Protein AF-A0A832G3K3-F1 (afdb_monomer)

Nearest PDB structures (foldseek):
  5zqx-assembly2_C  TM=3.961E-01  e=2.530E-03  Bacillus pumilus
  5zqj-assembly1_B  TM=3.768E-01  e=2.530E-03  Bacillus pumilus
  5zqs-assembly1_A  TM=4.321E-01  e=9.508E-03  Bacillus pumilus
  5zqs-assembly1_B  TM=3.749E-01  e=8.058E-03  Bacillus pumilus
  6ife-assembly1_B  TM=3.676E-01  e=1.478E-02  Bacillus pumilus

Solvent-accessible surface area (backbone atoms only — not comparable to full-atom values): 21148 Å² total; per-residue (Å²): 95,52,103,80,71,45,84,68,49,71,48,42,34,28,39,33,78,50,79,86,83,86,78,85,76,79,88,84,93,77,91,90,76,86,80,84,70,74,63,39,42,45,39,60,58,45,78,69,88,75,82,86,74,88,79,76,54,85,51,93,73,69,71,84,47,85,23,26,66,53,38,50,57,73,70,59,42,63,38,29,32,51,37,48,53,60,65,64,23,67,73,59,70,35,62,34,55,29,74,64,69,77,72,59,45,21,36,33,18,43,66,27,42,25,29,58,76,68,32,57,35,68,43,55,86,70,16,51,13,35,56,84,85,37,9,7,36,32,24,42,57,58,42,70,43,14,25,32,40,44,59,69,71,58,53,61,64,82,50,40,28,26,22,42,38,29,35,38,25,31,70,46,68,46,44,58,53,12,10,47,35,20,36,45,15,39,79,90,26,30,38,34,40,30,28,32,53,56,47,98,84,64,78,37,30,16,43,28,39,34,51,66,67,35,60,80,36,59,68,44,84,51,81,44,60,74,59,65,77,37,70,29,41,39,34,41,29,32,36,52,56,31,35,38,41,38,47,33,36,59,48,100,85,67,46,82,43,74,44,73,33,73,51,71,85,42,77,52,69,44,55,53,39,64,40,88,46,57,30,26,43,28,21,25,84,90,47,57,62,15,21,28,27,23,35,43,25,50,39,34,35,27,86,36,59,67,50,71,65,55,56,50,48,46,51,22,24,32,43,53,47,84,58,46,74,77,42,75,61,48,73,45,78,70,50,74,44,55,78,55,40,74,48,78,46,54,49,47,72,44,52,48,52,73,79,39,39,38,39,20,51,73,83,39,55,38,87,78,41,97,65,34,85,37,51,45,42,57,64,43,60,43,36,36,37,45,51,39,65,76,78,79,85,133

Mean predicted aligned error: 11.13 Å

pLDDT: mean 81.2, std 21.95, range [26.77, 98.88]

Structure (mmCIF, N/CA/C/O backbone):
data_AF-A0A832G3K3-F1
#
_entry.id   AF-A0A832G3K3-F1
#
loop_
_atom_site.group_PDB
_atom_site.id
_atom_site.type_symbol
_atom_site.label_atom_id
_atom_site.label_alt_id
_atom_site.label_comp_id
_atom_site.label_asym_id
_atom_site.label_entity_id
_atom_site.label_seq_id
_atom_site.pdbx_PDB_ins_code
_atom_site.Cartn_x
_atom_site.Cartn_y
_atom_site.Cartn_z
_atom_site.occupancy
_atom_site.B_iso_or_equiv
_atom_site.auth_seq_id
_atom_site.auth_comp_id
_atom_site.auth_asym_id
_atom_site.auth_atom_id
_atom_site.pdbx_PDB_model_num
ATOM 1 N N . MET A 1 1 ? -21.505 -18.629 20.375 1.00 32.00 1 MET A N 1
ATOM 2 C CA . MET A 1 1 ? -22.021 -18.804 19.006 1.00 32.00 1 MET A CA 1
ATOM 3 C C . MET A 1 1 ? -23.285 -17.985 18.858 1.00 32.00 1 MET A C 1
ATOM 5 O O . MET A 1 1 ? -24.028 -17.905 19.832 1.00 32.00 1 MET A O 1
ATOM 9 N N . ASP A 1 2 ? -23.504 -17.359 17.704 1.00 32.81 2 ASP A N 1
ATOM 10 C CA . ASP A 1 2 ? -24.759 -16.651 17.430 1.00 32.81 2 ASP A CA 1
ATOM 11 C C . ASP A 1 2 ? -25.938 -17.641 17.313 1.00 32.81 2 ASP A C 1
ATOM 13 O O . ASP A 1 2 ? -25.763 -18.859 17.415 1.00 32.81 2 ASP A O 1
ATOM 17 N N . LYS A 1 3 ? -27.155 -17.129 17.081 1.00 31.28 3 LYS A N 1
ATOM 18 C CA . LYS A 1 3 ? -28.371 -17.954 16.925 1.00 31.28 3 LYS A CA 1
ATOM 19 C C . LYS A 1 3 ? -28.306 -18.959 15.757 1.00 31.28 3 LYS A C 1
ATOM 21 O O . LYS A 1 3 ? -29.242 -19.735 15.598 1.00 31.28 3 LYS A O 1
ATOM 26 N N . VAL A 1 4 ? -27.238 -18.952 14.954 1.00 33.44 4 VAL A N 1
ATOM 27 C CA . VAL A 1 4 ? -27.037 -19.807 13.776 1.00 33.44 4 VAL A CA 1
ATOM 28 C C . VAL A 1 4 ? -25.742 -20.637 13.892 1.00 33.44 4 VAL A C 1
ATOM 30 O O . VAL A 1 4 ? -25.297 -21.237 12.919 1.00 33.44 4 VAL A O 1
ATOM 33 N N . GLY A 1 5 ? -25.131 -20.720 15.081 1.00 26.77 5 GLY A N 1
ATOM 34 C CA . GLY A 1 5 ? -23.981 -21.598 15.327 1.00 26.77 5 GLY A CA 1
ATOM 35 C C . GLY A 1 5 ? -22.635 -21.054 14.839 1.00 26.77 5 GLY A C 1
ATOM 36 O O . GLY A 1 5 ? -21.656 -21.797 14.821 1.00 26.77 5 GLY A O 1
ATOM 37 N N . ARG A 1 6 ? -22.542 -19.770 14.469 1.00 37.94 6 ARG A N 1
ATOM 38 C CA . ARG A 1 6 ? -21.278 -19.166 14.021 1.00 37.94 6 ARG A CA 1
ATOM 39 C C . ARG A 1 6 ? -20.367 -18.884 15.218 1.00 37.94 6 ARG A C 1
ATOM 41 O O . ARG A 1 6 ? -20.863 -18.396 16.244 1.00 37.94 6 ARG A O 1
ATOM 48 N N . PRO A 1 7 ? -19.054 -19.174 15.142 1.00 36.59 7 PRO A N 1
ATOM 49 C CA . PRO A 1 7 ? -18.113 -18.741 16.170 1.00 36.59 7 PRO A CA 1
ATOM 50 C C . PRO A 1 7 ? -18.179 -17.211 16.292 1.00 36.59 7 PRO A C 1
ATOM 52 O O . PRO A 1 7 ? -18.110 -16.497 15.297 1.00 36.59 7 PRO A O 1
ATOM 55 N N . MET A 1 8 ? -18.403 -16.719 17.514 1.00 42.31 8 MET A N 1
ATOM 56 C CA . MET A 1 8 ? -18.448 -15.285 17.815 1.00 42.31 8 MET A CA 1
ATOM 57 C C . MET A 1 8 ? -17.088 -14.883 18.355 1.00 42.31 8 MET A C 1
ATOM 59 O O . MET A 1 8 ? -16.610 -15.518 19.298 1.00 42.31 8 MET A O 1
ATOM 63 N N . THR A 1 9 ? -16.487 -13.849 17.774 1.00 49.72 9 THR A N 1
ATOM 64 C CA . THR A 1 9 ? -15.174 -13.382 18.204 1.00 49.72 9 THR A CA 1
ATOM 65 C C . THR A 1 9 ? -15.292 -12.064 18.947 1.00 49.72 9 THR A C 1
ATOM 67 O O . THR A 1 9 ? -15.771 -11.070 18.402 1.00 49.72 9 THR A O 1
ATOM 70 N N . PHE A 1 10 ? -14.871 -12.075 20.210 1.00 48.94 10 PHE A N 1
ATOM 71 C CA . PHE A 1 10 ? -15.036 -10.955 21.127 1.00 48.94 10 PHE A CA 1
ATOM 72 C C . PHE A 1 10 ? -13.731 -10.183 21.303 1.00 48.94 10 PHE A C 1
ATOM 74 O O . PHE A 1 10 ? -12.689 -10.752 21.622 1.00 48.94 10 PHE A O 1
ATOM 81 N N . VAL A 1 11 ? -13.820 -8.866 21.180 1.00 53.41 11 VAL A N 1
ATOM 82 C CA . VAL A 1 11 ? -12.848 -7.906 21.690 1.00 53.41 11 VAL A CA 1
ATOM 83 C C . VAL A 1 11 ? -13.293 -7.544 23.105 1.00 53.41 11 VAL A C 1
ATOM 85 O O . VAL A 1 11 ? -14.242 -6.781 23.292 1.00 53.41 11 VAL A O 1
ATOM 88 N N . ILE A 1 12 ? -12.635 -8.130 24.106 1.00 55.72 12 ILE A N 1
ATOM 89 C CA . ILE A 1 12 ? -12.895 -7.824 25.518 1.00 55.72 12 ILE A CA 1
ATOM 90 C C . ILE A 1 12 ? -12.044 -6.620 25.922 1.00 55.72 12 ILE A C 1
ATOM 92 O O . ILE A 1 12 ? -10.832 -6.603 25.708 1.00 55.72 12 ILE A O 1
ATOM 96 N N . LEU A 1 13 ? -12.689 -5.609 26.500 1.00 59.19 13 LEU A N 1
ATOM 97 C CA . LEU A 1 13 ? -12.069 -4.345 26.877 1.00 59.19 13 LEU A CA 1
ATOM 98 C C . LEU A 1 13 ? -12.282 -4.104 28.365 1.00 59.19 13 LEU A C 1
ATOM 100 O O . LEU A 1 13 ? -13.392 -3.821 28.805 1.00 59.19 13 LEU A O 1
ATOM 104 N N . THR A 1 14 ? -11.217 -4.226 29.150 1.00 52.25 14 THR A N 1
ATOM 105 C CA . THR A 1 14 ? -11.274 -4.021 30.600 1.00 52.25 14 THR A CA 1
ATOM 106 C C . THR A 1 14 ? -10.966 -2.572 30.967 1.00 52.25 14 THR A C 1
ATOM 108 O O . THR A 1 14 ? -9.967 -2.004 30.539 1.00 52.25 14 THR A O 1
ATOM 111 N N . VAL A 1 15 ? -11.813 -1.988 31.805 1.00 55.97 15 VAL A N 1
ATOM 112 C CA . VAL A 1 15 ? -11.581 -0.743 32.534 1.00 55.97 15 VAL A CA 1
ATOM 113 C C . VAL A 1 15 ? -11.176 -1.145 33.951 1.00 55.97 15 VAL A C 1
ATOM 115 O O . VAL A 1 15 ? -11.996 -1.687 34.687 1.00 55.97 15 VAL A O 1
ATOM 118 N N . ILE A 1 16 ? -9.914 -0.937 34.327 1.00 49.72 16 ILE A N 1
ATOM 119 C CA . ILE A 1 16 ? -9.428 -1.171 35.697 1.00 49.72 16 ILE A CA 1
ATOM 120 C C . ILE A 1 16 ? -9.414 0.155 36.453 1.00 49.72 16 ILE A C 1
ATOM 122 O O . ILE A 1 16 ? -8.811 1.124 35.991 1.00 49.72 16 ILE A O 1
ATOM 126 N N . GLU A 1 17 ? -10.029 0.172 37.628 1.00 56.38 17 GLU A N 1
ATOM 127 C CA . GLU A 1 17 ? -9.988 1.278 38.579 1.00 56.38 17 GLU A CA 1
ATOM 128 C C . GLU A 1 17 ? -8.813 1.097 39.551 1.00 56.38 17 GLU A C 1
ATOM 130 O O . GLU A 1 17 ? -8.565 0.002 40.059 1.00 56.38 17 GLU A O 1
ATOM 135 N N . LEU A 1 18 ? -8.071 2.169 39.833 1.00 40.66 18 LEU A N 1
ATOM 136 C CA . LEU A 1 18 ? -7.105 2.188 40.932 1.00 40.66 18 LEU A CA 1
ATOM 137 C C . LEU A 1 18 ? -7.483 3.263 41.943 1.00 40.66 18 LEU A C 1
ATOM 139 O O . LEU A 1 18 ? -7.544 4.442 41.595 1.00 40.66 18 LEU A O 1
ATOM 143 N N . GLY A 1 19 ? -7.695 2.832 43.188 1.00 40.50 19 GLY A N 1
ATOM 144 C CA . GLY A 1 19 ? -7.895 3.700 44.348 1.00 40.50 19 GLY A CA 1
ATOM 145 C C . GLY A 1 19 ? -6.616 4.415 44.810 1.00 40.50 19 GLY A C 1
ATOM 146 O O . GLY A 1 19 ? -5.513 4.135 44.337 1.00 40.50 19 GLY A O 1
ATOM 147 N N . GLU A 1 20 ? -6.787 5.367 45.731 1.00 42.16 20 GLU A N 1
ATOM 148 C CA . GLU A 1 20 ? -5.808 6.389 46.132 1.00 42.16 20 GLU A CA 1
ATOM 149 C C . GLU A 1 20 ? -4.415 5.879 46.571 1.00 42.16 20 GLU A C 1
ATOM 151 O O . GLU A 1 20 ? -4.273 4.889 47.290 1.00 42.16 20 GLU A O 1
ATOM 156 N N . ARG A 1 21 ? -3.373 6.667 46.249 1.00 34.88 21 ARG A N 1
ATOM 157 C CA . ARG A 1 21 ? -2.106 6.713 47.002 1.00 34.88 21 ARG A CA 1
ATOM 158 C C . ARG A 1 21 ? -2.240 7.802 48.076 1.00 34.88 21 ARG A C 1
ATOM 160 O O . ARG A 1 21 ? -2.242 8.986 47.748 1.00 34.88 21 ARG A O 1
ATOM 167 N N . MET A 1 22 ? -2.340 7.419 49.348 1.00 32.88 22 MET A N 1
ATOM 168 C CA . MET A 1 22 ? -2.212 8.354 50.472 1.00 32.88 22 MET A CA 1
ATOM 169 C C . MET A 1 22 ? -0.736 8.738 50.663 1.00 32.88 22 MET A C 1
ATOM 171 O O . MET A 1 22 ? 0.020 7.972 51.259 1.00 32.88 22 MET A O 1
ATOM 175 N N . ASP A 1 23 ? -0.326 9.929 50.223 1.00 34.28 23 ASP A N 1
ATOM 176 C CA . ASP A 1 23 ? 0.904 10.553 50.729 1.00 34.28 23 ASP A CA 1
ATOM 177 C C . ASP A 1 23 ? 0.574 11.350 52.000 1.00 34.28 23 ASP A C 1
ATOM 179 O O . ASP A 1 23 ? -0.085 12.392 51.974 1.00 34.28 23 ASP A O 1
ATOM 183 N N . LEU A 1 24 ? 1.023 10.829 53.144 1.00 30.70 24 LEU A N 1
ATOM 184 C CA . LEU A 1 24 ? 0.929 11.471 54.456 1.00 30.70 24 LEU A CA 1
ATOM 185 C C . LEU A 1 24 ? 1.825 12.721 54.504 1.00 30.70 24 LEU A C 1
ATOM 187 O O . LEU A 1 24 ? 2.987 12.660 54.910 1.00 30.70 24 LEU A O 1
ATOM 191 N N . ALA A 1 25 ? 1.277 13.881 54.145 1.00 33.09 25 ALA A N 1
ATOM 192 C CA . ALA A 1 25 ? 1.893 15.160 54.480 1.00 33.09 25 ALA A CA 1
ATOM 193 C C . ALA A 1 25 ? 1.740 15.420 55.990 1.00 33.09 25 ALA A C 1
ATOM 195 O O . ALA A 1 25 ? 0.635 15.543 56.524 1.00 33.09 25 ALA A O 1
ATOM 196 N N . LYS A 1 26 ? 2.875 15.459 56.695 1.00 34.56 26 LYS A N 1
ATOM 197 C CA . LYS A 1 26 ? 2.972 15.742 58.131 1.00 34.56 26 LYS A CA 1
ATOM 198 C C . LYS A 1 26 ? 2.317 17.090 58.481 1.00 34.56 26 LYS A C 1
ATOM 200 O O . LYS A 1 26 ? 2.669 18.113 57.911 1.00 34.56 26 LYS A O 1
ATOM 205 N N . LYS A 1 27 ? 1.396 17.030 59.453 1.00 40.09 27 LYS A N 1
ATOM 206 C CA . LYS A 1 27 ? 1.051 18.020 60.498 1.00 40.09 27 LYS A CA 1
ATOM 207 C C . LYS A 1 27 ? 1.564 19.456 60.260 1.00 40.09 27 LYS A C 1
ATOM 209 O O . LYS A 1 27 ? 2.735 19.707 60.496 1.00 40.09 27 LYS A O 1
ATOM 214 N N . GLU A 1 28 ? 0.667 20.394 59.938 1.00 32.25 28 GLU A N 1
ATOM 215 C CA . GLU A 1 28 ? 0.469 21.631 60.718 1.00 32.25 28 GLU A CA 1
ATOM 216 C C . GLU A 1 28 ? -0.719 22.492 60.231 1.00 32.25 28 GLU A C 1
ATOM 218 O O . GLU A 1 28 ? -1.195 22.428 59.103 1.00 32.25 28 GLU A O 1
ATOM 223 N N . THR A 1 29 ? -1.254 23.233 61.191 1.00 40.12 29 THR A N 1
ATOM 224 C CA . THR A 1 29 ? -2.522 23.966 61.307 1.00 40.12 29 THR A CA 1
ATOM 225 C C . THR A 1 29 ? -2.699 25.188 60.385 1.00 40.12 29 THR A C 1
ATOM 227 O O . THR A 1 29 ? -1.967 26.156 60.539 1.00 40.12 29 THR A O 1
ATOM 230 N N . ARG A 1 30 ? -3.770 25.235 59.568 1.00 32.47 30 ARG A N 1
ATOM 231 C CA . ARG A 1 30 ? -4.782 26.329 59.432 1.00 32.47 30 ARG A CA 1
ATOM 232 C C . ARG A 1 30 ? -5.563 26.227 58.109 1.00 32.47 30 ARG A C 1
ATOM 234 O O . ARG A 1 30 ? -5.088 25.713 57.110 1.00 32.47 30 ARG A O 1
ATOM 241 N N . LYS A 1 31 ? -6.810 26.702 58.169 1.00 41.66 31 LYS A N 1
ATOM 242 C CA . LYS A 1 31 ? -7.865 26.697 57.141 1.00 41.66 31 LYS A CA 1
ATOM 243 C C . LYS A 1 31 ? -7.404 27.183 55.749 1.00 41.66 31 LYS A C 1
ATOM 245 O O . LYS A 1 31 ? -6.619 28.119 55.652 1.00 41.66 31 LYS A O 1
ATOM 250 N N . THR A 1 32 ? -8.086 26.651 54.722 1.00 33.56 32 THR A N 1
ATOM 251 C CA . THR A 1 32 ? -8.198 27.099 53.306 1.00 33.56 32 THR A CA 1
ATOM 252 C C . THR A 1 32 ? -7.167 26.585 52.285 1.00 33.56 32 THR A C 1
ATOM 254 O O . THR A 1 32 ? -6.247 27.287 51.901 1.00 33.56 32 THR A O 1
ATOM 257 N N . MET A 1 33 ? -7.382 25.357 51.802 1.00 27.41 33 MET A N 1
ATOM 258 C CA . MET A 1 33 ? -7.577 24.962 50.389 1.00 27.41 33 MET A CA 1
ATOM 259 C C . MET A 1 33 ? -7.485 23.433 50.336 1.00 27.41 33 MET A C 1
ATOM 261 O O . MET A 1 33 ? -6.403 22.861 50.424 1.00 27.41 33 MET A O 1
ATOM 265 N N . LYS A 1 34 ? -8.629 22.749 50.206 1.00 32.19 34 LYS A N 1
ATOM 266 C CA . LYS A 1 34 ? -8.622 21.364 49.727 1.00 32.19 34 LYS A CA 1
ATOM 267 C C . LYS A 1 34 ? -8.277 21.430 48.244 1.00 32.19 34 LYS A C 1
ATOM 269 O O . LYS A 1 34 ? -9.160 21.655 47.422 1.00 32.19 34 LYS A O 1
ATOM 274 N N . THR A 1 35 ? -7.006 21.282 47.900 1.00 32.34 35 THR A N 1
ATOM 275 C CA . THR A 1 35 ? -6.598 21.004 46.524 1.00 32.34 35 THR A CA 1
ATOM 276 C C . THR A 1 35 ? -7.116 19.607 46.188 1.00 32.34 35 THR A C 1
ATOM 278 O O . THR A 1 35 ? -6.488 18.605 46.520 1.00 32.34 35 THR A O 1
ATOM 281 N N . PHE A 1 36 ? -8.314 19.533 45.608 1.00 36.69 36 PHE A N 1
ATOM 282 C CA . PHE A 1 36 ? -8.880 18.295 45.079 1.00 36.69 36 PHE A CA 1
ATOM 283 C C . PHE A 1 36 ? -8.014 17.879 43.882 1.00 36.69 36 PHE A C 1
ATOM 285 O O . PHE A 1 36 ? -8.012 18.546 42.847 1.00 36.69 36 PHE A O 1
ATOM 292 N N . ARG A 1 37 ? -7.211 16.827 44.049 1.00 38.56 37 ARG A N 1
ATOM 293 C CA . ARG A 1 37 ? -6.443 16.199 42.966 1.00 38.56 37 ARG A CA 1
ATOM 294 C C . ARG A 1 37 ? -7.204 14.948 42.477 1.00 38.56 37 ARG A C 1
ATOM 296 O O . ARG A 1 37 ? -7.951 14.373 43.264 1.00 38.56 37 ARG A O 1
ATOM 303 N N . PRO A 1 38 ? -7.106 14.604 41.179 1.00 36.97 38 PRO A N 1
ATOM 304 C CA . PRO A 1 38 ? -8.079 13.765 40.465 1.00 36.97 38 PRO A CA 1
ATOM 305 C C . PRO A 1 38 ? -8.163 12.318 40.980 1.00 36.97 38 PRO A C 1
ATOM 307 O O . PRO A 1 38 ? -7.175 11.784 41.477 1.00 36.97 38 PRO A O 1
ATOM 310 N N . THR A 1 39 ? -9.343 11.695 40.846 1.00 47.25 39 THR A N 1
ATOM 311 C CA . THR A 1 39 ? -9.777 10.557 41.692 1.00 47.25 39 THR A CA 1
ATOM 312 C C . THR A 1 39 ? -10.044 9.243 40.938 1.00 47.25 39 THR A C 1
ATOM 314 O O . THR A 1 39 ? -10.513 8.292 41.540 1.00 47.25 39 THR A O 1
ATOM 317 N N . ALA A 1 40 ? -9.728 9.120 39.649 1.00 38.25 40 ALA A N 1
ATOM 318 C CA . ALA A 1 40 ? -9.824 7.826 38.966 1.00 38.25 40 ALA A CA 1
ATOM 319 C C . ALA A 1 40 ? -8.702 7.669 37.943 1.00 38.25 40 ALA A C 1
ATOM 321 O O . ALA A 1 40 ? -8.478 8.570 37.138 1.00 38.25 40 ALA A O 1
ATOM 322 N N . VAL A 1 41 ? -8.011 6.526 37.978 1.00 39.16 41 VAL A N 1
ATOM 323 C CA . VAL A 1 41 ? -7.147 6.070 36.884 1.00 39.16 41 VAL A CA 1
ATOM 324 C C . VAL A 1 41 ? -7.902 4.969 36.160 1.00 39.16 41 VAL A C 1
ATOM 326 O O . VAL A 1 41 ? -8.082 3.893 36.720 1.00 39.16 41 VAL A O 1
ATOM 329 N N . ILE A 1 42 ? -8.317 5.227 34.922 1.00 44.44 42 ILE A N 1
ATOM 330 C CA . ILE A 1 42 ? -8.855 4.187 34.041 1.00 44.44 42 ILE A CA 1
ATOM 331 C C . ILE A 1 42 ? -7.671 3.466 33.388 1.00 44.44 42 ILE A C 1
ATOM 333 O O . ILE A 1 42 ? -6.945 4.056 32.584 1.00 44.44 42 ILE A O 1
ATOM 337 N N . LYS A 1 43 ? -7.423 2.208 33.764 1.00 42.31 43 LYS A N 1
ATOM 338 C CA . LYS A 1 43 ? -6.332 1.390 33.217 1.00 42.31 43 LYS A CA 1
ATOM 339 C C . LYS A 1 43 ? -6.823 0.337 32.221 1.00 42.31 43 LYS A C 1
ATOM 341 O O . LYS A 1 43 ? -7.689 -0.464 32.546 1.00 42.31 43 LYS A O 1
ATOM 346 N N . ARG A 1 44 ? -6.136 0.339 31.071 1.00 45.31 44 ARG A N 1
ATOM 347 C CA . ARG A 1 44 ? -5.745 -0.773 30.184 1.00 45.31 44 ARG A CA 1
ATOM 348 C C . ARG A 1 44 ? -6.827 -1.800 29.818 1.00 45.31 44 ARG A C 1
ATOM 350 O O . ARG A 1 44 ? -7.151 -2.671 30.621 1.00 45.31 44 ARG A O 1
ATOM 357 N N . ALA A 1 45 ? -7.221 -1.813 28.543 1.00 40.19 45 ALA A N 1
ATOM 358 C CA . ALA A 1 45 ? -7.959 -2.935 27.984 1.00 40.19 45 ALA A CA 1
ATOM 359 C C . ALA A 1 45 ? -7.051 -4.174 27.884 1.00 40.19 45 ALA A C 1
ATOM 361 O O . ALA A 1 45 ? -5.900 -4.107 27.450 1.00 40.19 45 ALA A O 1
ATOM 362 N N . THR A 1 46 ? -7.560 -5.328 28.304 1.00 39.22 46 THR A N 1
ATOM 363 C CA . THR A 1 46 ? -6.834 -6.599 28.242 1.00 39.22 46 THR A CA 1
ATOM 364 C C . THR A 1 46 ? -7.644 -7.548 27.375 1.00 39.22 46 THR A C 1
ATOM 366 O O . THR A 1 46 ? -8.837 -7.705 27.613 1.00 39.22 46 THR A O 1
ATOM 369 N N . ILE A 1 47 ? -7.015 -8.187 26.385 1.00 39.97 47 ILE A N 1
ATOM 370 C CA . ILE A 1 47 ? -7.664 -9.268 25.638 1.00 39.97 47 ILE A CA 1
ATOM 371 C C . ILE A 1 47 ? -7.849 -10.430 26.622 1.00 39.97 47 ILE A C 1
ATOM 373 O O . ILE A 1 47 ? -6.875 -11.049 27.050 1.00 39.97 47 ILE A O 1
ATOM 377 N N . GLY A 1 48 ? -9.090 -10.694 27.029 1.00 36.91 48 GLY A N 1
ATOM 378 C CA . GLY A 1 48 ? -9.429 -11.872 27.822 1.00 36.91 48 GLY A CA 1
ATOM 379 C C . GLY A 1 48 ? -9.236 -13.122 26.969 1.00 36.91 48 GLY A C 1
ATOM 380 O O . GLY A 1 48 ? -9.957 -13.323 25.994 1.00 36.91 48 GLY A O 1
ATOM 381 N N . ALA A 1 49 ? -8.238 -13.938 27.307 1.00 29.78 49 ALA A N 1
ATOM 382 C CA . ALA A 1 49 ? -7.916 -15.156 26.580 1.00 29.78 49 ALA A CA 1
ATOM 383 C C . ALA A 1 49 ? -9.124 -16.105 26.528 1.00 29.78 49 ALA A C 1
ATOM 385 O O . ALA A 1 49 ? -9.544 -16.651 27.545 1.00 29.78 49 ALA A O 1
ATOM 386 N N . SER A 1 50 ? -9.639 -16.342 25.323 1.00 31.77 50 SER A N 1
ATOM 387 C CA . SER A 1 50 ? -10.353 -17.574 24.996 1.00 31.77 50 SER A CA 1
ATOM 388 C C . SER A 1 50 ? -9.470 -18.353 24.032 1.00 31.77 50 SER A C 1
ATOM 390 O O . SER A 1 50 ? -9.228 -17.938 22.900 1.00 31.77 50 SER A O 1
ATOM 392 N N . ILE A 1 51 ? -8.910 -19.438 24.554 1.00 29.66 51 ILE A N 1
ATOM 393 C CA . ILE A 1 51 ? -8.035 -20.379 23.864 1.00 29.66 51 ILE A CA 1
ATOM 394 C C . ILE A 1 51 ? -8.763 -20.962 22.645 1.00 29.66 51 ILE A C 1
ATOM 396 O O . ILE A 1 51 ? -9.888 -21.435 22.766 1.00 29.66 51 ILE A O 1
ATOM 400 N N . LEU A 1 52 ? -8.065 -20.924 21.506 1.00 32.72 52 LEU A N 1
ATOM 401 C CA . LEU A 1 52 ? -8.202 -21.759 20.309 1.00 32.72 52 LEU A CA 1
ATOM 402 C C . LEU A 1 52 ? -9.640 -22.111 19.871 1.00 32.72 52 LEU A C 1
ATOM 404 O O . LEU A 1 52 ? -10.223 -23.100 20.308 1.00 32.72 52 LEU A O 1
ATOM 408 N N . ALA A 1 53 ? -10.159 -21.384 18.883 1.00 29.73 53 ALA A N 1
ATOM 409 C CA . ALA A 1 53 ? -11.212 -21.903 18.018 1.00 29.73 53 ALA A CA 1
ATOM 410 C C . ALA A 1 53 ? -10.802 -21.692 16.561 1.00 29.73 53 ALA A C 1
ATOM 412 O O . ALA A 1 53 ? -10.412 -20.596 16.165 1.00 29.73 53 ALA A O 1
ATOM 413 N N . LEU A 1 54 ? -10.855 -22.780 15.794 1.00 31.89 54 LEU A N 1
ATOM 414 C CA . LEU A 1 54 ? -10.696 -22.821 14.345 1.00 31.89 54 LEU A CA 1
ATOM 415 C C . LEU A 1 54 ? -11.527 -21.683 13.719 1.00 31.89 54 LEU A C 1
ATOM 417 O O . LEU A 1 54 ? -12.757 -21.698 13.798 1.00 31.89 54 LEU A O 1
ATOM 421 N N . TYR A 1 55 ? -10.869 -20.679 13.140 1.00 36.66 55 TYR A N 1
ATOM 422 C CA . TYR A 1 55 ? -11.561 -19.582 12.471 1.00 36.66 55 TYR A CA 1
ATOM 423 C C . TYR A 1 55 ? -12.123 -20.086 11.142 1.00 36.66 55 TYR A C 1
ATOM 425 O O . TYR A 1 55 ? -11.405 -20.217 10.157 1.00 36.66 55 TYR A O 1
ATOM 433 N N . ALA A 1 56 ? -13.426 -20.349 11.121 1.00 34.94 56 ALA A N 1
ATOM 434 C CA . ALA A 1 56 ? -14.233 -20.292 9.913 1.00 34.94 56 ALA A CA 1
ATOM 435 C C . ALA A 1 56 ? -15.116 -19.044 10.022 1.00 34.94 56 ALA A C 1
ATOM 437 O O . ALA A 1 56 ? -16.299 -19.122 10.352 1.00 34.94 56 ALA A O 1
ATOM 438 N N . ALA A 1 57 ? -14.514 -17.870 9.824 1.00 35.75 57 ALA A N 1
ATOM 439 C CA . ALA A 1 57 ? -15.281 -16.666 9.557 1.00 35.75 57 ALA A CA 1
ATOM 440 C C . ALA A 1 57 ? -15.585 -16.668 8.059 1.00 35.75 57 ALA A C 1
ATOM 442 O O . ALA A 1 57 ? -14.690 -16.488 7.239 1.00 35.75 57 ALA A O 1
ATOM 443 N N . THR A 1 58 ? -16.844 -16.890 7.681 1.00 35.66 58 THR A N 1
ATOM 444 C CA . THR A 1 58 ? -17.299 -16.506 6.343 1.00 35.66 58 THR A CA 1
ATOM 445 C C . THR A 1 58 ? -17.341 -14.982 6.312 1.00 35.66 58 THR A C 1
ATOM 447 O O . THR A 1 58 ? -18.375 -14.379 6.603 1.00 35.66 58 THR A O 1
ATOM 450 N N . CYS A 1 59 ? -16.184 -14.371 6.051 1.00 38.16 59 CYS A N 1
ATOM 451 C CA . CYS A 1 59 ? -16.074 -12.955 5.743 1.00 38.16 59 CYS A CA 1
ATOM 452 C C . CYS A 1 59 ? -16.854 -12.670 4.449 1.00 38.16 59 CYS A C 1
ATOM 454 O O . CYS A 1 59 ? -17.032 -13.561 3.610 1.00 38.16 59 CYS A O 1
ATOM 456 N N . GLY A 1 60 ? -17.352 -11.443 4.300 1.00 41.34 60 GLY A N 1
ATOM 457 C CA . GLY A 1 60 ? -18.046 -10.974 3.106 1.00 41.34 60 GLY A CA 1
ATOM 458 C C . GLY A 1 60 ? -17.175 -11.109 1.856 1.00 41.34 60 GLY A C 1
ATOM 459 O O . GLY A 1 60 ? -16.408 -10.221 1.530 1.00 41.34 60 GLY A O 1
ATOM 460 N N . GLN A 1 61 ? -17.314 -12.257 1.195 1.00 40.56 61 GLN A N 1
ATOM 461 C CA . GLN A 1 61 ? -17.084 -12.546 -0.221 1.00 40.56 61 GLN A CA 1
ATOM 462 C C . GLN A 1 61 ? -15.803 -11.964 -0.859 1.00 40.56 61 GLN A C 1
ATOM 464 O O . GLN A 1 61 ? -15.865 -11.332 -1.905 1.00 40.56 61 GLN A O 1
ATOM 469 N N . ILE A 1 62 ? -14.631 -12.340 -0.343 1.00 43.84 62 ILE A N 1
ATOM 470 C CA . ILE A 1 62 ? -13.585 -12.868 -1.235 1.00 43.84 62 ILE A CA 1
ATOM 471 C C . ILE A 1 62 ? -13.719 -14.388 -1.126 1.00 43.84 62 ILE A C 1
ATOM 473 O O . ILE A 1 62 ? -13.130 -15.022 -0.254 1.00 43.84 62 ILE A O 1
ATOM 477 N N . GLY A 1 63 ? -14.654 -14.964 -1.884 1.00 38.56 63 GLY A N 1
ATOM 478 C CA . GLY A 1 63 ? -15.012 -16.374 -1.754 1.00 38.56 63 GLY A CA 1
ATOM 479 C C . GLY A 1 63 ? -13.802 -17.266 -2.001 1.00 38.56 63 GLY A C 1
ATOM 480 O O . GLY A 1 63 ? -13.383 -17.377 -3.140 1.00 38.56 63 GLY A O 1
ATOM 481 N N . ASN A 1 64 ? -13.257 -17.890 -0.951 1.00 45.91 64 ASN A N 1
ATOM 482 C CA . ASN A 1 64 ? -12.274 -18.977 -1.025 1.00 45.91 64 ASN A CA 1
ATOM 483 C C . ASN A 1 64 ? -11.202 -18.785 -2.123 1.00 45.91 64 ASN A C 1
ATOM 485 O O . ASN A 1 64 ? -10.924 -19.722 -2.874 1.00 45.91 64 ASN A O 1
ATOM 489 N N . ALA A 1 65 ? -10.671 -17.564 -2.276 1.00 52.06 65 ALA A N 1
ATOM 490 C CA . ALA A 1 65 ? -9.698 -17.274 -3.323 1.00 52.06 65 ALA A CA 1
ATOM 491 C C . ALA A 1 65 ? -8.462 -18.148 -3.093 1.00 52.06 65 ALA A C 1
ATOM 493 O O . ALA A 1 65 ? -7.884 -18.149 -2.006 1.00 52.06 65 ALA A O 1
ATOM 494 N N . ALA A 1 66 ? -8.099 -18.934 -4.107 1.00 66.62 66 ALA A N 1
ATOM 495 C CA . ALA A 1 66 ? -7.005 -19.894 -4.019 1.00 66.62 66 ALA A CA 1
ATOM 496 C C . ALA A 1 66 ? -5.626 -19.209 -3.977 1.00 66.62 66 ALA A C 1
ATOM 498 O O . ALA A 1 66 ? -4.654 -19.836 -3.560 1.00 66.62 66 ALA A O 1
ATOM 499 N N . SER A 1 67 ? -5.550 -17.937 -4.388 1.00 90.75 67 SER A N 1
ATOM 500 C CA . SER A 1 67 ? -4.334 -17.125 -4.447 1.00 90.75 67 SER A CA 1
ATOM 501 C C . SER A 1 67 ? -4.607 -15.648 -4.123 1.00 90.75 67 SER A C 1
ATOM 503 O O . SER A 1 67 ? -5.747 -15.178 -4.197 1.00 90.75 67 SER A O 1
ATOM 505 N N . TYR A 1 68 ? -3.550 -14.892 -3.803 1.00 96.12 68 TYR A N 1
ATOM 506 C CA . TYR A 1 68 ? -3.606 -13.430 -3.671 1.00 96.12 68 TYR A CA 1
ATOM 507 C C . TYR A 1 68 ? -4.086 -12.765 -4.965 1.00 96.12 68 TYR A C 1
ATOM 509 O O . TYR A 1 68 ? -4.951 -11.893 -4.932 1.00 96.12 68 TYR A O 1
ATOM 517 N N . ARG A 1 69 ? -3.579 -13.236 -6.110 1.00 95.56 69 ARG A N 1
ATOM 518 C CA . ARG A 1 69 ? -3.967 -12.774 -7.446 1.00 95.56 69 ARG A CA 1
ATOM 519 C C . ARG A 1 69 ? -5.480 -12.841 -7.657 1.00 95.56 69 ARG A C 1
ATOM 521 O O . ARG A 1 69 ? -6.097 -11.852 -8.051 1.00 95.56 69 ARG A O 1
ATOM 528 N N . ASP A 1 70 ? -6.085 -13.992 -7.370 1.00 94.94 70 ASP A N 1
ATOM 529 C CA . ASP A 1 70 ? -7.526 -14.187 -7.554 1.00 94.94 70 ASP A CA 1
ATOM 530 C C . ASP A 1 70 ? -8.338 -13.311 -6.594 1.00 94.94 70 ASP A C 1
ATOM 532 O O . ASP A 1 70 ? -9.383 -12.784 -6.975 1.00 94.94 70 ASP A O 1
ATOM 536 N N . ALA A 1 71 ? -7.845 -13.112 -5.366 1.00 95.62 71 ALA A N 1
ATOM 537 C CA . ALA A 1 71 ? -8.467 -12.222 -4.391 1.00 95.62 71 ALA A CA 1
ATOM 538 C C . ALA A 1 71 ? -8.486 -10.764 -4.872 1.00 95.62 71 ALA A C 1
ATOM 540 O O . ALA A 1 71 ? -9.514 -10.098 -4.756 1.00 95.62 71 ALA A O 1
ATOM 541 N N . VAL A 1 72 ? -7.378 -10.283 -5.448 1.00 97.88 72 VAL A N 1
ATOM 542 C CA . VAL A 1 72 ? -7.291 -8.936 -6.027 1.00 97.88 72 VAL A CA 1
ATOM 543 C C . VAL A 1 72 ? -8.263 -8.798 -7.197 1.00 97.88 72 VAL A C 1
ATOM 545 O O . VAL A 1 72 ? -9.096 -7.895 -7.185 1.00 97.88 72 VAL A O 1
ATOM 548 N N . LEU A 1 73 ? -8.228 -9.715 -8.171 1.00 96.88 73 LEU A N 1
ATOM 549 C CA . LEU A 1 73 ? -9.096 -9.655 -9.354 1.00 96.88 73 LEU A CA 1
ATOM 550 C C . LEU A 1 73 ? -10.589 -9.778 -9.020 1.00 96.88 73 LEU A C 1
ATOM 552 O O . LEU A 1 73 ? -11.414 -9.139 -9.675 1.00 96.88 73 LEU A O 1
ATOM 556 N N . ALA A 1 74 ? -10.949 -10.538 -7.982 1.00 95.94 74 ALA A N 1
ATOM 557 C CA . ALA A 1 74 ? -12.329 -10.647 -7.512 1.00 95.94 74 ALA A CA 1
ATOM 558 C C . ALA A 1 74 ? -12.909 -9.300 -7.043 1.00 95.94 74 ALA A C 1
ATOM 560 O O . ALA A 1 74 ? -14.116 -9.087 -7.145 1.00 95.94 74 ALA A O 1
ATOM 561 N N . LEU A 1 75 ? -12.060 -8.377 -6.576 1.00 96.12 75 LEU A N 1
ATOM 562 C CA . LEU A 1 75 ? -12.463 -7.027 -6.174 1.00 96.12 75 LEU A CA 1
ATOM 563 C C . LEU A 1 75 ? -12.536 -6.028 -7.341 1.00 96.12 75 LEU A C 1
ATOM 565 O O . LEU A 1 75 ? -12.855 -4.861 -7.096 1.00 96.12 75 LEU A O 1
ATOM 569 N N . GLN A 1 76 ? -12.291 -6.492 -8.575 1.00 95.62 76 GLN A N 1
ATOM 570 C CA . GLN A 1 76 ? -12.402 -5.737 -9.828 1.00 95.62 76 GLN A CA 1
ATOM 571 C C . GLN A 1 76 ? -11.572 -4.442 -9.829 1.00 95.62 76 GLN A C 1
ATOM 573 O O . GLN A 1 76 ? -12.129 -3.342 -9.899 1.00 95.62 76 GLN A O 1
ATOM 578 N N . PRO A 1 77 ? -10.235 -4.540 -9.717 1.00 97.50 77 PRO A N 1
ATOM 579 C CA . PRO A 1 77 ? -9.368 -3.381 -9.845 1.00 97.50 77 PRO A CA 1
ATOM 580 C C . PRO A 1 77 ? -9.477 -2.786 -11.249 1.00 97.50 77 PRO A C 1
ATOM 582 O O . PRO A 1 77 ? -9.759 -3.471 -12.231 1.00 97.50 77 PRO A O 1
ATOM 585 N N . HIS A 1 78 ? -9.207 -1.490 -11.328 1.00 96.19 78 HIS A N 1
ATOM 586 C CA . HIS A 1 78 ? -9.048 -0.765 -12.581 1.00 96.19 78 HIS A CA 1
ATOM 587 C C . HIS A 1 78 ? -7.792 -1.221 -13.334 1.00 96.19 78 HIS A C 1
ATOM 589 O O . HIS A 1 78 ? -7.840 -1.406 -14.546 1.00 96.19 78 HIS A O 1
ATOM 595 N N . ALA A 1 79 ? -6.692 -1.440 -12.608 1.00 97.69 79 ALA A N 1
ATOM 596 C CA . ALA A 1 79 ? -5.438 -1.987 -13.125 1.00 97.69 79 ALA A CA 1
ATOM 597 C C . ALA A 1 79 ? -4.729 -2.808 -12.037 1.00 97.69 79 ALA A C 1
ATOM 599 O O . ALA A 1 79 ? -4.855 -2.493 -10.848 1.00 97.69 79 ALA A O 1
ATOM 600 N N . PHE A 1 80 ? -3.996 -3.850 -12.431 1.00 98.69 80 PHE A N 1
ATOM 601 C CA . PHE A 1 80 ? -3.282 -4.731 -11.505 1.00 98.69 80 PHE A CA 1
ATOM 602 C C . PHE A 1 80 ? -2.016 -5.297 -12.147 1.00 98.69 80 PHE A C 1
ATOM 604 O O . PHE A 1 80 ? -2.101 -6.041 -13.116 1.00 98.69 80 PHE A O 1
ATOM 611 N N . TRP A 1 81 ? -0.853 -4.998 -11.576 1.00 98.75 81 TRP A N 1
ATOM 612 C CA . TRP A 1 81 ? 0.441 -5.509 -12.016 1.00 98.75 81 TRP A CA 1
ATOM 613 C C . TRP A 1 81 ? 0.993 -6.482 -10.978 1.00 98.75 81 TRP A C 1
ATOM 615 O O . TRP A 1 81 ? 1.327 -6.092 -9.857 1.00 98.75 81 TRP A O 1
ATOM 625 N N . GLU A 1 82 ? 1.099 -7.752 -11.367 1.00 97.75 82 GLU A N 1
ATOM 626 C CA . GLU A 1 82 ? 1.750 -8.796 -10.567 1.00 97.75 82 GLU A CA 1
ATOM 627 C C . GLU A 1 82 ? 3.275 -8.693 -10.604 1.00 97.75 82 GLU A C 1
ATOM 629 O O . GLU A 1 82 ? 3.928 -9.286 -9.763 1.00 97.75 82 GLU A O 1
ATOM 634 N N . LEU A 1 83 ? 3.852 -7.972 -11.572 1.00 98.38 83 LEU A N 1
ATOM 635 C CA . LEU A 1 83 ? 5.297 -7.726 -11.665 1.00 98.38 83 LEU A CA 1
ATOM 636 C C . LEU A 1 83 ? 6.140 -9.018 -11.670 1.00 98.38 83 LEU A C 1
ATOM 638 O O . LEU A 1 83 ? 7.269 -9.048 -11.168 1.00 98.38 83 LEU A O 1
ATOM 642 N N . ASN A 1 84 ? 5.577 -10.095 -12.220 1.00 96.81 84 ASN A N 1
ATOM 643 C CA . ASN A 1 84 ? 6.121 -11.448 -12.174 1.00 96.81 84 ASN A CA 1
ATOM 644 C C . ASN A 1 84 ? 6.794 -11.877 -13.489 1.00 96.81 84 ASN A C 1
ATOM 646 O O . ASN A 1 84 ? 7.110 -13.056 -13.668 1.00 96.81 84 ASN A O 1
ATOM 650 N N . GLU A 1 85 ? 7.027 -10.937 -14.403 1.00 97.56 85 GLU A N 1
ATOM 651 C CA . GLU A 1 85 ? 7.633 -11.202 -15.699 1.00 97.56 85 GLU A CA 1
ATOM 652 C C . GLU A 1 85 ? 9.086 -11.677 -15.566 1.00 97.56 85 GLU A C 1
ATOM 654 O O . GLU A 1 85 ? 9.883 -11.145 -14.792 1.00 97.56 85 GLU A O 1
ATOM 659 N N . THR A 1 86 ? 9.453 -12.678 -16.371 1.00 97.12 86 THR A N 1
ATOM 660 C CA . THR A 1 86 ? 10.770 -13.343 -16.333 1.00 97.12 86 THR A CA 1
ATOM 661 C C . THR A 1 86 ? 11.695 -12.943 -17.483 1.00 97.12 86 THR A C 1
ATOM 663 O O . THR A 1 86 ? 12.757 -13.542 -17.650 1.00 97.12 86 THR A O 1
ATOM 666 N N . GLY A 1 87 ? 11.276 -12.002 -18.332 1.00 97.56 87 GLY A N 1
ATOM 667 C CA . GLY A 1 87 ? 12.119 -11.464 -19.402 1.00 97.56 87 GLY A CA 1
ATOM 668 C C . GLY A 1 87 ? 13.184 -10.512 -18.858 1.00 97.56 87 GLY A C 1
ATOM 669 O O . GLY A 1 87 ? 13.054 -10.031 -17.737 1.00 97.56 87 GLY A O 1
ATOM 670 N N . ASP A 1 88 ? 14.221 -10.234 -19.651 1.00 97.56 88 ASP A N 1
ATOM 671 C CA . ASP A 1 88 ? 15.311 -9.317 -19.290 1.00 97.56 88 ASP A CA 1
ATOM 672 C C . ASP A 1 88 ? 14.885 -7.836 -19.482 1.00 97.56 88 ASP A C 1
ATOM 674 O O . ASP A 1 88 ? 14.660 -7.402 -20.626 1.00 97.56 88 ASP A O 1
ATOM 678 N N . PRO A 1 89 ? 14.784 -7.038 -18.397 1.00 97.81 89 PRO A N 1
ATOM 679 C CA . PRO A 1 89 ? 14.451 -5.615 -18.454 1.00 97.81 89 PRO A CA 1
ATOM 680 C C . PRO A 1 89 ? 15.434 -4.773 -19.267 1.00 97.81 89 PRO A C 1
ATOM 682 O O . PRO A 1 89 ? 15.020 -3.777 -19.856 1.00 97.81 89 PRO A O 1
ATOM 685 N N . SER A 1 90 ? 16.710 -5.170 -19.366 1.00 96.75 90 SER A N 1
ATOM 686 C CA . SER A 1 90 ? 17.762 -4.385 -20.036 1.00 96.75 90 SER A CA 1
ATOM 687 C C . SER A 1 90 ? 17.522 -4.166 -21.532 1.00 96.75 90 SER A C 1
ATOM 689 O O . SER A 1 90 ? 18.115 -3.274 -22.140 1.00 96.75 90 SER A O 1
ATOM 691 N N . SER A 1 91 ? 16.581 -4.914 -22.115 1.00 90.81 91 SER A N 1
ATOM 692 C CA . SER A 1 91 ? 16.042 -4.671 -23.454 1.00 90.81 91 SER A CA 1
ATOM 693 C C . SER A 1 91 ? 15.318 -3.324 -23.600 1.00 90.81 91 SER A C 1
ATOM 695 O O . SER A 1 91 ? 15.121 -2.867 -24.725 1.00 90.81 91 SER A O 1
ATOM 697 N N . GLY A 1 92 ? 14.872 -2.710 -22.496 1.00 91.56 92 GLY A N 1
ATOM 698 C CA . GLY A 1 92 ? 14.077 -1.477 -22.482 1.00 91.56 92 GLY A CA 1
ATOM 699 C C . GLY A 1 92 ? 12.677 -1.621 -23.090 1.00 91.56 92 GLY A C 1
ATOM 700 O O . GLY A 1 92 ? 12.020 -0.618 -23.355 1.00 91.56 92 GLY A O 1
ATOM 701 N N . THR A 1 93 ? 12.236 -2.854 -23.355 1.00 95.62 93 THR A N 1
ATOM 702 C CA . THR A 1 93 ? 10.953 -3.160 -24.015 1.00 95.62 93 THR A CA 1
ATOM 703 C C . THR A 1 93 ? 10.121 -4.189 -23.258 1.00 95.62 93 THR A C 1
ATOM 705 O O . THR A 1 93 ? 9.023 -4.522 -23.695 1.00 95.62 93 THR A O 1
ATOM 708 N N . LEU A 1 94 ? 10.625 -4.698 -22.128 1.00 98.38 94 LEU A N 1
ATOM 709 C CA . LEU A 1 94 ? 9.889 -5.648 -21.309 1.00 98.38 94 LEU A CA 1
ATOM 710 C C . LEU A 1 94 ? 8.665 -4.968 -20.693 1.00 98.38 94 LEU A C 1
ATOM 712 O O . LEU A 1 94 ? 8.791 -4.017 -19.918 1.00 98.38 94 LEU A O 1
ATOM 716 N N . GLU A 1 95 ? 7.488 -5.482 -21.020 1.00 98.25 95 GLU A N 1
ATOM 717 C CA . GLU A 1 95 ? 6.241 -5.005 -20.440 1.00 98.25 95 GLU A CA 1
ATOM 718 C C . GLU A 1 95 ? 6.056 -5.531 -19.012 1.00 98.25 95 GLU A C 1
ATOM 720 O O . GLU A 1 95 ? 6.375 -6.680 -18.721 1.00 98.25 95 GLU A O 1
ATOM 725 N N . ALA A 1 96 ? 5.512 -4.686 -18.139 1.00 98.38 96 ALA A N 1
ATOM 726 C CA . ALA A 1 96 ? 4.870 -5.100 -16.897 1.00 98.38 96 ALA A CA 1
ATOM 727 C C . ALA A 1 96 ? 3.379 -5.276 -17.190 1.00 98.38 96 ALA A C 1
ATOM 729 O O . ALA A 1 96 ? 2.677 -4.295 -17.447 1.00 98.38 96 ALA A O 1
ATOM 730 N N . VAL A 1 97 ? 2.893 -6.511 -17.208 1.00 98.25 97 VAL A N 1
ATOM 731 C CA . VAL A 1 97 ? 1.570 -6.846 -17.731 1.00 98.25 97 VAL A CA 1
ATOM 732 C C . VAL A 1 97 ? 0.476 -6.448 -16.742 1.00 98.25 97 VAL A C 1
ATOM 734 O O . VAL A 1 97 ? 0.523 -6.764 -15.552 1.00 98.25 97 VAL A O 1
ATOM 737 N N . ASP A 1 98 ? -0.552 -5.774 -17.257 1.00 98.38 98 ASP A N 1
ATOM 738 C CA . ASP A 1 98 ? -1.785 -5.517 -16.523 1.00 98.38 98 ASP A CA 1
ATOM 739 C C . ASP A 1 98 ? -2.673 -6.769 -16.533 1.00 98.38 98 ASP A C 1
ATOM 741 O O . ASP A 1 98 ? -3.321 -7.129 -17.519 1.00 98.38 98 ASP A O 1
ATOM 745 N N . SER A 1 99 ? -2.722 -7.427 -15.384 1.00 98.06 99 SER A N 1
ATOM 746 C CA . SER A 1 99 ? -3.424 -8.685 -15.143 1.00 98.06 99 SER A CA 1
ATOM 747 C C . SER A 1 99 ? -4.946 -8.556 -15.143 1.00 98.06 99 SER A C 1
ATOM 749 O O . SER A 1 99 ? -5.636 -9.578 -15.143 1.00 98.06 99 SER A O 1
ATOM 751 N N . THR A 1 100 ? -5.487 -7.332 -15.162 1.00 97.56 100 THR A N 1
ATOM 752 C CA . THR A 1 100 ? -6.926 -7.110 -15.379 1.00 97.56 100 THR A CA 1
ATOM 753 C C . THR A 1 100 ? -7.338 -7.342 -16.830 1.00 97.56 100 THR A C 1
ATOM 755 O O . THR A 1 100 ? -8.503 -7.635 -17.094 1.00 97.56 100 THR A O 1
ATOM 758 N N . GLY A 1 101 ? -6.392 -7.228 -17.769 1.00 95.44 101 GLY A N 1
ATOM 759 C CA . GLY A 1 101 ? -6.667 -7.242 -19.202 1.00 95.44 101 GLY A CA 1
ATOM 760 C C . GLY A 1 101 ? -7.226 -5.922 -19.747 1.00 95.44 101 GLY A C 1
ATOM 761 O O . GLY A 1 101 ? -7.613 -5.882 -20.914 1.00 95.44 101 GLY A O 1
ATOM 762 N N . ASN A 1 102 ? -7.254 -4.845 -18.952 1.00 95.00 102 ASN A N 1
ATOM 763 C CA . ASN A 1 102 ? -7.753 -3.534 -19.382 1.00 95.00 102 ASN A CA 1
ATOM 764 C C . ASN A 1 102 ? -6.745 -2.748 -20.243 1.00 95.00 102 ASN A C 1
ATOM 766 O O . ASN A 1 102 ? -7.087 -1.702 -20.794 1.00 95.00 102 ASN A O 1
ATOM 770 N N . GLY A 1 103 ? -5.527 -3.271 -20.414 1.00 95.19 103 GLY A N 1
ATOM 771 C CA . GLY A 1 103 ? -4.533 -2.743 -21.348 1.00 95.19 103 GLY A CA 1
ATOM 772 C C . GLY A 1 103 ? -3.614 -1.682 -20.749 1.00 95.19 103 GLY A C 1
ATOM 773 O O . GLY A 1 103 ? -3.007 -0.916 -21.495 1.00 95.19 103 GLY A O 1
ATOM 774 N N . TYR A 1 104 ? -3.475 -1.638 -19.422 1.00 96.50 104 TYR A N 1
ATOM 775 C CA . TYR A 1 104 ? -2.576 -0.706 -18.740 1.00 96.50 104 TYR A CA 1
ATOM 776 C C . TYR A 1 104 ? -1.152 -1.259 -18.576 1.00 96.50 104 TYR A C 1
ATOM 778 O O . TYR A 1 104 ? -0.518 -1.033 -17.547 1.00 96.50 104 TYR A O 1
ATOM 786 N N . ASN A 1 105 ? -0.633 -1.990 -19.568 1.00 98.06 105 ASN A N 1
ATOM 787 C CA . ASN A 1 105 ? 0.717 -2.556 -19.499 1.00 98.06 105 ASN A CA 1
ATOM 788 C C . ASN A 1 105 ? 1.749 -1.445 -19.270 1.00 98.06 105 ASN A C 1
ATOM 790 O O . ASN A 1 105 ? 1.791 -0.456 -20.004 1.00 98.06 105 ASN A O 1
ATOM 794 N N . GLY A 1 106 ? 2.566 -1.612 -18.234 1.00 97.94 106 GLY A N 1
ATOM 795 C CA . GLY A 1 106 ? 3.726 -0.774 -17.981 1.00 97.94 106 GLY A CA 1
ATOM 796 C C . GLY A 1 106 ? 4.938 -1.230 -18.783 1.00 97.94 106 GLY A C 1
ATOM 797 O O . GLY A 1 106 ? 4.900 -2.245 -19.473 1.00 97.94 106 GLY A O 1
ATOM 798 N N . ILE A 1 107 ? 6.042 -0.504 -18.650 1.00 98.31 107 ILE A N 1
ATOM 799 C CA . ILE A 1 107 ? 7.342 -0.885 -19.210 1.00 98.31 107 ILE A CA 1
ATOM 800 C C . ILE A 1 107 ? 8.366 -0.855 -18.083 1.00 98.31 107 ILE A C 1
ATOM 802 O O . ILE A 1 107 ? 8.529 0.181 -17.425 1.00 98.31 107 ILE A O 1
ATOM 806 N N . TYR A 1 108 ? 9.048 -1.980 -17.870 1.00 98.69 108 TYR A N 1
ATOM 807 C CA . TYR A 1 108 ? 10.188 -2.057 -16.965 1.00 98.69 108 TYR A CA 1
ATOM 808 C C . TYR A 1 108 ? 11.307 -1.148 -17.463 1.00 98.69 108 TYR A C 1
ATOM 810 O O . TYR A 1 108 ? 11.689 -1.178 -18.634 1.00 98.69 108 TYR A O 1
ATOM 818 N N . GLY A 1 109 ? 11.865 -0.354 -16.559 1.00 98.31 109 GLY A N 1
ATOM 819 C CA . GLY A 1 109 ? 13.063 0.402 -16.853 1.00 98.31 109 GLY A CA 1
ATOM 820 C C . GLY A 1 109 ? 14.274 -0.525 -17.068 1.00 98.31 109 GLY A C 1
ATOM 821 O O . GLY A 1 109 ? 14.346 -1.611 -16.484 1.00 98.31 109 GLY A O 1
ATOM 822 N N . PRO A 1 110 ? 15.243 -0.119 -17.906 1.00 98.12 110 PRO A N 1
ATOM 823 C CA . PRO A 1 110 ? 16.326 -0.990 -18.364 1.00 98.12 110 PRO A CA 1
ATOM 824 C C . PRO A 1 110 ? 17.339 -1.393 -17.285 1.00 98.12 110 PRO A C 1
ATOM 826 O O . PRO A 1 110 ? 18.161 -2.273 -17.525 1.00 98.12 110 PRO A O 1
ATOM 829 N N . THR A 1 111 ? 17.314 -0.761 -16.112 1.00 98.12 111 THR A N 1
ATOM 830 C CA . THR A 1 111 ? 18.171 -1.127 -14.973 1.00 98.12 111 THR A CA 1
ATOM 831 C C . THR A 1 111 ? 17.372 -1.725 -13.815 1.00 98.12 111 THR A C 1
ATOM 833 O O . THR A 1 111 ? 17.921 -1.964 -12.739 1.00 98.12 111 THR A O 1
ATOM 836 N N . ALA A 1 112 ? 16.074 -1.980 -14.016 1.00 97.94 112 ALA A N 1
ATOM 837 C CA . ALA A 1 112 ? 15.246 -2.656 -13.031 1.00 97.94 112 ALA A CA 1
ATOM 838 C C . ALA A 1 112 ? 15.689 -4.114 -12.899 1.00 97.94 112 ALA A C 1
ATOM 840 O O . ALA A 1 112 ? 15.978 -4.781 -13.895 1.00 97.94 112 ALA A O 1
ATOM 841 N N . TYR A 1 113 ? 15.691 -4.628 -11.672 1.00 98.25 113 TYR A N 1
ATOM 842 C CA . TYR A 1 113 ? 15.844 -6.061 -11.449 1.00 98.25 113 TYR A CA 1
ATOM 843 C C . TYR A 1 113 ? 14.460 -6.698 -11.285 1.00 98.25 113 TYR A C 1
ATOM 845 O O . TYR A 1 113 ? 13.588 -6.141 -10.622 1.00 98.25 113 TYR A O 1
ATOM 853 N N . ASN A 1 114 ? 14.253 -7.868 -11.883 1.00 98.38 114 ASN A N 1
ATOM 854 C CA . ASN A 1 114 ? 13.012 -8.642 -11.802 1.00 98.38 114 ASN A CA 1
ATOM 855 C C . ASN A 1 114 ? 13.317 -10.148 -11.663 1.00 98.38 114 ASN A C 1
ATOM 857 O O . ASN A 1 114 ? 14.448 -10.534 -11.345 1.00 98.38 114 ASN A O 1
ATOM 861 N N . ALA A 1 115 ? 12.334 -11.013 -11.931 1.00 97.69 115 ALA A N 1
ATOM 862 C CA . ALA A 1 115 ? 12.492 -12.464 -11.830 1.00 97.69 115 ALA A CA 1
ATOM 863 C C . ALA A 1 115 ? 13.609 -13.041 -12.713 1.00 97.69 115 ALA A C 1
ATOM 865 O O . ALA A 1 115 ? 14.207 -14.049 -12.336 1.00 97.69 115 ALA A O 1
ATOM 866 N N . TYR A 1 116 ? 13.949 -12.399 -13.840 1.00 97.69 116 TYR A N 1
ATOM 867 C CA . TYR A 1 116 ? 15.099 -12.800 -14.661 1.00 97.69 116 TYR A CA 1
ATOM 868 C C . TYR A 1 116 ? 16.411 -12.781 -13.861 1.00 97.69 116 TYR A C 1
ATOM 870 O O . TYR A 1 116 ? 17.253 -13.666 -14.005 1.00 97.69 116 TYR A O 1
ATOM 878 N N . TYR A 1 117 ? 16.549 -11.811 -12.956 1.00 97.81 117 TYR A N 1
ATOM 879 C CA . TYR A 1 117 ? 17.693 -11.667 -12.056 1.00 97.81 117 TYR A CA 1
ATOM 880 C C . TYR A 1 117 ? 17.476 -12.331 -10.688 1.00 97.81 117 TYR A C 1
ATOM 882 O O . TYR A 1 117 ? 18.243 -12.098 -9.755 1.00 97.81 117 TYR A O 1
ATOM 890 N N . GLY A 1 118 ? 16.441 -13.164 -10.551 1.00 97.75 118 GLY A N 1
ATOM 891 C CA . GLY A 1 118 ? 16.123 -13.861 -9.306 1.00 97.75 118 GLY A CA 1
ATOM 892 C C . GLY A 1 118 ? 15.449 -12.990 -8.244 1.00 97.75 118 GLY A C 1
ATOM 893 O O . GLY A 1 118 ? 15.417 -13.390 -7.081 1.00 97.75 118 GLY A O 1
ATOM 894 N N . ILE A 1 119 ? 14.907 -11.823 -8.612 1.00 98.44 119 ILE A N 1
ATOM 895 C CA . ILE A 1 119 ? 14.073 -11.030 -7.704 1.00 98.44 119 ILE A CA 1
ATOM 896 C C . ILE A 1 119 ? 12.695 -11.672 -7.614 1.00 98.44 119 ILE A C 1
ATOM 898 O O . ILE A 1 119 ? 11.988 -11.809 -8.613 1.00 98.44 119 ILE A O 1
ATOM 902 N N . LEU A 1 120 ? 12.325 -12.067 -6.402 1.00 98.25 120 LEU A N 1
ATOM 903 C CA . LEU A 1 120 ? 11.079 -12.760 -6.113 1.00 98.25 120 LEU A CA 1
ATOM 904 C C . LEU A 1 120 ? 10.173 -11.893 -5.241 1.00 98.25 120 LEU A C 1
ATOM 906 O O . LEU A 1 120 ? 10.661 -11.160 -4.378 1.00 98.25 120 LEU A O 1
ATOM 910 N N . GLY A 1 121 ? 8.864 -12.029 -5.442 1.00 97.88 121 GLY A N 1
ATOM 911 C CA . GLY A 1 121 ? 7.833 -11.496 -4.552 1.00 97.88 121 GLY A CA 1
ATOM 912 C C . GLY A 1 121 ? 7.759 -12.263 -3.226 1.00 97.88 121 GLY A C 1
ATOM 913 O O . GLY A 1 121 ? 8.628 -13.097 -2.938 1.00 97.88 121 GLY A O 1
ATOM 914 N N . PRO A 1 122 ? 6.723 -12.044 -2.399 1.00 98.19 122 PRO A N 1
ATOM 915 C CA . PRO A 1 122 ? 6.449 -12.875 -1.232 1.00 98.19 122 PRO A CA 1
ATOM 916 C C . PRO A 1 122 ? 6.392 -14.366 -1.609 1.00 98.19 122 PRO A C 1
ATOM 918 O O . PRO A 1 122 ? 5.826 -14.735 -2.631 1.00 98.19 122 PRO A O 1
ATOM 921 N N . GLN A 1 123 ? 6.998 -15.235 -0.791 1.00 97.25 123 GLN A N 1
ATOM 922 C CA . GLN A 1 123 ? 7.131 -16.667 -1.097 1.00 97.25 123 GLN A CA 1
ATOM 923 C C . GLN A 1 123 ? 6.513 -17.576 -0.019 1.00 97.25 123 GLN A C 1
ATOM 925 O O . GLN A 1 123 ? 6.540 -17.244 1.178 1.00 97.25 123 GLN A O 1
ATOM 930 N N . PRO A 1 124 ? 6.028 -18.777 -0.393 1.00 94.56 124 PRO A N 1
ATOM 931 C CA . PRO A 1 124 ? 5.738 -19.841 0.563 1.00 94.56 124 PRO A CA 1
ATOM 932 C C . PRO A 1 124 ? 7.026 -20.326 1.270 1.00 94.56 124 PRO A C 1
ATOM 934 O O . PRO A 1 124 ? 8.116 -20.233 0.706 1.00 94.56 124 PRO A O 1
ATOM 937 N N . PRO A 1 125 ? 6.933 -20.874 2.501 1.00 94.06 125 PRO A N 1
ATOM 938 C CA . PRO A 1 125 ? 5.708 -21.219 3.229 1.00 94.06 125 PRO A CA 1
ATOM 939 C C . PRO A 1 125 ? 5.063 -20.053 3.993 1.00 94.06 125 PRO A C 1
ATOM 941 O O . PRO A 1 125 ? 3.972 -20.239 4.531 1.00 94.06 125 PRO A O 1
ATOM 944 N N . THR A 1 126 ? 5.719 -18.892 4.062 1.00 93.81 126 THR A N 1
ATOM 945 C CA . THR A 1 126 ? 5.248 -17.728 4.830 1.00 93.81 126 THR A CA 1
ATOM 946 C C . THR A 1 126 ? 4.060 -17.043 4.159 1.00 93.81 126 THR A C 1
ATOM 948 O O . THR A 1 126 ? 3.082 -16.724 4.828 1.00 93.81 126 THR A O 1
ATOM 951 N N . PHE A 1 127 ? 4.122 -16.869 2.838 1.00 96.00 127 PHE A N 1
ATOM 952 C CA . PHE A 1 127 ? 3.085 -16.221 2.038 1.00 96.00 127 PHE A CA 1
ATOM 953 C C . PHE A 1 127 ? 2.494 -17.222 1.046 1.00 96.00 127 PHE A C 1
ATOM 955 O O . PHE A 1 127 ? 2.877 -17.277 -0.118 1.00 96.00 127 PHE A O 1
ATOM 962 N N . LYS A 1 128 ? 1.587 -18.083 1.525 1.00 94.94 128 LYS A N 1
ATOM 963 C CA . LYS A 1 128 ? 1.035 -19.192 0.719 1.00 94.94 128 LYS A CA 1
ATOM 964 C C . LYS A 1 128 ? 0.054 -18.734 -0.360 1.00 94.94 128 LYS A C 1
ATOM 966 O O . LYS A 1 128 ? -0.326 -19.546 -1.195 1.00 94.94 128 LYS A O 1
ATOM 971 N N . GLY A 1 129 ? -0.365 -17.469 -0.329 1.00 94.25 129 GLY A N 1
ATOM 972 C CA . GLY A 1 129 ? -1.168 -16.859 -1.386 1.00 94.25 129 GLY A CA 1
ATOM 973 C C . GLY A 1 129 ? -0.408 -16.608 -2.683 1.00 94.25 129 GLY A C 1
ATOM 974 O O . GLY A 1 129 ? -1.045 -16.328 -3.697 1.00 94.25 129 GLY A O 1
ATOM 975 N N . PHE A 1 130 ? 0.923 -16.697 -2.644 1.00 96.12 130 PHE A N 1
ATOM 976 C CA . PHE A 1 130 ? 1.819 -16.472 -3.771 1.00 96.12 130 PHE A CA 1
ATOM 977 C C . PHE A 1 130 ? 2.405 -17.796 -4.259 1.00 96.12 130 PHE A C 1
ATOM 979 O O . PHE A 1 130 ? 2.686 -18.705 -3.469 1.00 96.12 130 PHE A O 1
ATOM 986 N N . ALA A 1 131 ? 2.590 -17.913 -5.573 1.00 93.31 131 ALA A N 1
ATOM 987 C CA . ALA A 1 131 ? 3.189 -19.101 -6.164 1.00 93.31 131 ALA A CA 1
ATOM 988 C C . ALA A 1 131 ? 4.709 -19.124 -5.934 1.00 93.31 131 ALA A C 1
ATOM 990 O O . ALA A 1 131 ? 5.375 -18.089 -5.949 1.00 93.31 131 ALA A O 1
ATOM 991 N N . THR A 1 132 ? 5.283 -20.320 -5.772 1.00 95.06 132 THR A N 1
ATOM 992 C CA . THR A 1 132 ? 6.743 -20.481 -5.713 1.00 95.06 132 THR A CA 1
ATOM 993 C C . THR A 1 132 ? 7.390 -19.928 -6.980 1.00 95.06 132 THR A C 1
ATOM 995 O O . THR A 1 132 ? 7.028 -20.329 -8.085 1.00 95.06 132 THR A O 1
ATOM 998 N N . GLY A 1 133 ? 8.384 -19.058 -6.814 1.00 94.31 133 GLY A N 1
ATOM 999 C CA . GLY A 1 133 ? 9.109 -18.445 -7.925 1.00 94.31 133 GLY A CA 1
ATOM 1000 C C . GLY A 1 133 ? 8.375 -17.277 -8.583 1.00 94.31 133 GLY A C 1
ATOM 1001 O O . GLY A 1 133 ? 8.852 -16.782 -9.600 1.00 94.31 133 GLY A O 1
ATOM 1002 N N . GLN A 1 134 ? 7.246 -16.823 -8.024 1.00 95.19 134 GLN A N 1
ATOM 1003 C CA . GLN A 1 134 ? 6.605 -15.589 -8.469 1.00 95.19 134 GLN A CA 1
ATOM 1004 C C . GLN A 1 134 ? 7.573 -14.408 -8.318 1.00 95.19 134 GLN A C 1
ATOM 1006 O O . GLN A 1 134 ? 8.184 -14.223 -7.261 1.00 95.19 134 GLN A O 1
ATOM 1011 N N . GLY A 1 135 ? 7.732 -13.653 -9.404 1.00 97.50 135 GLY A N 1
ATOM 1012 C CA . GLY A 1 135 ? 8.614 -12.496 -9.478 1.00 97.50 135 GLY A CA 1
ATOM 1013 C C . GLY A 1 135 ? 8.112 -11.280 -8.714 1.00 97.50 135 GLY A C 1
ATOM 1014 O O . GLY A 1 135 ? 7.023 -11.288 -8.153 1.00 97.50 135 GLY A O 1
ATOM 1015 N N . ALA A 1 136 ? 8.944 -10.248 -8.713 1.00 98.56 136 ALA A N 1
ATOM 1016 C CA . ALA A 1 136 ? 8.611 -8.890 -8.304 1.00 98.56 136 ALA A CA 1
ATOM 1017 C C . ALA A 1 136 ? 9.548 -7.917 -9.035 1.00 98.56 136 ALA A C 1
ATOM 1019 O O . ALA A 1 136 ? 10.494 -8.350 -9.699 1.00 98.56 136 ALA A O 1
ATOM 1020 N N . VAL A 1 137 ? 9.344 -6.606 -8.877 1.00 98.69 137 VAL A N 1
ATOM 1021 C CA . VAL A 1 137 ? 10.318 -5.600 -9.332 1.00 98.69 137 VAL A CA 1
ATOM 1022 C C . VAL A 1 137 ? 11.141 -5.085 -8.162 1.00 98.69 137 VAL A C 1
ATOM 1024 O O . VAL A 1 137 ? 10.592 -4.704 -7.133 1.00 98.69 137 VAL A O 1
ATOM 1027 N N . GLN A 1 138 ? 12.459 -5.021 -8.318 1.00 98.69 138 GLN A N 1
ATOM 1028 C CA . GLN A 1 138 ? 13.343 -4.302 -7.410 1.00 98.69 138 GLN A CA 1
ATOM 1029 C C . GLN A 1 138 ? 13.799 -2.994 -8.052 1.00 98.69 138 GLN A C 1
ATOM 1031 O O . GLN A 1 138 ? 14.447 -2.980 -9.101 1.00 98.69 138 GLN A O 1
ATOM 1036 N N . CYS A 1 139 ? 13.496 -1.910 -7.349 1.00 98.19 139 CYS A N 1
ATOM 1037 C CA . CYS A 1 139 ? 13.965 -0.565 -7.625 1.00 98.19 139 CYS A CA 1
ATOM 1038 C C . CYS A 1 139 ? 15.266 -0.297 -6.845 1.00 98.19 139 CYS A C 1
ATOM 1040 O O . CYS A 1 139 ? 15.492 -0.832 -5.754 1.00 98.19 139 CYS A O 1
ATOM 1042 N N . SER A 1 140 ? 16.134 0.534 -7.414 1.00 96.56 140 SER A N 1
ATOM 1043 C CA . SER A 1 140 ? 17.423 0.928 -6.844 1.00 96.56 140 SER A CA 1
ATOM 1044 C C . SER A 1 140 ? 17.403 2.422 -6.532 1.00 96.56 140 SER A C 1
ATOM 1046 O O . SER A 1 140 ? 17.191 3.249 -7.419 1.00 96.56 140 SER A O 1
ATOM 1048 N N . GLY A 1 141 ? 17.624 2.782 -5.265 1.00 94.31 141 GLY A N 1
ATOM 1049 C CA . GLY A 1 141 ? 17.632 4.180 -4.831 1.00 94.31 141 GLY A CA 1
ATOM 1050 C C . GLY A 1 141 ? 18.615 5.023 -5.649 1.00 94.31 141 GLY A C 1
ATOM 1051 O O . GLY A 1 141 ? 19.764 4.631 -5.844 1.00 94.31 141 GLY A O 1
ATOM 1052 N N . GLY A 1 142 ? 18.156 6.176 -6.140 1.00 93.94 142 GLY A N 1
ATOM 1053 C CA . GLY A 1 142 ? 18.949 7.061 -6.999 1.00 93.94 142 GLY A CA 1
ATOM 1054 C C . GLY A 1 142 ? 19.028 6.652 -8.477 1.00 93.94 142 GLY A C 1
ATOM 1055 O O . GLY A 1 142 ? 19.638 7.383 -9.254 1.00 93.94 142 GLY A O 1
ATOM 1056 N N . ASP A 1 143 ? 18.424 5.528 -8.884 1.00 96.44 143 ASP A N 1
ATOM 1057 C CA . ASP A 1 143 ? 18.399 5.083 -10.280 1.00 96.44 143 ASP A CA 1
ATOM 1058 C C . ASP A 1 143 ? 16.984 5.148 -10.891 1.00 96.44 143 ASP A C 1
ATOM 1060 O O . ASP A 1 143 ? 16.177 4.230 -10.702 1.00 96.44 143 ASP A O 1
ATOM 1064 N N . PRO A 1 144 ? 16.644 6.205 -11.654 1.00 95.75 144 PRO A N 1
ATOM 1065 C CA . PRO A 1 144 ? 15.313 6.374 -12.247 1.00 95.75 144 PRO A CA 1
ATOM 1066 C C . PRO A 1 144 ? 14.938 5.274 -13.239 1.00 95.75 144 PRO A C 1
ATOM 1068 O O . PRO A 1 144 ? 13.750 4.994 -13.420 1.00 95.75 144 PRO A O 1
ATOM 1071 N N . ASN A 1 145 ? 15.931 4.629 -13.849 1.00 96.69 145 ASN A N 1
ATOM 1072 C CA . ASN A 1 145 ? 15.723 3.571 -14.829 1.00 96.69 145 ASN A CA 1
ATOM 1073 C C . ASN A 1 145 ? 15.472 2.204 -14.179 1.00 96.69 145 ASN A C 1
ATOM 1075 O O . ASN A 1 145 ? 15.252 1.231 -14.895 1.00 96.69 145 ASN A O 1
ATOM 1079 N N . SER A 1 146 ? 15.462 2.125 -12.845 1.00 97.62 146 SER A N 1
ATOM 1080 C CA . SER A 1 146 ? 15.173 0.895 -12.098 1.00 97.62 146 SER A CA 1
ATOM 1081 C C . SER A 1 146 ? 13.683 0.698 -11.782 1.00 97.62 146 SER A C 1
ATOM 1083 O O . SER A 1 146 ? 13.313 -0.187 -11.015 1.00 97.62 146 SER A O 1
ATOM 1085 N N . THR A 1 147 ? 12.823 1.538 -12.361 1.00 98.06 147 THR A N 1
ATOM 1086 C CA . THR A 1 147 ? 11.390 1.655 -12.041 1.00 98.06 147 THR A CA 1
ATOM 1087 C C . THR A 1 147 ? 10.506 1.225 -13.205 1.00 98.06 147 THR A C 1
ATOM 1089 O O . THR A 1 147 ? 10.986 1.080 -14.327 1.00 98.06 147 THR A O 1
ATOM 1092 N N . VAL A 1 148 ? 9.207 1.029 -12.965 1.00 98.62 148 VAL A N 1
ATOM 1093 C CA . VAL A 1 148 ? 8.247 0.693 -14.031 1.00 98.62 148 VAL A CA 1
ATOM 1094 C C . VAL A 1 148 ? 7.480 1.944 -14.429 1.00 98.62 148 VAL A C 1
ATOM 1096 O O . VAL A 1 148 ? 6.854 2.582 -13.585 1.00 98.62 148 VAL A O 1
ATOM 1099 N N . SER A 1 149 ? 7.512 2.294 -15.711 1.00 97.56 149 SER A N 1
ATOM 1100 C CA . SER A 1 149 ? 6.706 3.385 -16.270 1.00 97.56 149 SER A CA 1
ATOM 1101 C C . SER A 1 149 ? 5.318 2.894 -16.669 1.00 97.56 149 SER A C 1
ATOM 1103 O O . SER A 1 149 ? 5.177 1.758 -17.115 1.00 97.56 149 SER A O 1
ATOM 1105 N N . LEU A 1 150 ? 4.297 3.739 -16.517 1.00 97.06 150 LEU A N 1
ATOM 1106 C CA . LEU A 1 150 ? 2.904 3.377 -16.777 1.00 97.06 150 LEU A CA 1
ATOM 1107 C C . LEU A 1 150 ? 2.235 4.291 -17.819 1.00 97.06 150 LEU A C 1
ATOM 1109 O O . LEU A 1 150 ? 2.497 5.504 -17.842 1.00 97.06 150 LEU A O 1
ATOM 1113 N N . PRO A 1 151 ? 1.319 3.748 -18.643 1.00 94.88 151 PRO A N 1
ATOM 1114 C CA . PRO A 1 151 ? 0.503 4.538 -19.558 1.00 94.88 151 PRO A CA 1
ATOM 1115 C C . PRO A 1 151 ? -0.517 5.406 -18.792 1.00 94.88 151 PRO A C 1
ATOM 1117 O O . PRO A 1 151 ? -0.682 5.248 -17.579 1.00 94.88 151 PRO A O 1
ATOM 1120 N N . PRO A 1 152 ? -1.217 6.340 -19.466 1.00 92.56 152 PRO A N 1
ATOM 1121 C CA . PRO A 1 152 ? -2.349 7.046 -18.870 1.00 92.56 152 PRO A CA 1
ATOM 1122 C C . PRO A 1 152 ? -3.400 6.061 -18.357 1.00 92.56 152 PRO A C 1
ATOM 1124 O O . PRO A 1 152 ? -3.873 5.202 -19.103 1.00 92.56 152 PRO A O 1
ATOM 1127 N N . LEU A 1 153 ? -3.773 6.193 -17.084 1.00 91.19 153 LEU A N 1
ATOM 1128 C CA . LEU A 1 153 ? -4.701 5.260 -16.448 1.00 91.19 153 LEU A CA 1
ATOM 1129 C C . LEU A 1 153 ? -6.157 5.587 -16.763 1.00 91.19 153 LEU A C 1
ATOM 1131 O O . LEU A 1 153 ? -6.994 4.691 -16.737 1.00 91.19 153 LEU A O 1
ATOM 1135 N N . ASN A 1 154 ? -6.469 6.840 -17.106 1.00 88.75 154 ASN A N 1
ATOM 1136 C CA . ASN A 1 154 ? -7.810 7.257 -17.530 1.00 88.75 154 ASN A CA 1
ATOM 1137 C C . ASN A 1 154 ? -8.926 6.830 -16.550 1.00 88.75 154 ASN A C 1
ATOM 1139 O O . ASN A 1 154 ? -10.045 6.531 -16.965 1.00 88.75 154 ASN A O 1
ATOM 1143 N N . LEU A 1 155 ? -8.622 6.780 -15.248 1.00 85.31 155 LEU A N 1
ATOM 1144 C CA . LEU A 1 155 ? -9.630 6.664 -14.192 1.00 85.31 155 LEU A CA 1
ATOM 1145 C C . LEU A 1 155 ? -10.599 7.853 -14.287 1.00 85.31 155 LEU A C 1
ATOM 1147 O O . LEU A 1 155 ? -10.212 8.950 -14.699 1.00 85.31 155 LEU A O 1
ATOM 1151 N N . SER A 1 156 ? -11.861 7.633 -13.915 1.00 73.00 156 SER A N 1
ATOM 1152 C CA . SER A 1 156 ? -12.911 8.649 -14.046 1.00 73.00 156 SER A CA 1
ATOM 1153 C C . SER A 1 156 ? -12.547 9.936 -13.301 1.00 73.00 156 SER A C 1
ATOM 1155 O O . SER A 1 156 ? -12.333 9.919 -12.091 1.00 73.00 156 SER A O 1
ATOM 1157 N N . SER A 1 157 ? -12.573 11.072 -14.003 1.00 69.31 157 SER A N 1
ATOM 1158 C CA . SER A 1 157 ? -12.346 12.401 -13.418 1.00 69.31 157 SER A CA 1
ATOM 1159 C C . SER A 1 157 ? -13.472 12.869 -12.487 1.00 69.31 157 SER A C 1
ATOM 1161 O O . SER A 1 157 ? -13.415 13.985 -11.978 1.00 69.31 157 SER A O 1
ATOM 1163 N N . GLU A 1 158 ? -14.519 12.063 -12.291 1.00 74.31 158 GLU A N 1
ATOM 1164 C CA . GLU A 1 158 ? -15.666 12.385 -11.432 1.00 74.31 158 GLU A CA 1
ATOM 1165 C C 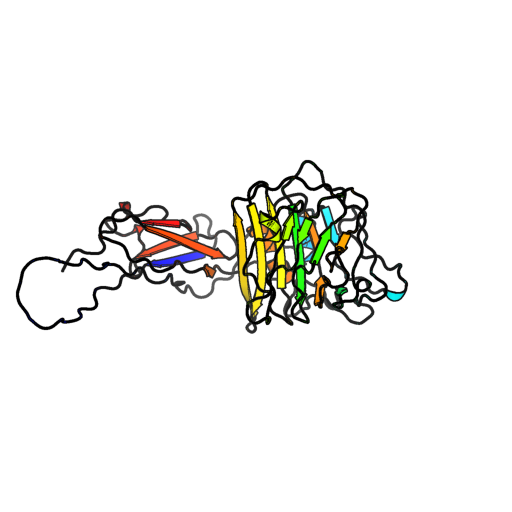. GLU A 1 158 ? -15.639 11.645 -10.088 1.00 74.31 158 GLU A C 1
ATOM 1167 O O . GLU A 1 158 ? -16.361 12.023 -9.166 1.00 74.31 158 GLU A O 1
ATOM 1172 N N . VAL A 1 159 ? -14.810 10.604 -9.951 1.00 78.19 159 VAL A N 1
ATOM 1173 C CA . VAL A 1 159 ? -14.779 9.751 -8.757 1.00 78.19 159 VAL A CA 1
ATOM 1174 C C . VAL A 1 159 ? -13.559 10.102 -7.910 1.00 78.19 159 VAL A C 1
ATOM 1176 O O . VAL A 1 159 ? -12.428 10.109 -8.388 1.00 78.19 159 VAL A O 1
ATOM 1179 N N . VAL A 1 160 ? -13.792 10.425 -6.636 1.00 88.00 160 VAL A N 1
ATOM 1180 C CA . VAL A 1 160 ? -12.711 10.638 -5.659 1.00 88.00 160 VAL A CA 1
ATOM 1181 C C . VAL A 1 160 ? -12.258 9.314 -5.059 1.00 88.00 160 VAL A C 1
ATOM 1183 O O . VAL A 1 160 ? -11.063 9.099 -4.863 1.00 88.00 160 VAL A O 1
ATOM 1186 N N . ASP A 1 161 ? -13.222 8.440 -4.778 1.00 92.81 161 ASP A N 1
ATOM 1187 C CA . ASP A 1 161 ? -13.012 7.199 -4.053 1.00 92.81 161 ASP A CA 1
ATOM 1188 C C . ASP A 1 161 ? -12.042 6.294 -4.820 1.00 92.81 161 ASP A C 1
ATOM 1190 O O . ASP A 1 161 ? -12.384 5.731 -5.857 1.00 92.81 161 ASP A O 1
ATOM 1194 N N . THR A 1 162 ? -10.815 6.177 -4.319 1.00 95.56 162 THR A N 1
ATOM 1195 C CA . THR A 1 162 ? -9.715 5.479 -4.992 1.00 95.56 162 THR A CA 1
ATOM 1196 C C . THR A 1 162 ? -8.944 4.656 -3.980 1.00 95.56 162 THR A C 1
ATOM 1198 O O . THR A 1 162 ? -8.642 5.138 -2.889 1.00 95.56 162 THR A O 1
ATOM 1201 N N . THR A 1 163 ? -8.570 3.434 -4.347 1.00 98.38 163 THR A N 1
ATOM 1202 C CA . THR A 1 163 ? -7.681 2.612 -3.520 1.00 98.38 163 THR A CA 1
ATOM 1203 C C . THR A 1 163 ? -6.443 2.215 -4.300 1.00 98.38 163 THR A C 1
ATOM 1205 O O . THR A 1 163 ? -6.559 1.779 -5.439 1.00 98.38 163 THR A O 1
ATOM 1208 N N . ILE A 1 164 ? -5.272 2.328 -3.680 1.00 98.69 164 ILE A N 1
ATOM 1209 C CA . ILE A 1 164 ? -3.996 1.837 -4.206 1.00 98.69 164 ILE A CA 1
ATOM 1210 C C . ILE A 1 164 ? -3.458 0.812 -3.209 1.00 98.69 164 ILE A C 1
ATOM 1212 O O . ILE A 1 164 ? -3.355 1.119 -2.023 1.00 98.69 164 ILE A O 1
ATOM 1216 N N . ILE A 1 165 ? -3.118 -0.389 -3.672 1.00 98.88 165 ILE A N 1
ATOM 1217 C CA . ILE A 1 165 ? -2.534 -1.461 -2.852 1.00 98.88 165 ILE A CA 1
ATOM 1218 C C . ILE A 1 165 ? -1.224 -1.949 -3.457 1.00 98.88 165 ILE A C 1
ATOM 1220 O O . ILE A 1 165 ? -1.035 -1.845 -4.668 1.00 98.88 165 ILE A O 1
ATOM 1224 N N . MET A 1 166 ? -0.353 -2.512 -2.624 1.00 98.88 166 MET A N 1
ATOM 1225 C CA . MET A 1 166 ? 0.877 -3.185 -3.046 1.00 98.88 166 MET A CA 1
ATOM 1226 C C . MET A 1 166 ? 1.522 -3.950 -1.890 1.00 98.88 166 MET A C 1
ATOM 1228 O O . MET A 1 166 ? 1.291 -3.651 -0.716 1.00 98.88 166 MET A O 1
ATOM 1232 N N . TRP A 1 167 ? 2.397 -4.891 -2.225 1.00 98.88 167 TRP A N 1
ATOM 1233 C CA . TRP A 1 167 ? 3.387 -5.445 -1.310 1.00 98.88 167 TRP A CA 1
ATOM 1234 C C . TRP A 1 167 ? 4.719 -4.727 -1.505 1.00 98.88 167 TRP A C 1
ATOM 1236 O O . TRP A 1 167 ? 5.139 -4.487 -2.634 1.00 98.88 167 TRP A O 1
ATOM 1246 N N . ILE A 1 168 ? 5.390 -4.390 -0.406 1.00 98.88 168 ILE A N 1
ATOM 1247 C CA . ILE A 1 168 ? 6.690 -3.715 -0.405 1.00 98.88 168 ILE A CA 1
ATOM 1248 C C . ILE A 1 168 ? 7.688 -4.438 0.492 1.00 98.88 168 ILE A C 1
ATOM 1250 O O . ILE A 1 168 ? 7.329 -4.978 1.539 1.00 98.88 168 ILE A O 1
ATOM 1254 N N . TYR A 1 169 ? 8.954 -4.386 0.102 1.00 98.81 169 TYR A N 1
ATOM 1255 C CA . TYR A 1 169 ? 10.095 -4.867 0.867 1.00 98.81 169 TYR A CA 1
ATOM 1256 C C . TYR A 1 169 ? 11.199 -3.800 0.794 1.00 98.81 169 TYR A C 1
ATOM 1258 O O . TYR A 1 169 ? 11.954 -3.757 -0.180 1.00 98.81 169 TYR A O 1
ATOM 1266 N N . PRO A 1 170 ? 11.270 -2.870 1.762 1.00 98.56 170 PRO A N 1
ATOM 1267 C CA . PRO A 1 170 ? 12.330 -1.865 1.792 1.00 98.56 170 PRO A CA 1
ATOM 1268 C C . PRO A 1 170 ? 13.685 -2.525 2.087 1.00 98.56 170 PRO A C 1
ATOM 1270 O O . PRO A 1 170 ? 13.839 -3.165 3.127 1.00 98.56 170 PRO A O 1
ATOM 1273 N N . ASN A 1 171 ? 14.664 -2.372 1.193 1.00 97.62 171 ASN A N 1
ATOM 1274 C CA . ASN A 1 171 ? 16.040 -2.842 1.412 1.00 97.62 171 ASN A CA 1
ATOM 1275 C C . ASN A 1 171 ? 16.873 -1.801 2.172 1.00 97.62 171 ASN A C 1
ATOM 1277 O O . ASN A 1 171 ? 17.845 -2.128 2.834 1.00 97.62 171 ASN A O 1
ATOM 1281 N N . ASP A 1 172 ? 16.499 -0.532 2.095 1.00 96.88 172 ASP A N 1
ATOM 1282 C CA . ASP A 1 172 ? 17.135 0.541 2.851 1.00 96.88 172 ASP A CA 1
ATOM 1283 C C . ASP A 1 172 ? 16.066 1.517 3.338 1.00 96.88 172 ASP A C 1
ATOM 1285 O O . ASP A 1 172 ? 14.908 1.431 2.918 1.00 96.88 172 ASP A O 1
ATOM 1289 N N . VAL A 1 173 ? 16.444 2.438 4.221 1.00 96.88 173 VAL A N 1
ATOM 1290 C CA . VAL A 1 173 ? 15.587 3.545 4.646 1.00 96.88 173 VAL A CA 1
ATOM 1291 C C . VAL A 1 173 ? 15.270 4.396 3.416 1.00 96.88 173 VAL A C 1
ATOM 1293 O O . VAL A 1 173 ? 16.175 5.034 2.869 1.00 96.88 173 VAL A O 1
ATOM 1296 N N . PRO A 1 174 ? 14.008 4.436 2.950 1.00 96.44 174 PRO A N 1
ATOM 1297 C CA . PRO A 1 174 ? 13.673 5.229 1.780 1.00 96.44 174 PRO A CA 1
ATOM 1298 C C . PRO A 1 174 ? 13.965 6.716 2.031 1.00 96.44 174 PRO A C 1
ATOM 1300 O O . PRO A 1 174 ? 13.751 7.226 3.133 1.00 96.44 174 PRO A O 1
ATOM 1303 N N . PRO A 1 175 ? 14.442 7.467 1.032 1.00 94.06 175 PRO A N 1
ATOM 1304 C CA . PRO A 1 175 ? 14.481 8.917 1.144 1.00 94.06 175 PRO A CA 1
ATOM 1305 C C . PRO A 1 175 ? 13.084 9.485 1.429 1.00 94.06 175 PRO A C 1
ATOM 1307 O O . PRO A 1 175 ? 12.065 8.903 1.039 1.00 94.06 175 PRO A O 1
ATOM 1310 N N . ALA A 1 176 ? 13.030 10.649 2.074 1.00 92.75 176 ALA A N 1
ATOM 1311 C CA . ALA A 1 176 ? 11.783 11.393 2.204 1.00 92.75 176 ALA A CA 1
ATOM 1312 C C . ALA A 1 176 ? 11.146 11.649 0.825 1.00 92.75 176 ALA A C 1
ATOM 1314 O O . ALA A 1 176 ? 11.847 11.801 -0.178 1.00 92.75 176 ALA A O 1
ATOM 1315 N N . ASP A 1 177 ? 9.815 11.698 0.786 1.00 94.00 177 ASP A N 1
ATOM 1316 C CA . ASP A 1 177 ? 9.013 11.911 -0.431 1.00 94.00 177 ASP A CA 1
ATOM 1317 C C . ASP A 1 177 ? 9.190 10.851 -1.538 1.00 94.00 177 ASP A C 1
ATOM 1319 O O . ASP A 1 177 ? 8.867 11.093 -2.703 1.00 94.00 177 ASP A O 1
ATOM 1323 N N . THR A 1 178 ? 9.722 9.675 -1.207 1.00 96.25 178 THR A N 1
ATOM 1324 C CA . THR A 1 178 ? 9.903 8.587 -2.173 1.00 96.25 178 THR A CA 1
ATOM 1325 C C . THR A 1 178 ? 8.565 8.017 -2.629 1.00 96.25 178 THR A C 1
ATOM 1327 O O . THR A 1 178 ? 7.769 7.568 -1.809 1.00 96.25 178 THR A O 1
ATOM 1330 N N . GLY A 1 179 ? 8.319 7.965 -3.938 1.00 97.12 179 GLY A N 1
ATOM 1331 C CA . GLY A 1 179 ? 7.099 7.360 -4.473 1.00 97.12 179 GLY A CA 1
ATOM 1332 C C . GLY A 1 179 ? 7.175 5.833 -4.530 1.00 97.12 179 GLY A C 1
ATOM 1333 O O . GLY A 1 179 ? 8.179 5.271 -4.955 1.00 97.12 179 GLY A O 1
ATOM 1334 N N . LEU A 1 180 ? 6.089 5.165 -4.141 1.00 98.50 180 LEU A N 1
ATOM 1335 C CA . LEU A 1 180 ? 5.868 3.742 -4.411 1.00 98.50 180 LEU A CA 1
ATOM 1336 C C . LEU A 1 180 ? 4.984 3.555 -5.648 1.00 98.50 180 LEU A C 1
ATOM 1338 O O . LEU A 1 180 ? 5.283 2.749 -6.520 1.00 98.50 180 LEU A O 1
ATOM 1342 N N . PHE A 1 181 ? 3.929 4.356 -5.745 1.00 98.12 181 PHE A N 1
ATOM 1343 C CA . PHE A 1 181 ? 3.147 4.567 -6.952 1.00 98.12 181 PHE A CA 1
ATOM 1344 C C . PHE A 1 181 ? 2.863 6.064 -7.047 1.00 98.12 181 PHE A C 1
ATOM 1346 O O . PHE A 1 181 ? 2.294 6.631 -6.114 1.00 98.12 181 PHE A O 1
ATOM 1353 N N . PHE A 1 182 ? 3.250 6.718 -8.137 1.00 96.00 182 PHE A N 1
ATOM 1354 C CA . PHE A 1 182 ? 3.074 8.164 -8.270 1.00 96.00 182 PHE A CA 1
ATOM 1355 C C . PHE A 1 182 ? 2.678 8.567 -9.683 1.00 96.00 182 PHE A C 1
ATOM 1357 O O . PHE A 1 182 ? 3.224 8.067 -10.668 1.00 96.00 182 PHE A O 1
ATOM 1364 N N . ASP A 1 183 ? 1.755 9.520 -9.753 1.00 93.81 183 ASP A N 1
ATOM 1365 C CA . ASP A 1 183 ? 1.245 10.135 -10.966 1.00 93.81 183 ASP A CA 1
ATOM 1366 C C . ASP A 1 183 ? 1.460 11.658 -10.887 1.00 93.81 183 ASP A C 1
ATOM 1368 O O . ASP A 1 183 ? 0.974 12.352 -9.987 1.00 93.81 183 ASP A O 1
ATOM 1372 N N . ARG A 1 184 ? 2.244 12.187 -11.829 1.00 91.25 184 ARG A N 1
ATOM 1373 C CA . ARG A 1 184 ? 2.446 13.628 -12.060 1.00 91.25 184 ARG A CA 1
ATOM 1374 C C . ARG A 1 184 ? 1.918 14.051 -13.426 1.00 91.25 184 ARG A C 1
ATOM 1376 O O . ARG A 1 184 ? 2.503 14.905 -14.087 1.00 91.25 184 ARG A O 1
ATOM 1383 N N . SER A 1 185 ? 0.859 13.403 -13.893 1.00 82.50 185 SER A N 1
ATOM 1384 C CA . SER A 1 185 ? 0.324 13.596 -15.233 1.00 82.50 185 SER A CA 1
ATOM 1385 C C . SER A 1 185 ? -0.739 14.674 -15.345 1.00 82.50 185 SER A C 1
ATOM 1387 O O . SER A 1 185 ? -0.874 15.231 -16.428 1.00 82.50 185 SER A O 1
ATOM 1389 N N . GLY A 1 186 ? -1.406 15.043 -14.251 1.00 67.06 186 GLY A N 1
ATOM 1390 C CA . GLY A 1 186 ? -2.434 16.087 -14.174 1.00 67.06 186 GLY A CA 1
ATOM 1391 C C . GLY A 1 186 ? -1.927 17.535 -14.279 1.00 67.06 186 GLY A C 1
ATOM 1392 O O . GLY A 1 186 ? -2.433 18.396 -13.557 1.00 67.06 186 GLY A O 1
ATOM 1393 N N . ASP A 1 187 ? -0.933 17.794 -15.135 1.00 67.50 187 ASP A N 1
ATOM 1394 C CA . ASP A 1 187 ? -0.268 19.077 -15.422 1.00 67.50 187 ASP A CA 1
ATOM 1395 C C . ASP A 1 187 ? 0.338 19.791 -14.198 1.00 67.50 187 ASP A C 1
ATOM 1397 O O . ASP A 1 187 ? 1.549 19.755 -13.986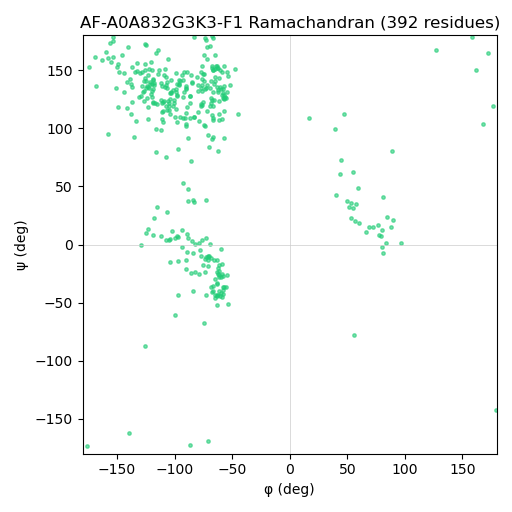 1.00 67.50 187 ASP A O 1
ATOM 1401 N N . THR A 1 188 ? -0.498 20.450 -13.389 1.00 69.50 188 THR A N 1
ATOM 1402 C CA . THR A 1 188 ? -0.109 21.181 -12.167 1.00 69.50 188 THR A CA 1
ATOM 1403 C C . THR A 1 188 ? -0.461 20.432 -10.884 1.00 69.50 188 THR A C 1
ATOM 1405 O O . THR A 1 188 ? -0.360 21.011 -9.805 1.00 69.50 188 THR A O 1
ATOM 1408 N N . SER A 1 189 ? -0.962 19.201 -11.005 1.00 81.62 189 SER A N 1
ATOM 1409 C CA . SER A 1 189 ? -1.406 18.376 -9.885 1.00 81.62 189 SER A CA 1
ATOM 1410 C C . SER A 1 189 ? -0.737 17.001 -9.898 1.00 81.62 189 SER A C 1
ATOM 1412 O O . SER A 1 189 ? -0.600 16.358 -10.943 1.00 81.62 189 SER A O 1
ATOM 1414 N N . THR A 1 190 ? -0.376 16.506 -8.719 1.00 89.94 190 THR A N 1
ATOM 1415 C CA . THR A 1 190 ? 0.113 15.140 -8.502 1.00 89.94 190 THR A CA 1
ATOM 1416 C C . THR A 1 190 ? -0.776 14.371 -7.539 1.00 89.94 190 THR A C 1
ATOM 1418 O O . THR A 1 190 ? -1.375 14.938 -6.619 1.00 89.94 190 THR A O 1
ATOM 1421 N N . CYS A 1 191 ? -0.830 13.062 -7.725 1.00 92.75 191 CYS A N 1
ATOM 1422 C CA . CYS A 1 191 ? -1.293 12.142 -6.710 1.00 92.75 191 CYS A CA 1
ATOM 1423 C C . CYS A 1 191 ? -0.317 10.971 -6.595 1.00 92.75 191 CYS A C 1
ATOM 1425 O O . CYS A 1 191 ? 0.431 10.655 -7.520 1.00 92.75 191 CYS A O 1
ATOM 1427 N N . GLY A 1 192 ? -0.299 10.325 -5.442 1.00 94.44 192 GLY A N 1
ATOM 1428 C CA . GLY A 1 192 ? 0.554 9.169 -5.264 1.00 94.44 192 GLY A CA 1
ATOM 1429 C C . GLY A 1 192 ? 0.593 8.670 -3.840 1.00 94.44 192 GLY A C 1
ATOM 1430 O O . GLY A 1 192 ? 0.190 9.351 -2.897 1.00 94.44 192 GLY A O 1
ATOM 1431 N N . PHE A 1 193 ? 1.104 7.459 -3.715 1.00 98.31 193 PHE A N 1
ATOM 1432 C CA . PHE A 1 193 ? 1.322 6.746 -2.477 1.00 98.31 193 PHE A CA 1
ATOM 1433 C C . PHE A 1 193 ? 2.807 6.410 -2.367 1.00 98.31 193 PHE A C 1
ATOM 1435 O O . PHE A 1 193 ? 3.449 6.034 -3.351 1.00 98.31 193 PHE A O 1
ATOM 1442 N N . GLY A 1 194 ? 3.381 6.575 -1.183 1.00 98.06 194 GLY A N 1
ATOM 1443 C CA . GLY A 1 194 ? 4.806 6.376 -0.993 1.00 98.06 194 GLY A CA 1
ATOM 1444 C C . GLY A 1 194 ? 5.236 6.648 0.433 1.00 98.06 194 GLY A C 1
ATOM 1445 O O . GLY A 1 194 ? 4.518 6.351 1.383 1.00 98.06 194 GLY A O 1
ATOM 1446 N N . PHE A 1 195 ? 6.411 7.237 0.559 1.00 97.56 195 PHE A N 1
ATOM 1447 C CA . PHE A 1 195 ? 7.026 7.665 1.799 1.00 97.56 195 PHE A CA 1
ATOM 1448 C C . PHE A 1 195 ? 7.009 9.182 1.893 1.00 97.56 195 PHE A C 1
ATOM 1450 O O . PHE A 1 195 ? 7.042 9.873 0.877 1.00 97.56 195 PHE A O 1
ATOM 1457 N N . HIS A 1 196 ? 6.967 9.698 3.118 1.00 92.19 196 HIS A N 1
ATOM 1458 C CA . HIS A 1 196 ? 6.961 11.135 3.360 1.00 92.19 196 HIS A CA 1
ATOM 1459 C C . HIS A 1 196 ? 8.078 11.555 4.318 1.00 92.19 196 HIS A C 1
ATOM 1461 O O . HIS A 1 196 ? 9.162 11.869 3.838 1.00 92.19 196 HIS A O 1
ATOM 1467 N N . ASN A 1 197 ? 7.880 11.528 5.641 1.00 91.94 197 ASN A N 1
ATOM 1468 C CA . ASN A 1 197 ? 8.912 11.974 6.582 1.00 91.94 197 ASN A CA 1
ATOM 1469 C C . ASN A 1 197 ? 9.757 10.831 7.137 1.00 91.94 197 ASN A C 1
ATOM 1471 O O . ASN A 1 197 ? 9.256 9.771 7.519 1.00 91.94 197 ASN A O 1
ATOM 1475 N N . GLN A 1 198 ? 11.049 11.102 7.294 1.00 92.94 198 GLN A N 1
ATOM 1476 C CA . GLN A 1 198 ? 11.906 10.278 8.135 1.00 92.94 198 GLN A CA 1
ATOM 1477 C C . GLN A 1 198 ? 11.621 10.549 9.615 1.00 92.94 198 GLN A C 1
ATOM 1479 O O . GLN A 1 198 ? 11.267 11.665 10.012 1.00 92.94 198 GLN A O 1
ATOM 1484 N N . ASN A 1 199 ? 11.756 9.516 10.444 1.00 90.06 199 ASN A N 1
ATOM 1485 C CA . ASN A 1 199 ? 11.757 9.694 11.890 1.00 90.06 199 ASN A CA 1
ATOM 1486 C C . ASN A 1 199 ? 12.978 10.525 12.333 1.00 90.06 199 ASN A C 1
ATOM 1488 O O . ASN A 1 199 ? 13.934 10.726 11.588 1.00 90.06 199 ASN A O 1
ATOM 1492 N N . ALA A 1 200 ? 12.929 11.053 13.558 1.00 90.00 200 ALA A N 1
ATOM 1493 C CA . ALA A 1 200 ? 13.912 12.027 14.040 1.00 90.00 200 ALA A CA 1
ATOM 1494 C C . ALA A 1 200 ? 15.360 11.497 14.077 1.00 90.00 200 ALA A C 1
ATOM 1496 O O . ALA A 1 200 ? 16.301 12.281 14.013 1.00 90.00 200 ALA A O 1
ATOM 1497 N N . ASP A 1 201 ? 15.531 10.184 14.202 1.00 91.25 201 ASP A N 1
ATOM 1498 C CA . ASP A 1 201 ? 16.808 9.472 14.210 1.00 91.25 201 ASP A CA 1
ATOM 1499 C C . ASP A 1 201 ? 17.234 8.955 12.823 1.00 91.25 201 ASP A C 1
ATOM 1501 O O . ASP A 1 201 ? 18.323 8.400 12.701 1.00 91.25 201 ASP A O 1
ATOM 1505 N N . GLY A 1 202 ? 16.421 9.156 11.777 1.00 91.00 202 GLY A N 1
ATOM 1506 C CA . GLY A 1 202 ? 16.741 8.790 10.392 1.00 91.00 202 GLY A CA 1
ATOM 1507 C C . GLY A 1 202 ? 16.789 7.282 10.125 1.00 91.00 202 GLY A C 1
ATOM 1508 O O . GLY A 1 202 ? 17.335 6.854 9.113 1.00 91.00 202 GLY A O 1
ATOM 1509 N N . THR A 1 203 ? 16.248 6.467 11.030 1.00 93.88 203 THR A N 1
ATOM 1510 C CA . THR A 1 203 ? 16.285 4.997 10.963 1.00 93.88 203 THR A CA 1
ATOM 1511 C C . THR A 1 203 ? 15.093 4.393 10.227 1.00 93.88 203 THR A C 1
ATOM 1513 O O . THR A 1 203 ? 15.110 3.209 9.896 1.00 93.88 203 THR A O 1
ATOM 1516 N N . ALA A 1 204 ? 14.047 5.180 9.979 1.00 95.19 204 ALA A N 1
ATOM 1517 C CA . ALA A 1 204 ? 12.855 4.746 9.273 1.00 95.19 204 ALA A CA 1
ATOM 1518 C C . ALA A 1 204 ? 12.161 5.919 8.577 1.00 95.19 204 ALA A C 1
ATOM 1520 O O . ALA A 1 204 ? 12.339 7.088 8.921 1.00 95.19 204 ALA A O 1
ATOM 1521 N N . THR A 1 205 ? 11.315 5.599 7.605 1.00 97.38 205 THR A N 1
ATOM 1522 C CA . THR A 1 205 ? 10.522 6.586 6.866 1.00 97.38 205 THR A CA 1
ATOM 1523 C C . THR A 1 205 ? 9.072 6.177 6.898 1.00 97.38 205 THR A C 1
ATOM 1525 O O . THR A 1 205 ? 8.745 5.011 6.680 1.00 97.38 205 THR A O 1
ATOM 1528 N N . GLU A 1 206 ? 8.205 7.123 7.236 1.00 97.62 206 GLU A N 1
ATOM 1529 C CA . GLU A 1 206 ? 6.783 6.845 7.320 1.00 97.62 206 GLU A CA 1
ATOM 1530 C C . GLU A 1 206 ? 6.155 6.782 5.929 1.00 97.62 206 GLU A C 1
ATOM 1532 O O . GLU A 1 206 ? 6.561 7.510 5.018 1.00 97.62 206 GLU A O 1
ATOM 1537 N N . LEU A 1 207 ? 5.121 5.956 5.787 1.00 98.56 207 LEU A N 1
ATOM 1538 C CA . LEU A 1 207 ? 4.242 6.002 4.629 1.00 98.56 207 LEU A CA 1
ATOM 1539 C C . LEU A 1 207 ? 3.485 7.331 4.598 1.00 98.56 207 LEU A C 1
ATOM 1541 O O . LEU A 1 207 ? 3.062 7.859 5.626 1.00 98.56 207 LEU A O 1
ATOM 1545 N N . GLY A 1 208 ? 3.260 7.851 3.407 1.00 97.94 208 GLY A N 1
ATOM 1546 C CA . GLY A 1 208 ? 2.517 9.077 3.174 1.00 97.94 208 GLY A CA 1
ATOM 1547 C C . GLY A 1 208 ? 1.892 9.067 1.792 1.00 97.94 208 GLY A C 1
ATOM 1548 O O . GLY A 1 208 ? 2.037 8.117 1.022 1.00 97.94 208 GLY A O 1
ATOM 1549 N N . TYR A 1 209 ? 1.160 10.126 1.481 1.00 97.94 209 TYR A N 1
ATOM 1550 C CA . TYR A 1 209 ? 0.501 10.252 0.193 1.00 97.94 209 TYR A CA 1
ATOM 1551 C C . TYR A 1 209 ? 0.396 11.718 -0.214 1.00 97.94 209 TYR A C 1
ATOM 1553 O O . TYR A 1 209 ? 0.387 12.611 0.631 1.00 97.94 209 TYR A O 1
ATOM 1561 N N . ASN A 1 210 ? 0.292 11.956 -1.514 1.00 95.69 210 ASN A N 1
ATOM 1562 C CA . ASN A 1 210 ? -0.070 13.253 -2.069 1.00 95.69 210 ASN A CA 1
ATOM 1563 C C . ASN A 1 210 ? -1.368 13.084 -2.860 1.00 95.69 210 ASN A C 1
ATOM 1565 O O . ASN A 1 210 ? -1.575 12.062 -3.517 1.00 95.69 210 ASN A O 1
ATOM 1569 N N . TRP A 1 211 ? -2.255 14.070 -2.791 1.00 94.88 211 TRP A N 1
ATOM 1570 C CA . TRP A 1 211 ? -3.460 14.110 -3.600 1.00 94.88 211 TRP A CA 1
ATOM 1571 C C . TRP A 1 211 ? -3.769 15.534 -4.061 1.00 94.88 211 TRP A C 1
ATOM 1573 O O . TRP A 1 211 ? -4.061 16.414 -3.248 1.00 94.88 211 TRP A O 1
ATOM 1583 N N . ASN A 1 212 ? -3.751 15.748 -5.377 1.00 92.31 212 ASN A N 1
ATOM 1584 C CA . ASN A 1 212 ? -3.938 17.046 -6.031 1.00 92.31 212 ASN A CA 1
ATOM 1585 C C . ASN A 1 212 ? -2.996 18.156 -5.517 1.00 92.31 212 ASN A C 1
ATOM 1587 O O . ASN A 1 212 ? -3.424 19.3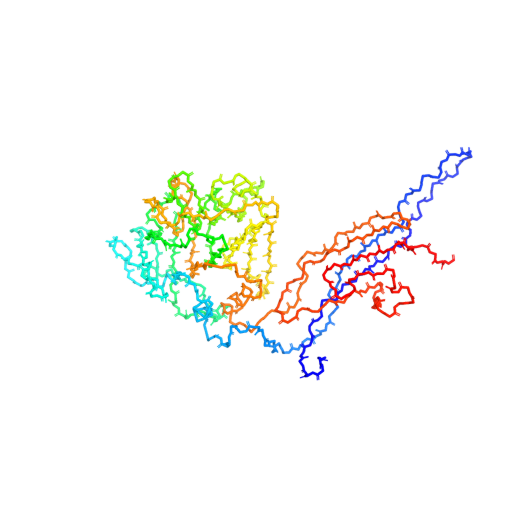02 -5.390 1.00 92.31 212 ASN A O 1
ATOM 1591 N N . ASP A 1 213 ? -1.747 17.826 -5.166 1.00 91.06 213 ASP A N 1
ATOM 1592 C CA . ASP A 1 213 ? -0.775 18.768 -4.573 1.00 91.06 213 ASP A CA 1
ATOM 1593 C C . ASP A 1 213 ? -1.285 19.517 -3.322 1.00 91.06 213 ASP A C 1
ATOM 1595 O O . ASP A 1 213 ? -0.774 20.572 -2.933 1.00 91.06 213 ASP A O 1
ATOM 1599 N N . ASN A 1 214 ? -2.278 18.955 -2.629 1.00 93.31 214 ASN A N 1
ATOM 1600 C CA . ASN A 1 214 ? -2.841 19.548 -1.425 1.00 93.31 214 ASN A CA 1
ATOM 1601 C C . ASN A 1 214 ? -1.893 19.351 -0.231 1.00 93.31 214 ASN A C 1
ATOM 1603 O O . ASN A 1 214 ? -1.620 18.216 0.161 1.00 93.31 214 ASN A O 1
ATOM 1607 N N . SER A 1 215 ? -1.463 20.438 0.414 1.00 93.75 215 SER A N 1
ATOM 1608 C CA . SER A 1 215 ? -0.536 20.394 1.556 1.00 93.75 215 SER A CA 1
ATOM 1609 C C . SER A 1 215 ? -1.062 19.677 2.790 1.00 93.75 215 SER A C 1
ATOM 1611 O O . SER A 1 215 ? -0.276 19.140 3.564 1.00 93.75 215 SER A O 1
ATOM 1613 N N . SER A 1 216 ? -2.382 19.576 2.953 1.00 95.25 216 SER A N 1
ATOM 1614 C CA . SER A 1 216 ? -2.989 18.741 3.994 1.00 95.25 216 SER A CA 1
ATOM 1615 C C . SER A 1 216 ? -2.846 17.239 3.723 1.00 95.25 216 SER A C 1
ATOM 1617 O O . SER A 1 216 ? -3.136 16.435 4.605 1.00 95.25 216 SER A O 1
ATOM 1619 N N . THR A 1 217 ? -2.416 16.849 2.519 1.00 95.75 217 THR A N 1
ATOM 1620 C CA . THR A 1 217 ? -2.132 15.456 2.147 1.00 95.75 217 THR A CA 1
ATOM 1621 C C . THR A 1 217 ? -0.639 15.183 2.219 1.00 95.75 217 THR A C 1
ATOM 1623 O O . THR A 1 217 ? -0.213 14.425 3.086 1.00 95.75 217 THR A O 1
ATOM 1626 N N . TRP A 1 218 ? 0.163 15.898 1.424 1.00 93.94 218 TRP A N 1
ATOM 1627 C CA . TRP A 1 218 ? 1.605 15.675 1.375 1.00 93.94 218 TRP A CA 1
ATOM 1628 C C . TRP A 1 218 ? 2.351 16.187 2.597 1.00 93.94 218 TRP A C 1
ATOM 1630 O O . TRP A 1 218 ? 3.506 15.845 2.728 1.00 93.94 218 TRP A O 1
ATOM 1640 N N . GLY A 1 219 ? 1.745 16.996 3.471 1.00 92.56 219 GLY A N 1
ATOM 1641 C CA . GLY A 1 219 ? 2.337 17.421 4.746 1.00 92.56 219 GLY A CA 1
ATOM 1642 C C . GLY A 1 219 ? 1.827 16.638 5.960 1.00 92.56 219 GLY A C 1
ATOM 1643 O O . GLY A 1 219 ? 2.117 17.012 7.097 1.00 92.56 219 GLY A O 1
ATOM 1644 N N . TRP A 1 220 ? 1.006 15.602 5.754 1.00 95.31 220 TRP A N 1
ATOM 1645 C CA . TRP A 1 220 ? 0.425 14.815 6.840 1.00 95.31 220 TRP A CA 1
ATOM 1646 C C . TRP A 1 220 ? 1.316 13.628 7.220 1.00 95.31 220 TRP A C 1
ATOM 1648 O O . TRP A 1 220 ? 1.790 12.883 6.366 1.00 95.31 220 TRP A O 1
ATOM 1658 N N . SER A 1 221 ? 1.498 13.431 8.527 1.00 94.75 221 SER A N 1
ATOM 1659 C CA . SER A 1 221 ? 2.313 12.355 9.094 1.00 94.75 221 SER A CA 1
ATOM 1660 C C . SER A 1 221 ? 1.432 11.188 9.533 1.00 94.75 221 SER A C 1
ATOM 1662 O O . SER A 1 221 ? 0.606 11.330 10.438 1.00 94.75 221 SER A O 1
ATOM 1664 N N . SER A 1 222 ? 1.620 10.028 8.901 1.00 96.12 222 SER A N 1
ATOM 1665 C CA . SER A 1 222 ? 0.883 8.802 9.230 1.00 96.12 222 SER A CA 1
ATOM 1666 C C . SER A 1 222 ? 1.429 8.092 10.471 1.00 96.12 222 SER A C 1
ATOM 1668 O O . SER A 1 222 ? 0.699 7.354 11.129 1.00 96.12 222 SER A O 1
ATOM 1670 N N . ARG A 1 223 ? 2.717 8.291 10.784 1.00 95.06 223 ARG A N 1
ATOM 1671 C CA . ARG A 1 223 ? 3.499 7.534 11.773 1.00 95.06 223 ARG A CA 1
ATOM 1672 C C . ARG A 1 223 ? 3.540 6.022 11.518 1.00 95.06 223 ARG A C 1
ATOM 1674 O O . ARG A 1 223 ? 3.848 5.260 12.434 1.00 95.06 223 ARG A O 1
ATOM 1681 N N . LEU A 1 224 ? 3.255 5.582 10.293 1.00 96.88 224 LEU A N 1
ATOM 1682 C CA . LEU A 1 224 ? 3.349 4.183 9.881 1.00 96.88 224 LEU A CA 1
ATOM 1683 C C . LEU A 1 224 ? 4.705 3.931 9.231 1.00 96.88 224 LEU A C 1
ATOM 1685 O O . LEU A 1 224 ? 4.936 4.399 8.124 1.00 96.88 224 LEU A O 1
ATOM 1689 N N . TYR A 1 225 ? 5.579 3.181 9.897 1.00 97.62 225 TYR A N 1
ATOM 1690 C CA . TYR A 1 225 ? 6.943 2.909 9.437 1.00 97.62 225 TYR A CA 1
ATOM 1691 C C . TYR A 1 225 ? 7.070 1.440 9.017 1.00 97.62 225 TYR A C 1
ATOM 1693 O O . TYR A 1 225 ? 7.092 0.569 9.893 1.00 97.62 225 TYR A O 1
ATOM 1701 N N . PRO A 1 226 ? 7.128 1.132 7.709 1.00 98.00 226 PRO A N 1
ATOM 1702 C CA . PRO A 1 226 ? 7.380 -0.223 7.244 1.00 98.00 226 PRO A CA 1
ATOM 1703 C C . PRO A 1 226 ? 8.734 -0.731 7.761 1.00 98.00 226 PRO A C 1
ATOM 1705 O O . PRO A 1 226 ? 9.724 0.002 7.687 1.00 98.00 226 PRO A O 1
ATOM 1708 N N . PRO A 1 227 ? 8.805 -1.964 8.287 1.00 97.62 227 PRO A N 1
ATOM 1709 C CA . PRO A 1 227 ? 10.074 -2.561 8.680 1.00 97.62 227 PRO A CA 1
ATOM 1710 C C . PRO A 1 227 ? 10.976 -2.775 7.459 1.00 97.62 227 PRO A C 1
ATOM 1712 O O . PRO A 1 227 ? 10.514 -3.203 6.401 1.00 97.62 227 PRO A O 1
ATOM 1715 N N . LEU A 1 228 ? 12.275 -2.521 7.626 1.00 97.62 228 LEU A N 1
ATOM 1716 C CA . LEU A 1 228 ? 13.275 -2.887 6.624 1.00 97.62 228 LEU A CA 1
ATOM 1717 C C . LEU A 1 228 ? 13.394 -4.411 6.521 1.00 97.62 228 LEU A C 1
ATOM 1719 O O . LEU A 1 228 ? 13.185 -5.129 7.502 1.00 97.62 228 LEU A O 1
ATOM 1723 N N . TRP A 1 229 ? 13.784 -4.885 5.340 1.00 97.38 229 TRP A N 1
ATOM 1724 C CA . TRP A 1 229 ? 14.072 -6.290 5.053 1.00 97.38 229 TRP A CA 1
ATOM 1725 C C . TRP A 1 229 ? 12.900 -7.233 5.342 1.00 97.38 229 TRP A C 1
ATOM 1727 O O . TRP A 1 229 ? 13.078 -8.366 5.797 1.00 97.38 229 TRP A O 1
ATOM 1737 N N . LYS A 1 230 ? 11.676 -6.753 5.110 1.00 97.38 230 LYS A N 1
ATOM 1738 C CA . LYS A 1 230 ? 10.463 -7.504 5.406 1.00 97.38 230 LYS A CA 1
ATOM 1739 C C . LYS A 1 230 ? 9.321 -7.124 4.477 1.00 97.38 230 LYS A C 1
ATOM 1741 O O . LYS A 1 230 ? 9.030 -5.948 4.274 1.00 97.38 230 LYS A O 1
ATOM 1746 N N . TRP A 1 231 ? 8.627 -8.146 3.979 1.00 98.69 231 TRP A N 1
ATOM 1747 C CA . TRP A 1 231 ? 7.417 -7.965 3.190 1.00 98.69 231 TRP A CA 1
ATOM 1748 C C . TRP A 1 231 ? 6.306 -7.356 4.040 1.00 98.69 231 TRP A C 1
ATOM 1750 O O . TRP A 1 231 ? 5.922 -7.904 5.077 1.00 98.69 231 TRP A O 1
ATOM 1760 N N . SER A 1 232 ? 5.784 -6.236 3.559 1.00 98.75 232 SER A N 1
ATOM 1761 C CA . SER A 1 232 ? 4.661 -5.517 4.140 1.00 98.75 232 SER A CA 1
ATOM 1762 C C . SER A 1 232 ? 3.615 -5.256 3.065 1.00 98.75 232 SER A C 1
ATOM 1764 O O . SER A 1 232 ? 3.948 -4.845 1.960 1.00 98.75 232 SER A O 1
ATOM 1766 N N . PHE A 1 233 ? 2.348 -5.468 3.390 1.00 98.88 233 PHE A N 1
ATOM 1767 C CA . PHE A 1 233 ? 1.222 -5.046 2.575 1.00 98.88 233 PHE A CA 1
ATOM 1768 C C . PHE A 1 233 ? 0.851 -3.609 2.937 1.00 98.88 233 PHE A C 1
ATOM 1770 O O . PHE A 1 233 ? 0.557 -3.302 4.096 1.00 98.88 233 PHE A O 1
ATOM 1777 N N . ALA A 1 234 ? 0.886 -2.729 1.945 1.00 98.88 234 ALA A N 1
ATOM 1778 C CA . ALA A 1 234 ? 0.613 -1.312 2.084 1.00 98.88 234 ALA A CA 1
ATOM 1779 C C . ALA A 1 234 ? -0.599 -0.943 1.226 1.00 98.88 234 ALA A C 1
ATOM 1781 O O . ALA A 1 234 ? -0.683 -1.319 0.055 1.00 98.88 234 ALA A O 1
ATOM 1782 N N . ALA A 1 235 ? -1.531 -0.187 1.800 1.00 98.88 235 ALA A N 1
ATOM 1783 C CA . ALA A 1 235 ? -2.697 0.295 1.074 1.00 98.88 235 ALA A CA 1
ATOM 1784 C C . ALA A 1 235 ? -3.015 1.746 1.426 1.00 98.88 235 ALA A C 1
ATOM 1786 O O . ALA A 1 235 ? -2.928 2.138 2.587 1.00 98.88 235 ALA A O 1
ATOM 1787 N N . LEU A 1 236 ? -3.440 2.515 0.431 1.00 98.81 236 LEU A N 1
ATOM 1788 C CA . LEU A 1 236 ? -4.002 3.851 0.568 1.00 98.81 236 LEU A CA 1
ATOM 1789 C C . LEU A 1 236 ? -5.444 3.817 0.064 1.00 98.81 236 LEU A C 1
ATOM 1791 O O . LEU A 1 236 ? -5.673 3.508 -1.100 1.00 98.81 236 LEU A O 1
ATOM 1795 N N . VAL A 1 237 ? -6.396 4.178 0.921 1.00 98.62 237 VAL A N 1
ATOM 1796 C CA . VAL A 1 237 ? -7.806 4.384 0.571 1.00 98.62 237 VAL A CA 1
ATOM 1797 C C . VAL A 1 237 ? -8.097 5.877 0.660 1.00 98.62 237 VAL A C 1
ATOM 1799 O O . VAL A 1 237 ? -8.019 6.450 1.745 1.00 98.62 237 VAL A O 1
ATOM 1802 N N . VAL A 1 238 ? -8.411 6.515 -0.462 1.00 97.56 238 VAL A N 1
ATOM 1803 C CA . VAL A 1 238 ? -8.817 7.922 -0.540 1.00 97.56 238 VAL A CA 1
ATOM 1804 C C . VAL A 1 238 ? -10.322 7.980 -0.730 1.00 97.56 238 VAL A C 1
ATOM 1806 O O . VAL A 1 238 ? -10.864 7.314 -1.603 1.00 97.56 238 VAL A O 1
ATOM 1809 N N . GLU A 1 239 ? -10.985 8.787 0.086 1.00 95.19 239 GLU A N 1
ATOM 1810 C CA . GLU A 1 239 ? -12.407 9.109 0.011 1.00 95.19 239 GLU A CA 1
ATOM 1811 C C . GLU A 1 239 ? -12.560 10.633 -0.044 1.00 95.19 239 GLU A C 1
ATOM 1813 O O . GLU A 1 239 ? -11.610 11.379 0.176 1.00 95.19 239 GLU A O 1
ATOM 1818 N N . THR A 1 240 ? -13.773 11.134 -0.269 1.00 93.19 240 THR A N 1
ATOM 1819 C CA . THR A 1 240 ? -14.007 12.588 -0.392 1.00 93.19 240 THR A CA 1
ATOM 1820 C C . THR A 1 240 ? -13.524 13.420 0.809 1.00 93.19 240 THR A C 1
ATOM 1822 O O . THR A 1 240 ? -13.056 14.537 0.614 1.00 93.19 240 THR A O 1
ATOM 1825 N N . ASN A 1 241 ? -13.643 12.923 2.047 1.00 93.31 241 ASN A N 1
ATOM 1826 C CA . ASN A 1 241 ? -13.365 13.710 3.266 1.00 93.31 241 ASN A CA 1
ATOM 1827 C C . ASN A 1 241 ? -12.326 13.082 4.209 1.00 93.31 241 ASN A C 1
ATOM 1829 O O . ASN A 1 241 ? -12.193 13.494 5.370 1.00 93.31 241 ASN A O 1
ATOM 1833 N N . ARG A 1 242 ? -11.646 12.033 3.746 1.00 95.38 242 ARG A N 1
ATOM 1834 C CA . ARG A 1 242 ? -10.609 11.345 4.510 1.00 95.38 242 ARG A CA 1
ATOM 1835 C C . ARG A 1 242 ? -9.751 10.484 3.599 1.00 95.38 242 ARG A C 1
ATOM 1837 O O . ARG A 1 242 ? -10.200 10.044 2.548 1.00 95.38 242 ARG A O 1
ATOM 1844 N N . ALA A 1 243 ? -8.552 10.171 4.063 1.00 97.94 243 ALA A N 1
ATOM 1845 C CA . ALA A 1 243 ? -7.778 9.061 3.531 1.00 97.94 243 ALA A CA 1
ATOM 1846 C C . ALA A 1 243 ? -7.318 8.154 4.670 1.00 97.94 243 ALA A C 1
ATOM 1848 O O . ALA A 1 243 ? -7.062 8.632 5.776 1.00 97.94 243 ALA A O 1
ATOM 1849 N N . THR A 1 244 ? -7.192 6.860 4.399 1.00 98.25 244 THR A N 1
ATOM 1850 C CA . THR A 1 244 ? -6.658 5.879 5.344 1.00 98.25 244 THR A CA 1
ATOM 1851 C C . THR A 1 244 ? -5.486 5.152 4.708 1.00 98.25 244 THR A C 1
ATOM 1853 O O . THR A 1 244 ? -5.625 4.594 3.623 1.00 98.25 244 THR A O 1
ATOM 1856 N N . ILE A 1 245 ? -4.340 5.142 5.389 1.00 98.75 245 ILE A N 1
ATOM 1857 C CA . ILE A 1 245 ? -3.214 4.270 5.042 1.00 98.75 245 ILE A CA 1
ATOM 1858 C C . ILE A 1 245 ? -3.259 3.050 5.956 1.00 98.75 245 ILE A C 1
ATOM 1860 O O . ILE A 1 245 ? -3.413 3.196 7.169 1.00 98.75 245 ILE A O 1
ATOM 1864 N N . TYR A 1 246 ? -3.089 1.865 5.379 1.00 98.56 246 TYR A N 1
ATOM 1865 C CA . TYR A 1 246 ? -2.911 0.600 6.082 1.00 98.56 246 TYR A CA 1
ATOM 1866 C C . TYR A 1 246 ? -1.491 0.078 5.858 1.00 98.56 246 TYR A C 1
ATOM 1868 O O . TYR A 1 246 ? -0.966 0.151 4.746 1.00 98.56 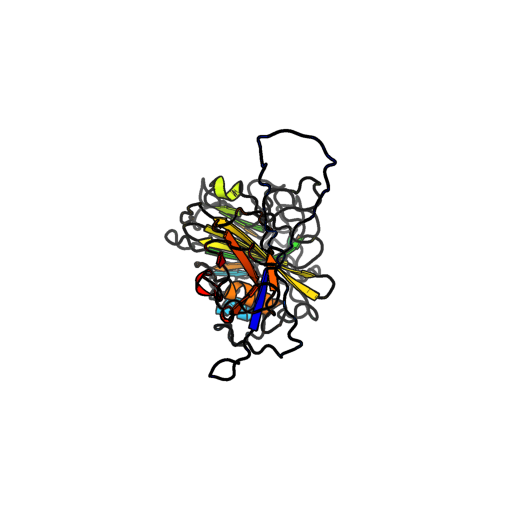246 TYR A O 1
ATOM 1876 N N . LEU A 1 247 ? -0.888 -0.460 6.917 1.00 98.50 247 LEU A N 1
ATOM 1877 C CA . LEU A 1 247 ? 0.418 -1.112 6.896 1.00 98.50 247 LEU A CA 1
ATOM 1878 C C . LEU A 1 247 ? 0.321 -2.424 7.665 1.00 98.50 247 LEU A C 1
ATOM 1880 O O . LEU A 1 247 ? 0.250 -2.420 8.898 1.00 98.50 247 LEU A O 1
ATOM 1884 N N . PHE A 1 248 ? 0.313 -3.537 6.937 1.00 98.00 248 PHE A N 1
ATOM 1885 C CA . PHE A 1 248 ? 0.187 -4.878 7.496 1.00 98.00 248 PHE A CA 1
ATOM 1886 C C . PHE A 1 248 ? 1.430 -5.712 7.197 1.00 98.00 248 PHE A C 1
ATOM 1888 O O . PHE A 1 248 ? 1.941 -5.694 6.084 1.00 98.00 248 PHE A O 1
ATOM 1895 N N . TYR A 1 249 ? 1.926 -6.464 8.172 1.00 98.06 249 TYR A N 1
ATOM 1896 C CA . TYR A 1 249 ? 3.067 -7.367 7.985 1.00 98.06 249 TYR A CA 1
ATOM 1897 C C . TYR A 1 249 ? 3.049 -8.482 9.030 1.00 98.06 249 TYR A C 1
ATOM 1899 O O . TYR A 1 249 ? 2.226 -8.473 9.944 1.00 98.06 249 TYR A O 1
ATOM 1907 N N . LEU A 1 250 ? 3.945 -9.460 8.897 1.00 96.06 250 LEU A N 1
ATOM 1908 C CA . LEU A 1 250 ? 4.161 -10.488 9.916 1.00 96.06 250 LEU A CA 1
ATOM 1909 C C . LEU A 1 250 ? 5.386 -10.131 10.768 1.00 96.06 250 LEU A C 1
ATOM 1911 O O . LEU A 1 250 ? 6.449 -9.801 10.240 1.00 96.06 250 LEU A O 1
ATOM 1915 N N . ASP A 1 251 ? 5.267 -10.179 12.091 1.00 93.81 251 ASP A N 1
ATOM 1916 C CA . ASP A 1 251 ? 6.419 -10.046 12.983 1.00 93.81 251 ASP A CA 1
ATOM 1917 C C . ASP A 1 251 ? 7.383 -11.244 12.845 1.00 93.81 251 ASP A C 1
ATOM 1919 O O . ASP A 1 251 ? 7.145 -12.181 12.080 1.00 93.81 251 ASP A O 1
ATOM 1923 N N . ASP A 1 252 ? 8.505 -11.219 13.566 1.00 91.88 252 ASP A N 1
ATOM 1924 C CA . ASP A 1 252 ? 9.520 -12.283 13.474 1.00 91.88 252 ASP A CA 1
ATOM 1925 C C . ASP A 1 252 ? 9.018 -13.647 13.988 1.00 91.88 252 ASP A C 1
ATOM 1927 O O . ASP A 1 252 ? 9.628 -14.678 13.713 1.00 91.88 252 ASP A O 1
ATOM 1931 N N . ASN A 1 253 ? 7.878 -13.671 14.688 1.00 90.88 253 ASN A N 1
ATOM 1932 C CA . ASN A 1 253 ? 7.197 -14.878 15.154 1.00 90.88 253 ASN A CA 1
ATOM 1933 C C . ASN A 1 253 ? 6.052 -15.306 14.215 1.00 90.88 253 ASN A C 1
ATOM 1935 O O . ASN A 1 253 ? 5.268 -16.197 14.559 1.00 90.88 253 ASN A O 1
ATOM 1939 N N . GLY A 1 254 ? 5.911 -14.659 13.054 1.00 87.75 254 GLY A N 1
ATOM 1940 C CA . GLY A 1 254 ? 4.834 -14.915 12.101 1.00 87.75 254 GLY A CA 1
ATOM 1941 C C . GLY A 1 254 ? 3.462 -14.410 12.555 1.00 87.75 254 GLY A C 1
ATOM 1942 O O . GLY A 1 254 ? 2.452 -14.833 11.992 1.00 87.75 254 GLY A O 1
ATOM 1943 N N . GLN A 1 255 ? 3.389 -13.547 13.574 1.00 89.38 255 GLN A N 1
ATOM 1944 C CA . GLN A 1 255 ? 2.134 -12.948 14.023 1.00 89.38 255 GLN A CA 1
ATOM 1945 C C . GLN A 1 255 ? 1.794 -11.705 13.195 1.00 89.38 255 GLN A C 1
ATOM 1947 O O . GLN A 1 255 ? 2.678 -10.901 12.900 1.00 89.38 255 GLN A O 1
ATOM 1952 N N . PRO A 1 256 ? 0.518 -11.503 12.832 1.00 90.31 256 PRO A N 1
ATOM 1953 C CA . PRO A 1 256 ? 0.095 -10.321 12.093 1.00 90.31 256 PRO A CA 1
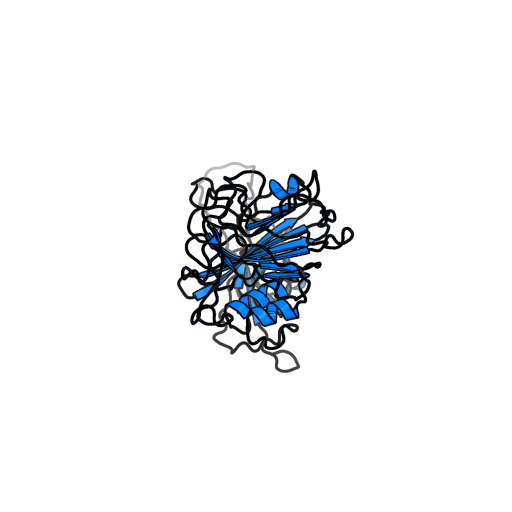ATOM 1954 C C . PRO A 1 256 ? 0.237 -9.046 12.929 1.00 90.31 256 PRO A C 1
ATOM 1956 O O . PRO A 1 256 ? -0.275 -8.949 14.044 1.00 90.31 256 PRO A O 1
ATOM 1959 N N . VAL A 1 257 ? 0.859 -8.034 12.337 1.00 92.25 257 VAL A N 1
ATOM 1960 C CA . VAL A 1 257 ? 0.845 -6.650 12.799 1.00 92.25 257 VAL A CA 1
ATOM 1961 C C . VAL A 1 257 ? -0.049 -5.864 11.851 1.00 92.25 257 VAL A C 1
ATOM 1963 O O . VAL A 1 257 ? 0.239 -5.775 10.661 1.00 92.25 257 VAL A O 1
ATOM 1966 N N . LEU A 1 258 ? -1.158 -5.336 12.375 1.00 91.19 258 LEU A N 1
ATOM 1967 C CA . LEU A 1 258 ? -2.193 -4.656 11.596 1.00 91.19 258 LEU A CA 1
ATOM 1968 C C . LEU A 1 258 ? -2.282 -3.186 12.020 1.00 91.19 258 LEU A C 1
ATOM 1970 O O . LEU A 1 258 ? -2.878 -2.878 13.054 1.00 91.19 258 LEU A O 1
ATOM 1974 N N . LEU A 1 259 ? -1.669 -2.280 11.257 1.00 92.75 259 LEU A N 1
ATOM 1975 C CA . LEU A 1 259 ? -1.628 -0.850 11.567 1.00 92.75 259 LEU A CA 1
ATOM 1976 C C . LEU A 1 259 ? -2.411 -0.034 10.538 1.00 92.75 259 LEU A C 1
ATOM 1978 O O . LEU A 1 259 ? -2.477 -0.388 9.360 1.00 92.75 259 LEU A O 1
ATOM 1982 N N . SER A 1 260 ? -2.970 1.091 10.980 1.00 94.50 260 SER A N 1
ATOM 1983 C CA . SER A 1 260 ? -3.627 2.058 10.103 1.00 94.50 260 SER A CA 1
ATOM 1984 C C . SER A 1 260 ? -3.511 3.477 10.644 1.00 94.50 260 SER A C 1
ATOM 1986 O O . SER A 1 260 ? -3.470 3.671 11.860 1.00 94.50 260 SER A O 1
ATOM 1988 N N . ALA A 1 261 ? -3.550 4.464 9.756 1.00 95.00 261 ALA A N 1
ATOM 1989 C CA . ALA A 1 261 ? -3.582 5.878 10.097 1.00 95.00 261 ALA A CA 1
ATOM 1990 C C . ALA A 1 261 ? -4.594 6.607 9.209 1.00 95.00 261 ALA A C 1
ATOM 1992 O O . ALA A 1 261 ? -4.628 6.389 7.998 1.00 95.00 261 ALA A O 1
ATOM 1993 N N . VAL A 1 262 ? -5.408 7.476 9.814 1.00 96.00 262 VAL A N 1
ATOM 1994 C CA . VAL A 1 262 ? -6.481 8.207 9.129 1.00 96.00 262 VAL A CA 1
ATOM 1995 C C . VAL A 1 262 ? -6.130 9.688 9.063 1.00 96.00 262 VAL A C 1
ATOM 1997 O O . VAL A 1 262 ? -5.961 10.343 10.092 1.00 96.00 262 VAL A O 1
ATOM 2000 N N . ASN A 1 263 ? -6.065 10.230 7.852 1.00 96.69 263 ASN A N 1
ATOM 2001 C CA . ASN A 1 263 ? -6.037 11.664 7.614 1.00 96.69 263 ASN A CA 1
ATOM 2002 C C . ASN A 1 263 ? -7.483 12.163 7.509 1.00 96.69 263 ASN A C 1
ATOM 2004 O O . ASN A 1 263 ? -8.100 12.100 6.444 1.00 96.69 263 ASN A O 1
ATOM 2008 N N . SER A 1 264 ? -8.049 12.579 8.640 1.00 93.06 264 SER A N 1
ATOM 2009 C CA . SER A 1 264 ? -9.413 13.106 8.734 1.00 93.06 264 SER A CA 1
ATOM 2010 C C . SER A 1 264 ? -9.437 14.630 8.618 1.00 93.06 264 SER A C 1
ATOM 2012 O O . SER A 1 264 ? -8.569 15.296 9.177 1.00 93.06 264 SER A O 1
ATOM 2014 N N . GLY A 1 265 ? -10.481 15.192 8.003 1.00 86.81 265 GLY A N 1
ATOM 2015 C CA . GLY A 1 265 ? -10.671 16.650 7.946 1.00 86.81 265 GLY A CA 1
ATOM 2016 C C . GLY A 1 265 ? -9.979 17.328 6.763 1.00 86.81 265 GLY A C 1
ATOM 2017 O O . GLY A 1 265 ? -9.858 18.550 6.736 1.00 86.81 265 GLY A O 1
ATOM 2018 N N . VAL A 1 266 ? -9.558 16.539 5.778 1.00 93.75 266 VAL A N 1
ATOM 2019 C CA . VAL A 1 266 ? -9.113 16.995 4.462 1.00 93.75 266 VAL A CA 1
ATOM 2020 C C . VAL A 1 266 ? -10.188 16.644 3.436 1.00 93.75 266 VAL A C 1
ATOM 2022 O O . VAL A 1 266 ? -10.778 15.571 3.506 1.00 93.75 266 VAL A O 1
ATOM 2025 N N . THR A 1 267 ? -10.454 17.546 2.493 1.00 94.88 267 THR A N 1
ATOM 2026 C CA . THR A 1 267 ? -11.336 17.259 1.357 1.00 94.88 267 THR A CA 1
ATOM 2027 C C . THR A 1 267 ? -10.504 16.944 0.124 1.00 94.88 267 THR A C 1
ATOM 2029 O O . THR A 1 267 ? -9.712 17.773 -0.338 1.00 94.88 267 THR A O 1
ATOM 2032 N N . HIS A 1 268 ? -10.712 15.756 -0.427 1.00 94.44 268 HIS A N 1
ATOM 2033 C CA . HIS A 1 268 ? -10.100 15.293 -1.661 1.00 94.44 268 HIS A CA 1
ATOM 2034 C C . HIS A 1 268 ? -11.014 15.613 -2.844 1.00 94.44 268 HIS A C 1
ATOM 2036 O O . HIS A 1 268 ? -12.238 15.526 -2.765 1.00 94.44 268 HIS A O 1
ATOM 2042 N N . ARG A 1 269 ? -10.404 16.011 -3.958 1.00 91.75 269 ARG A N 1
ATOM 2043 C CA . ARG A 1 269 ? -11.081 16.182 -5.249 1.00 91.75 269 ARG A CA 1
ATOM 2044 C C . ARG A 1 269 ? -10.692 15.038 -6.171 1.00 91.75 269 ARG A C 1
ATOM 2046 O O . ARG A 1 269 ? -9.664 14.399 -5.949 1.00 91.75 269 ARG A O 1
ATOM 2053 N N . ALA A 1 270 ? -11.491 14.795 -7.201 1.00 90.69 270 ALA A N 1
ATOM 2054 C CA . ALA A 1 270 ? -11.135 13.811 -8.209 1.00 90.69 270 ALA A CA 1
ATOM 2055 C C . ALA A 1 270 ? -9.848 14.266 -8.914 1.00 90.69 270 ALA A C 1
ATOM 2057 O O . ALA A 1 270 ? -9.682 15.455 -9.199 1.00 90.69 270 ALA A O 1
ATOM 2058 N N . TYR A 1 271 ? -8.921 13.332 -9.111 1.00 90.31 271 TYR A N 1
ATOM 2059 C CA . TYR A 1 271 ? -7.665 13.577 -9.816 1.00 90.31 271 TYR A CA 1
ATOM 2060 C C . TYR A 1 271 ? -7.850 13.311 -11.314 1.00 90.31 271 TYR A C 1
ATOM 2062 O O . TYR A 1 271 ? -8.647 12.455 -11.701 1.00 90.31 271 TYR A O 1
ATOM 2070 N N . ASN A 1 272 ? -7.118 14.031 -12.167 1.00 88.50 272 ASN A N 1
ATOM 2071 C CA . ASN A 1 272 ? -7.126 13.775 -13.603 1.00 88.50 272 ASN A CA 1
ATOM 2072 C C . ASN A 1 272 ? -6.038 12.762 -13.991 1.00 88.50 272 ASN A C 1
ATOM 2074 O O . ASN A 1 272 ? -4.869 13.116 -14.125 1.00 88.50 272 ASN A O 1
ATOM 2078 N N . TRP A 1 273 ? -6.450 11.524 -14.246 1.00 88.81 273 TRP A N 1
ATOM 2079 C CA . TRP A 1 273 ? -5.569 10.395 -14.563 1.00 88.81 273 TRP A CA 1
ATOM 2080 C C . TRP A 1 273 ? -5.250 10.227 -16.059 1.00 88.81 273 TRP A C 1
ATOM 2082 O O . TRP A 1 273 ? -4.653 9.221 -16.456 1.00 88.81 273 TRP A O 1
ATOM 2092 N N . SER A 1 274 ? -5.686 11.164 -16.909 1.00 86.31 274 SER A N 1
ATOM 2093 C CA . SER A 1 274 ? -5.510 11.100 -18.368 1.00 86.31 274 SER A CA 1
ATOM 2094 C C . SER A 1 274 ? -4.475 12.086 -18.920 1.00 86.31 274 SER A C 1
ATOM 2096 O O . SER A 1 274 ? -4.352 12.220 -20.137 1.00 86.31 274 SER A O 1
ATOM 2098 N N . GLY A 1 275 ? -3.781 12.842 -18.064 1.00 82.50 275 GLY A N 1
ATOM 2099 C CA . GLY A 1 275 ? -2.839 13.870 -18.512 1.00 82.50 275 GLY A CA 1
ATOM 2100 C C . GLY A 1 275 ? -1.534 13.289 -19.075 1.00 82.50 275 GLY A C 1
ATOM 2101 O O . GLY A 1 275 ? -1.348 12.075 -19.089 1.00 82.50 275 GLY A O 1
ATOM 2102 N N . SER A 1 276 ? -0.610 14.126 -19.560 1.00 80.12 276 SER A N 1
ATOM 2103 C CA . SER A 1 276 ? 0.567 13.687 -20.344 1.00 80.12 276 SER A CA 1
ATOM 2104 C C . SER A 1 276 ? 1.885 13.522 -19.565 1.00 80.12 276 SER A C 1
ATOM 2106 O O . SER A 1 276 ? 2.923 13.284 -20.176 1.00 80.12 276 SER A O 1
ATOM 2108 N N . GLY A 1 277 ? 1.885 13.639 -18.237 1.00 84.00 277 GLY A N 1
ATOM 2109 C CA . GLY A 1 277 ? 3.101 13.511 -17.413 1.00 84.00 277 GLY A CA 1
ATOM 2110 C C . GLY A 1 277 ? 3.479 12.084 -16.992 1.00 84.00 277 GLY A C 1
ATOM 2111 O O . GLY A 1 277 ? 2.916 11.090 -17.454 1.00 84.00 277 GLY A O 1
ATOM 2112 N N . GLY A 1 278 ? 4.485 11.997 -16.121 1.00 90.56 278 GLY A N 1
ATOM 2113 C CA . GLY A 1 278 ? 5.089 10.740 -15.685 1.00 90.56 278 GLY A CA 1
ATOM 2114 C C . GLY A 1 278 ? 4.244 9.981 -14.663 1.00 90.56 278 GLY A C 1
ATOM 2115 O O . GLY A 1 278 ? 3.778 10.567 -13.687 1.00 90.56 278 GLY A O 1
ATOM 2116 N N . ARG A 1 279 ? 4.109 8.669 -14.871 1.00 94.06 279 ARG A N 1
ATOM 2117 C CA . ARG A 1 279 ? 3.449 7.719 -13.968 1.00 94.06 279 ARG A CA 1
ATOM 2118 C C . ARG A 1 279 ? 4.361 6.529 -13.757 1.00 94.06 279 ARG A C 1
ATOM 2120 O O . ARG A 1 279 ? 4.827 5.956 -14.744 1.00 94.06 279 ARG A O 1
ATOM 2127 N N . TYR A 1 280 ? 4.629 6.186 -12.504 1.00 97.56 280 TYR A N 1
ATOM 2128 C CA . TYR A 1 280 ? 5.601 5.147 -12.188 1.00 97.56 280 TYR A CA 1
ATOM 2129 C C . TYR A 1 280 ? 5.199 4.307 -10.983 1.00 97.56 280 TYR A C 1
ATOM 2131 O O . TYR A 1 280 ? 4.631 4.814 -10.016 1.00 97.56 280 TYR A O 1
ATOM 2139 N N . ILE A 1 281 ? 5.597 3.038 -11.028 1.00 98.69 281 ILE A N 1
ATOM 2140 C CA . ILE A 1 281 ? 5.782 2.196 -9.847 1.00 98.69 281 ILE A CA 1
ATOM 2141 C C . ILE A 1 281 ? 7.254 2.313 -9.442 1.00 98.69 281 ILE A C 1
ATOM 2143 O O . ILE A 1 281 ? 8.143 2.105 -10.267 1.00 98.69 281 ILE A O 1
ATOM 2147 N N . GLY A 1 282 ? 7.508 2.646 -8.177 1.00 98.25 282 GLY A N 1
ATOM 2148 C CA . GLY A 1 282 ? 8.838 2.699 -7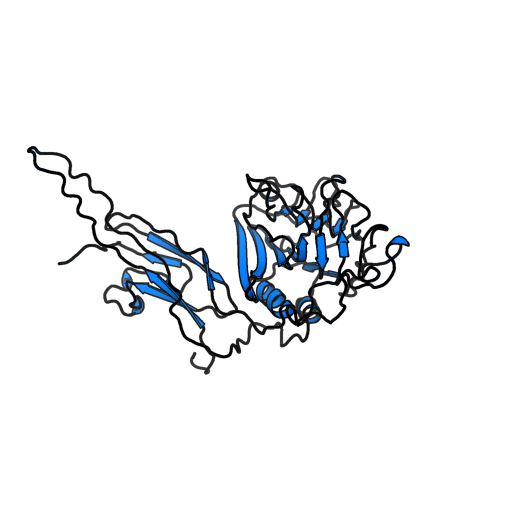.567 1.00 98.25 282 GLY A CA 1
ATOM 2149 C C . GLY A 1 282 ? 9.511 4.072 -7.511 1.00 98.25 282 GLY A C 1
ATOM 2150 O O . GLY A 1 282 ? 10.639 4.158 -7.024 1.00 98.25 282 GLY A O 1
ATOM 2151 N N . ARG A 1 283 ? 8.861 5.148 -7.983 1.00 96.81 283 ARG A N 1
ATOM 2152 C CA . ARG A 1 283 ? 9.367 6.520 -7.801 1.00 96.81 283 ARG A CA 1
ATOM 2153 C C . ARG A 1 283 ? 8.301 7.604 -7.840 1.00 96.81 283 ARG A C 1
ATOM 2155 O O . ARG A 1 283 ? 7.279 7.448 -8.500 1.00 96.81 283 ARG A O 1
ATOM 2162 N N . ASP A 1 284 ? 8.614 8.744 -7.225 1.00 95.62 284 ASP A N 1
ATOM 2163 C CA . ASP A 1 284 ? 8.012 10.038 -7.560 1.00 95.62 284 ASP A CA 1
ATOM 2164 C C . ASP A 1 284 ? 8.877 10.690 -8.663 1.00 95.62 284 ASP A C 1
ATOM 2166 O O . ASP A 1 284 ? 10.051 10.973 -8.420 1.00 95.62 284 ASP A O 1
ATOM 2170 N N . PRO A 1 285 ? 8.340 10.958 -9.871 1.00 92.00 285 PRO A N 1
ATOM 2171 C CA . PRO A 1 285 ? 9.127 11.483 -10.985 1.00 92.00 285 PRO A CA 1
ATOM 2172 C C . PRO A 1 285 ? 9.540 12.958 -10.854 1.00 92.00 285 PRO A C 1
ATOM 2174 O O . PRO A 1 285 ? 10.101 13.494 -11.808 1.00 92.00 285 PRO A O 1
ATOM 2177 N N . LEU A 1 286 ? 9.283 13.637 -9.725 1.00 91.38 286 LEU A N 1
ATOM 2178 C CA . LEU A 1 286 ? 9.740 15.021 -9.526 1.00 91.38 286 LEU A CA 1
ATOM 2179 C C . LEU A 1 286 ? 11.263 15.164 -9.651 1.00 91.38 286 LEU A C 1
ATOM 2181 O O . LEU A 1 286 ? 11.741 16.177 -10.157 1.00 91.38 286 LEU A O 1
ATOM 2185 N N . ASN A 1 287 ? 12.023 14.190 -9.144 1.00 88.62 287 ASN A N 1
ATOM 2186 C CA . ASN A 1 287 ? 13.475 14.137 -9.277 1.00 88.62 287 ASN A CA 1
ATOM 2187 C C . ASN A 1 287 ? 14.005 12.711 -9.062 1.00 88.62 287 ASN A C 1
ATOM 2189 O O . ASN A 1 287 ? 13.326 11.853 -8.500 1.00 88.62 287 ASN A O 1
ATOM 2193 N N . ASP A 1 288 ? 15.258 12.491 -9.454 1.00 88.94 288 ASP A N 1
ATOM 2194 C CA . ASP A 1 288 ? 15.895 11.170 -9.442 1.00 88.94 288 ASP A CA 1
ATOM 2195 C C . ASP A 1 288 ? 16.329 10.685 -8.044 1.00 88.94 288 ASP A C 1
ATOM 2197 O O . ASP A 1 288 ? 16.921 9.620 -7.917 1.00 88.94 288 ASP A O 1
ATOM 2201 N N . GLN A 1 289 ? 16.038 11.430 -6.973 1.00 89.88 289 GLN A N 1
ATOM 2202 C CA . GLN A 1 289 ? 16.339 11.018 -5.594 1.00 89.88 289 GLN A CA 1
ATOM 2203 C C . GLN A 1 289 ? 15.135 10.378 -4.890 1.00 89.88 289 GLN A C 1
ATOM 2205 O O . GLN A 1 289 ? 15.306 9.736 -3.857 1.00 89.88 289 GLN A O 1
ATOM 2210 N N . ARG A 1 290 ? 13.921 10.521 -5.435 1.00 95.12 290 ARG A N 1
ATOM 2211 C CA . ARG A 1 290 ? 12.670 10.029 -4.829 1.00 95.12 290 ARG A CA 1
ATOM 2212 C C . ARG A 1 290 ? 12.297 8.635 -5.322 1.00 95.12 290 ARG A C 1
ATOM 2214 O O . ARG A 1 290 ? 11.192 8.404 -5.819 1.00 95.12 290 ARG A O 1
ATOM 2221 N N . ILE A 1 291 ? 13.253 7.720 -5.210 1.00 97.25 291 ILE A N 1
ATOM 2222 C CA . ILE A 1 291 ? 13.190 6.375 -5.784 1.00 97.25 291 ILE A CA 1
ATOM 2223 C C . ILE A 1 291 ? 13.282 5.354 -4.668 1.00 97.25 291 ILE A C 1
ATOM 2225 O O . ILE A 1 291 ? 14.158 5.445 -3.808 1.00 97.25 291 ILE A O 1
ATOM 2229 N N . PHE A 1 292 ? 12.378 4.382 -4.697 1.00 98.38 292 PHE A N 1
ATOM 2230 C CA . PHE A 1 292 ? 12.272 3.366 -3.668 1.00 98.38 292 PHE A CA 1
ATOM 2231 C C . PHE A 1 292 ? 13.475 2.414 -3.696 1.00 98.38 292 PHE A C 1
ATOM 2233 O O . PHE A 1 292 ? 13.682 1.733 -4.697 1.00 98.38 292 PHE A O 1
ATOM 2240 N N . PRO A 1 293 ? 14.276 2.327 -2.616 1.00 97.69 293 PRO A N 1
ATOM 2241 C CA . PRO A 1 293 ? 15.363 1.361 -2.522 1.00 97.69 293 PRO A CA 1
ATOM 2242 C C . PRO A 1 293 ? 14.815 0.026 -1.999 1.00 97.69 293 PRO A C 1
ATOM 2244 O O . PRO A 1 293 ? 15.024 -0.342 -0.842 1.00 97.69 293 PRO A O 1
ATOM 2247 N N . GLY A 1 294 ? 14.057 -0.695 -2.823 1.00 98.50 294 GLY A N 1
ATOM 2248 C CA . GLY A 1 294 ? 13.368 -1.901 -2.372 1.00 98.50 294 GLY A CA 1
ATOM 2249 C C . GLY A 1 294 ? 12.620 -2.650 -3.463 1.00 98.50 294 GLY A C 1
ATOM 2250 O O . GLY A 1 294 ? 12.717 -2.332 -4.647 1.00 98.50 294 GLY A O 1
ATOM 2251 N N . ILE A 1 295 ? 11.881 -3.670 -3.040 1.00 98.88 295 ILE A N 1
ATOM 2252 C CA . ILE A 1 295 ? 11.134 -4.580 -3.911 1.00 98.88 295 ILE A CA 1
ATOM 2253 C C . ILE A 1 295 ? 9.637 -4.284 -3.792 1.00 98.88 295 ILE A C 1
ATOM 2255 O O . ILE A 1 295 ? 9.142 -4.064 -2.686 1.00 98.88 295 ILE A O 1
ATOM 2259 N N . ILE A 1 296 ? 8.926 -4.261 -4.916 1.00 98.88 296 ILE A N 1
ATOM 2260 C CA . ILE A 1 296 ? 7.480 -4.042 -5.005 1.00 98.88 296 ILE A CA 1
ATOM 2261 C C . ILE A 1 296 ? 6.847 -5.217 -5.752 1.00 98.88 296 ILE A C 1
ATOM 2263 O O . ILE A 1 296 ? 7.360 -5.650 -6.783 1.00 98.88 296 ILE A O 1
ATOM 2267 N N . ASP A 1 297 ? 5.721 -5.703 -5.242 1.00 98.69 297 ASP A N 1
ATOM 2268 C CA . ASP A 1 297 ? 4.910 -6.746 -5.870 1.00 98.69 297 ASP A CA 1
ATOM 2269 C C . ASP A 1 297 ? 3.411 -6.396 -5.784 1.00 98.69 297 ASP A C 1
ATOM 2271 O O . ASP A 1 297 ? 2.968 -5.684 -4.877 1.00 98.69 297 ASP A O 1
ATOM 2275 N N . GLY A 1 298 ? 2.623 -6.899 -6.732 1.00 97.94 298 GLY A N 1
ATOM 2276 C CA . GLY A 1 298 ? 1.167 -6.931 -6.663 1.00 97.94 298 GLY A CA 1
ATOM 2277 C C . GLY A 1 298 ? 0.503 -5.562 -6.529 1.00 97.94 298 GLY A C 1
ATOM 2278 O O . GLY A 1 298 ? -0.359 -5.391 -5.659 1.00 97.94 298 GLY A O 1
ATOM 2279 N N . VAL A 1 299 ? 0.900 -4.600 -7.366 1.00 98.88 299 VAL A N 1
ATOM 2280 C CA . VAL A 1 299 ? 0.369 -3.230 -7.358 1.00 98.88 299 VAL A CA 1
ATOM 2281 C C . VAL A 1 299 ? -0.999 -3.205 -8.020 1.00 98.88 299 VAL A C 1
ATOM 2283 O O . VAL A 1 299 ? -1.108 -3.536 -9.196 1.00 98.88 299 VAL A O 1
ATOM 2286 N N . ALA A 1 300 ? -2.040 -2.770 -7.313 1.00 98.75 300 ALA A N 1
ATOM 2287 C CA . ALA A 1 300 ? -3.378 -2.637 -7.888 1.00 98.75 300 ALA A CA 1
ATOM 2288 C C . ALA A 1 300 ? -4.016 -1.291 -7.554 1.00 98.75 300 ALA A C 1
ATOM 2290 O O . ALA A 1 300 ? -3.783 -0.724 -6.483 1.00 98.75 300 ALA A O 1
ATOM 2291 N N . ILE A 1 301 ? -4.855 -0.803 -8.466 1.00 97.62 301 ILE A N 1
ATOM 2292 C CA . ILE A 1 301 ? -5.604 0.445 -8.310 1.00 97.62 301 ILE A CA 1
ATOM 2293 C C . ILE A 1 301 ? -7.083 0.156 -8.507 1.00 97.62 301 ILE A C 1
ATOM 2295 O O . ILE A 1 301 ? -7.465 -0.519 -9.458 1.00 97.62 301 ILE A O 1
ATOM 2299 N N . PHE A 1 302 ? -7.926 0.699 -7.638 1.00 97.00 302 PHE A N 1
ATOM 2300 C CA . PHE A 1 302 ? -9.377 0.567 -7.688 1.00 97.00 302 PHE A CA 1
ATOM 2301 C C . PHE A 1 302 ? -10.014 1.944 -7.827 1.00 97.00 302 PHE A C 1
ATOM 2303 O O . PHE A 1 302 ? -9.646 2.865 -7.101 1.00 97.00 302 PHE A O 1
ATOM 2310 N N . ASN A 1 303 ? -11.034 2.057 -8.679 1.00 94.25 303 ASN A N 1
ATOM 2311 C CA . ASN A 1 303 ? -11.866 3.259 -8.810 1.00 94.25 303 ASN A CA 1
ATOM 2312 C C . ASN A 1 303 ? -13.003 3.294 -7.764 1.00 94.25 303 ASN A C 1
ATOM 2314 O O . ASN A 1 303 ? -14.157 3.585 -8.083 1.00 94.25 303 ASN A O 1
ATOM 2318 N N . ARG A 1 304 ? -12.692 2.846 -6.542 1.00 95.12 304 ARG A N 1
ATOM 2319 C CA . ARG A 1 304 ? -13.568 2.876 -5.367 1.00 95.12 304 ARG A CA 1
ATOM 2320 C C . ARG A 1 304 ? -12.741 2.814 -4.087 1.00 95.12 304 ARG A C 1
ATOM 2322 O O . ARG A 1 304 ? -11.609 2.321 -4.084 1.00 95.12 304 ARG A O 1
ATOM 2329 N N . ALA A 1 305 ? -13.349 3.222 -2.982 1.00 96.19 305 ALA A N 1
ATOM 2330 C CA . ALA A 1 305 ? -12.813 2.997 -1.651 1.00 96.19 305 ALA A CA 1
ATOM 2331 C C . ALA A 1 305 ? -13.056 1.536 -1.243 1.00 96.19 305 ALA A C 1
ATOM 2333 O O . ALA A 1 305 ? -14.203 1.083 -1.182 1.00 96.19 305 ALA A O 1
ATOM 2334 N N . LEU A 1 306 ? -11.980 0.786 -0.992 1.00 97.19 306 LEU A N 1
ATOM 2335 C CA . LEU A 1 306 ? -12.078 -0.530 -0.370 1.00 97.19 306 LEU A CA 1
ATOM 2336 C C . LEU A 1 306 ? -12.377 -0.373 1.120 1.00 97.19 306 LEU A C 1
ATOM 2338 O O . LEU A 1 306 ? -11.837 0.497 1.806 1.00 97.19 306 LEU A O 1
ATOM 2342 N N . THR A 1 307 ? -13.227 -1.251 1.633 1.00 93.62 307 THR A N 1
ATOM 2343 C CA . THR A 1 307 ? -13.497 -1.355 3.067 1.00 93.62 307 THR A CA 1
ATOM 2344 C C . THR A 1 307 ? -12.301 -1.957 3.806 1.00 93.62 307 THR A C 1
ATOM 2346 O O . THR A 1 307 ? -11.482 -2.675 3.231 1.00 93.62 307 THR A O 1
ATOM 2349 N N . GLN A 1 308 ? -12.223 -1.729 5.120 1.00 86.88 308 GLN A N 1
ATOM 2350 C CA . GLN A 1 308 ? -11.196 -2.353 5.959 1.00 86.88 308 GLN A CA 1
ATOM 2351 C C . GLN A 1 308 ? -11.221 -3.890 5.874 1.00 86.88 308 GLN A C 1
ATOM 2353 O O . GLN A 1 308 ? -10.160 -4.511 5.887 1.00 86.88 308 GLN A O 1
ATOM 2358 N N . ASP A 1 309 ? -12.404 -4.502 5.765 1.00 84.38 309 ASP A N 1
ATOM 2359 C CA . ASP A 1 309 ? -12.546 -5.957 5.634 1.00 84.38 309 ASP A CA 1
ATOM 2360 C C . ASP A 1 309 ? -11.984 -6.476 4.306 1.00 84.38 309 ASP A C 1
ATOM 2362 O O . ASP A 1 309 ? -11.319 -7.510 4.288 1.00 84.38 309 ASP A O 1
ATOM 2366 N N . GLU A 1 310 ? -12.203 -5.752 3.205 1.00 94.31 310 GLU A N 1
ATOM 2367 C CA . GLU A 1 310 ? -11.609 -6.082 1.905 1.00 94.31 310 GLU A CA 1
ATOM 2368 C C . GLU A 1 310 ? -10.083 -5.942 1.950 1.00 94.31 310 GLU A C 1
ATOM 2370 O O . GLU A 1 310 ? -9.371 -6.858 1.544 1.00 94.31 310 GLU A O 1
ATOM 2375 N N . ILE A 1 311 ? -9.572 -4.845 2.518 1.00 96.62 311 ILE A N 1
ATOM 2376 C CA . ILE A 1 311 ? -8.131 -4.605 2.697 1.00 96.62 311 ILE A CA 1
ATOM 2377 C C . ILE A 1 311 ? -7.481 -5.711 3.540 1.00 96.62 311 ILE A C 1
ATOM 2379 O O . ILE A 1 311 ? -6.435 -6.251 3.174 1.00 96.62 311 ILE A O 1
ATOM 2383 N N . LEU A 1 312 ? -8.115 -6.103 4.647 1.00 91.50 312 LEU A N 1
ATOM 2384 C CA . LEU A 1 312 ? -7.634 -7.199 5.482 1.00 91.50 312 LEU A CA 1
ATOM 2385 C C . LEU A 1 312 ? -7.745 -8.557 4.777 1.00 91.50 312 LEU A C 1
ATOM 2387 O O . LEU A 1 312 ? -6.864 -9.401 4.940 1.00 91.50 312 LEU A O 1
ATOM 2391 N N . GLY A 1 313 ? -8.801 -8.763 3.990 1.00 90.81 313 GLY A N 1
ATOM 2392 C CA . GLY A 1 313 ? -9.002 -9.959 3.177 1.00 90.81 313 GLY A CA 1
ATOM 2393 C C . GLY A 1 313 ? -7.897 -10.154 2.140 1.00 90.81 313 GLY A C 1
ATOM 2394 O O . GLY A 1 313 ? -7.407 -11.269 1.983 1.00 90.81 313 GLY A O 1
ATOM 2395 N N . LEU A 1 314 ? -7.437 -9.078 1.499 1.00 96.50 314 LEU A N 1
ATOM 2396 C CA . LEU A 1 314 ? -6.310 -9.120 0.562 1.00 96.50 314 LEU A CA 1
ATOM 2397 C C . LEU A 1 314 ? -4.995 -9.507 1.251 1.00 96.50 314 LEU A C 1
ATOM 2399 O O . LEU A 1 314 ? -4.265 -10.366 0.756 1.00 96.50 314 LEU A O 1
ATOM 2403 N N . PHE A 1 315 ? -4.713 -8.944 2.430 1.00 96.88 315 PHE A N 1
ATOM 2404 C CA . PHE A 1 315 ? -3.544 -9.351 3.215 1.00 96.88 315 PHE A CA 1
ATOM 2405 C C . PHE A 1 315 ? -3.636 -10.816 3.664 1.00 96.88 315 PHE A C 1
ATOM 2407 O O . PHE A 1 315 ? -2.669 -11.567 3.527 1.00 96.88 315 PHE A O 1
ATOM 2414 N N . ALA A 1 316 ? -4.807 -11.252 4.140 1.00 93.31 316 ALA A N 1
ATOM 2415 C CA . ALA A 1 316 ? -5.059 -12.641 4.523 1.00 93.31 316 ALA A CA 1
ATOM 2416 C C . ALA A 1 316 ? -4.861 -13.603 3.341 1.00 93.31 316 ALA A C 1
ATOM 2418 O O . ALA A 1 316 ? -4.220 -14.642 3.508 1.00 93.31 316 ALA A O 1
ATOM 2419 N N . ALA A 1 317 ? -5.332 -13.228 2.147 1.00 94.50 317 ALA A N 1
ATOM 2420 C CA . ALA A 1 317 ? -5.127 -13.991 0.922 1.00 94.50 317 ALA A CA 1
ATOM 2421 C C . ALA A 1 317 ? -3.637 -14.134 0.590 1.00 94.50 317 ALA A C 1
ATOM 2423 O O . ALA A 1 317 ? -3.200 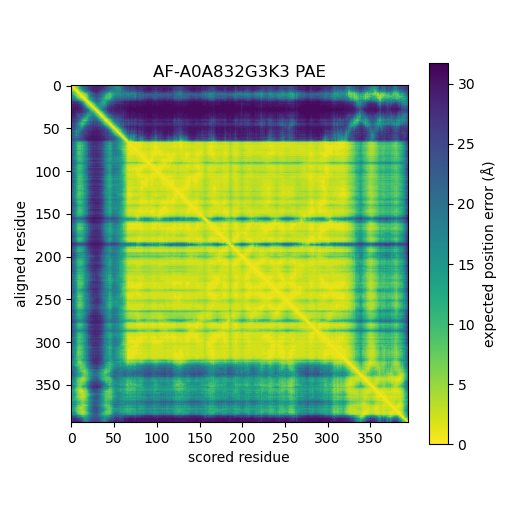-15.247 0.324 1.00 94.50 317 ALA A O 1
ATOM 2424 N N . GLY A 1 318 ? -2.841 -13.062 0.695 1.00 95.62 318 GLY A N 1
ATOM 2425 C CA . GLY A 1 318 ? -1.386 -13.110 0.484 1.00 95.62 318 GLY A CA 1
ATOM 2426 C C . GLY A 1 318 ? -0.635 -13.982 1.490 1.00 95.62 318 GLY A C 1
ATOM 2427 O O . GLY A 1 318 ? 0.191 -14.813 1.109 1.00 95.62 318 GLY A O 1
ATOM 2428 N N . VAL A 1 319 ? -0.972 -13.875 2.776 1.00 95.12 319 VAL A N 1
ATOM 2429 C CA . VAL A 1 319 ? -0.432 -14.775 3.810 1.00 95.12 319 VAL A CA 1
ATOM 2430 C C . VAL A 1 319 ? -0.903 -16.225 3.581 1.00 95.12 319 VAL A C 1
ATOM 2432 O O . VAL A 1 319 ? -0.182 -17.180 3.876 1.00 95.12 319 VAL A O 1
ATOM 2435 N N . GLY A 1 320 ? -2.083 -16.408 2.988 1.00 90.88 320 GLY A N 1
ATOM 2436 C CA . GLY A 1 320 ? -2.717 -17.704 2.754 1.00 90.88 320 GLY A CA 1
ATOM 2437 C C . GLY A 1 320 ? -3.434 -18.238 3.993 1.00 90.88 320 GLY A C 1
ATOM 2438 O O . GLY A 1 320 ? -3.349 -19.425 4.317 1.00 90.88 320 GLY A O 1
ATOM 2439 N N . VAL A 1 321 ? -4.121 -17.344 4.709 1.00 86.62 321 VAL A N 1
ATOM 2440 C CA . VAL A 1 321 ? -4.992 -17.654 5.850 1.00 86.62 321 VAL A CA 1
ATOM 2441 C C . VAL A 1 321 ? -6.418 -17.190 5.564 1.00 86.62 321 VAL A C 1
ATOM 2443 O O . VAL A 1 321 ? -6.648 -16.295 4.762 1.00 86.62 321 VAL A O 1
ATOM 2446 N N . GLN A 1 322 ? -7.396 -17.787 6.244 1.00 77.88 322 GLN A N 1
ATOM 2447 C CA . GLN A 1 322 ? -8.816 -17.441 6.069 1.00 77.88 322 GLN A CA 1
ATOM 2448 C C . GLN A 1 322 ? -9.216 -16.134 6.775 1.00 77.88 322 GLN A C 1
ATOM 2450 O O . GLN A 1 322 ? -10.325 -15.637 6.599 1.00 77.88 322 GLN A O 1
ATOM 2455 N N . GLY A 1 323 ? -8.330 -15.590 7.606 1.00 79.44 323 GLY A N 1
ATOM 2456 C CA . GLY A 1 323 ? -8.565 -14.384 8.380 1.00 79.44 323 GLY A CA 1
ATOM 2457 C C . GLY A 1 323 ? -7.644 -14.304 9.590 1.00 79.44 323 GLY A C 1
ATOM 2458 O O . GLY A 1 323 ? -6.856 -15.214 9.853 1.00 79.44 323 GLY A O 1
ATOM 2459 N N . PHE A 1 324 ? -7.768 -13.215 10.340 1.00 79.06 324 PHE A N 1
ATOM 2460 C CA . PHE A 1 324 ? -6.974 -12.953 11.534 1.00 79.06 324 PHE A CA 1
ATOM 2461 C C . PHE A 1 324 ? -7.863 -12.845 12.765 1.00 79.06 324 PHE A C 1
ATOM 2463 O O . PHE A 1 324 ? -8.957 -12.278 12.718 1.00 79.06 324 PHE A O 1
ATOM 2470 N N . ALA A 1 325 ? -7.365 -13.373 13.882 1.00 72.00 325 AL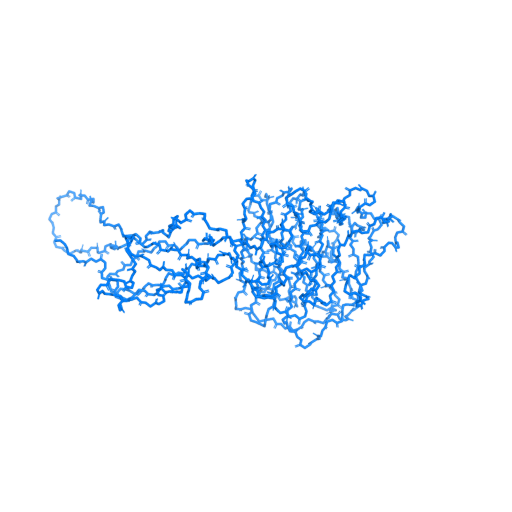A A N 1
ATOM 2471 C CA . ALA A 1 325 ? -8.002 -13.201 15.176 1.00 72.00 325 ALA A CA 1
ATOM 2472 C C . ALA A 1 325 ? -8.076 -11.709 15.559 1.00 72.00 325 ALA A C 1
ATOM 2474 O O . ALA A 1 325 ? -7.186 -10.940 15.180 1.00 72.00 325 ALA A O 1
ATOM 2475 N N . PRO A 1 326 ? -9.088 -11.290 16.338 1.00 71.69 326 PRO A N 1
ATOM 2476 C CA . PRO A 1 326 ? -9.172 -9.935 16.833 1.00 71.69 326 PRO A CA 1
ATOM 2477 C C . PRO A 1 326 ? -7.979 -9.574 17.703 1.00 71.69 326 PRO A C 1
ATOM 2479 O O . PRO A 1 326 ? -7.580 -10.322 18.596 1.00 71.69 326 PRO A O 1
ATOM 2482 N N . MET A 1 327 ? -7.452 -8.385 17.466 1.00 73.12 327 MET A N 1
ATOM 2483 C CA . MET A 1 327 ? -6.377 -7.788 18.236 1.00 73.12 327 MET A CA 1
ATOM 2484 C C . MET A 1 327 ? -6.717 -6.334 18.536 1.00 73.12 327 MET A C 1
ATOM 2486 O O . MET A 1 327 ? -7.368 -5.651 17.748 1.00 73.12 327 MET A O 1
ATOM 2490 N N . ILE A 1 328 ? -6.250 -5.844 19.676 1.00 69.38 328 ILE A N 1
ATOM 2491 C CA . ILE A 1 328 ? -6.338 -4.425 20.012 1.00 69.38 328 ILE A CA 1
ATOM 2492 C C . ILE A 1 328 ? -5.069 -3.765 19.478 1.00 69.38 328 ILE A C 1
ATOM 2494 O O . ILE A 1 328 ? -3.985 -4.068 19.971 1.00 69.38 328 ILE A O 1
ATOM 2498 N N . GLY A 1 329 ? -5.211 -2.893 18.478 1.00 65.62 329 GLY A N 1
ATOM 2499 C CA . GLY A 1 329 ? -4.099 -2.129 17.913 1.00 65.62 329 GLY A CA 1
ATOM 2500 C C . GLY A 1 329 ? -3.671 -1.012 18.859 1.00 65.62 329 GLY A C 1
ATOM 2501 O O . GLY A 1 329 ? -2.606 -1.077 19.471 1.00 65.62 329 GLY A O 1
ATOM 2502 N N . THR A 1 330 ? -4.544 -0.019 19.049 1.00 63.59 330 THR A N 1
ATOM 2503 C CA . THR A 1 330 ? -4.300 1.091 19.981 1.00 63.59 330 THR A CA 1
ATOM 2504 C C . THR A 1 330 ? -5.133 0.913 21.238 1.00 63.59 330 THR A C 1
ATOM 2506 O O . THR A 1 330 ? -6.363 0.884 21.201 1.00 63.59 330 THR A O 1
ATOM 2509 N N . GLN A 1 331 ? -4.440 0.808 22.367 1.00 61.00 331 GLN A N 1
ATOM 2510 C CA . GLN A 1 331 ? -5.051 0.785 23.689 1.00 61.00 331 GLN A CA 1
ATOM 2511 C C . GLN A 1 331 ? -5.588 2.181 24.049 1.00 61.00 331 GLN A C 1
ATOM 2513 O O . GLN A 1 331 ? -4.869 3.164 23.836 1.00 61.00 331 GLN A O 1
ATOM 2518 N N . PRO A 1 332 ? -6.795 2.296 24.638 1.00 65.00 332 PRO A N 1
ATOM 2519 C CA . PRO A 1 332 ? -7.277 3.573 25.149 1.00 65.00 332 PRO A CA 1
ATOM 2520 C C . PRO A 1 332 ? -6.296 4.134 26.189 1.00 65.00 332 PRO A C 1
ATOM 2522 O O . PRO A 1 332 ? -5.827 3.415 27.078 1.00 65.00 332 PRO A O 1
ATOM 2525 N N . GLN A 1 333 ? -5.978 5.425 26.067 1.00 59.84 333 GLN A N 1
ATOM 2526 C CA . GLN A 1 333 ? -5.119 6.126 27.021 1.00 59.84 333 GLN A CA 1
ATOM 2527 C C . GLN A 1 333 ? -5.804 6.243 28.387 1.00 59.84 333 GLN A C 1
ATOM 2529 O O . GLN A 1 333 ? -7.030 6.319 28.488 1.00 59.84 333 GLN A O 1
ATOM 2534 N N . SER A 1 334 ? -5.005 6.278 29.454 1.00 64.12 334 SER A N 1
ATOM 2535 C CA . SER A 1 334 ? -5.536 6.491 30.799 1.00 64.12 334 SER A CA 1
ATOM 2536 C C . SER A 1 334 ? -5.955 7.946 30.999 1.00 64.12 334 SER A C 1
ATOM 2538 O O . SER A 1 334 ? -5.193 8.866 30.711 1.00 64.12 334 SER A O 1
ATOM 2540 N N . TYR A 1 335 ? -7.146 8.141 31.565 1.00 54.97 335 TYR A N 1
ATOM 2541 C CA . TYR A 1 335 ? -7.675 9.456 31.923 1.00 54.97 335 TYR A CA 1
ATOM 2542 C C . TYR A 1 335 ? -7.698 9.656 33.436 1.00 54.97 335 TYR A C 1
ATOM 2544 O O . TYR A 1 335 ? -7.981 8.721 34.186 1.00 54.97 335 TYR A O 1
ATOM 2552 N N . PHE A 1 336 ? -7.460 10.904 33.844 1.00 59.94 336 PHE A N 1
ATOM 2553 C CA . PHE A 1 336 ? -7.744 11.423 35.177 1.00 59.94 336 PHE A CA 1
ATOM 2554 C C . PHE A 1 336 ? -8.985 12.298 35.096 1.00 59.94 336 PHE A C 1
ATOM 2556 O O . PHE A 1 336 ? -8.960 13.338 34.437 1.00 59.94 336 PHE A O 1
ATOM 2563 N N . VAL A 1 337 ? -10.062 11.899 35.765 1.00 62.41 337 VAL A N 1
ATOM 2564 C CA . VAL A 1 337 ? -11.316 12.654 35.730 1.00 62.41 337 VAL A CA 1
ATOM 2565 C C . VAL A 1 337 ? -11.829 13.020 37.110 1.00 62.41 337 VAL A C 1
ATOM 2567 O O . VAL A 1 337 ? -11.583 12.331 38.100 1.00 62.41 337 VAL A O 1
ATOM 2570 N N . TYR A 1 338 ? -12.530 14.151 37.159 1.00 61.47 338 TYR A N 1
ATOM 2571 C CA . TYR A 1 338 ? -13.297 14.565 38.324 1.00 61.47 338 TYR A CA 1
ATOM 2572 C C . TYR A 1 338 ? -14.599 13.765 38.408 1.00 61.47 338 TYR A C 1
ATOM 2574 O O . TYR A 1 338 ? -15.138 13.322 37.392 1.00 61.47 338 TYR A O 1
ATOM 2582 N N . ASN A 1 339 ? -15.119 13.612 39.624 1.00 61.53 339 ASN A N 1
ATOM 2583 C CA . ASN A 1 339 ? -16.405 12.960 39.843 1.00 61.53 339 ASN A CA 1
ATOM 2584 C C . ASN A 1 339 ? -17.512 13.672 39.043 1.00 61.53 339 ASN A C 1
ATOM 2586 O O . ASN A 1 339 ? -17.544 14.903 38.982 1.00 61.53 339 ASN A O 1
ATOM 2590 N N . GLY A 1 340 ? -18.383 12.893 38.403 1.00 65.81 340 GLY A N 1
ATOM 2591 C CA . GLY A 1 340 ? -19.466 13.400 37.561 1.00 65.81 340 GLY A CA 1
ATOM 2592 C C . GLY A 1 340 ? -19.046 13.790 36.138 1.00 65.81 340 GLY A C 1
ATOM 2593 O O . GLY A 1 340 ? -19.911 14.067 35.309 1.00 65.81 340 GLY A O 1
ATOM 2594 N N . ALA A 1 341 ? -17.748 13.782 35.812 1.00 66.69 341 ALA A N 1
ATOM 2595 C CA . ALA A 1 341 ? -17.286 14.071 34.457 1.00 66.69 341 ALA A CA 1
ATOM 2596 C C . ALA A 1 341 ? -17.707 12.976 33.465 1.00 66.69 341 ALA A C 1
ATOM 2598 O O . ALA A 1 341 ? -17.887 11.810 33.828 1.00 66.69 341 ALA A O 1
ATOM 2599 N N . ARG A 1 342 ? -17.826 13.366 32.192 1.00 77.88 342 ARG A N 1
ATOM 2600 C CA . ARG A 1 342 ? -18.029 12.449 31.069 1.00 77.88 342 ARG A CA 1
ATOM 2601 C C . ARG A 1 342 ? -16.677 12.028 30.503 1.00 77.88 342 ARG A C 1
ATOM 2603 O O . ARG A 1 342 ? -15.829 12.885 30.265 1.00 77.88 342 ARG A O 1
ATOM 2610 N N . VAL A 1 343 ? -16.506 10.733 30.250 1.00 75.00 343 VAL A N 1
ATOM 2611 C CA . VAL A 1 343 ? -15.314 10.178 29.587 1.00 75.00 343 VAL A CA 1
ATOM 2612 C C . VAL A 1 343 ? -15.736 9.408 28.355 1.00 75.00 343 VAL A C 1
ATOM 2614 O O . VAL A 1 343 ? -16.667 8.611 28.427 1.00 75.00 343 VAL A O 1
ATOM 2617 N N . THR A 1 344 ? -15.022 9.613 27.254 1.00 80.56 344 THR A N 1
ATOM 2618 C CA . THR A 1 344 ? -15.129 8.775 26.063 1.00 80.56 344 THR A CA 1
ATOM 2619 C C . THR A 1 344 ? -13.831 7.998 25.909 1.00 80.56 344 THR A C 1
ATOM 2621 O O . THR A 1 344 ? -12.753 8.587 25.883 1.00 80.56 344 THR A O 1
ATOM 2624 N N . LEU A 1 345 ? -13.945 6.676 25.847 1.00 77.19 345 LEU A N 1
ATOM 2625 C CA . LEU A 1 345 ? -12.856 5.761 25.539 1.00 77.19 345 LEU A CA 1
ATOM 2626 C C . LEU A 1 345 ? -13.096 5.204 24.143 1.00 77.19 345 LEU A C 1
ATOM 2628 O O . LEU A 1 345 ? -14.209 4.792 23.822 1.00 77.19 345 LEU A O 1
ATOM 2632 N N . GLU A 1 346 ? -12.046 5.156 23.341 1.00 77.31 346 GLU A N 1
ATOM 2633 C CA . GLU A 1 346 ? -12.082 4.576 22.007 1.00 77.31 346 GLU A CA 1
ATOM 2634 C C . GLU A 1 346 ? -10.995 3.513 21.895 1.00 77.31 346 GLU A C 1
ATOM 2636 O O . GLU A 1 346 ? -9.892 3.672 22.426 1.00 77.31 346 GLU A O 1
ATOM 2641 N N . VAL A 1 347 ? -11.326 2.412 21.226 1.00 74.69 347 VAL A N 1
ATOM 2642 C CA . VAL A 1 347 ? -10.367 1.375 20.867 1.00 74.69 347 VAL A CA 1
ATOM 2643 C C . VAL A 1 347 ? -10.351 1.183 19.359 1.00 74.69 347 VAL A C 1
ATOM 2645 O O . VAL A 1 347 ? -11.394 1.136 18.706 1.00 74.69 347 VAL A O 1
ATOM 2648 N N . THR A 1 348 ? -9.160 0.985 18.810 1.00 73.38 348 THR A N 1
ATOM 2649 C CA . THR A 1 348 ? -9.000 0.461 17.454 1.00 73.38 348 THR A CA 1
ATOM 2650 C C . THR A 1 348 ? -8.744 -1.035 17.565 1.00 73.38 348 THR A C 1
ATOM 2652 O O . THR A 1 348 ? -7.664 -1.455 17.987 1.00 73.38 348 THR A O 1
ATOM 2655 N N . ALA A 1 349 ? -9.756 -1.839 17.241 1.00 74.25 349 ALA A N 1
ATOM 2656 C CA . ALA A 1 349 ? -9.607 -3.283 17.116 1.00 74.25 349 ALA A CA 1
ATOM 2657 C C . ALA A 1 349 ? -9.421 -3.656 15.644 1.00 74.25 349 ALA A C 1
ATOM 2659 O O . ALA A 1 349 ? -10.114 -3.127 14.779 1.00 74.25 349 ALA A O 1
ATOM 2660 N N . ASN A 1 350 ? -8.502 -4.577 15.387 1.00 75.88 350 ASN A N 1
ATOM 2661 C CA . ASN A 1 350 ? -8.237 -5.151 14.075 1.00 75.88 350 ASN A CA 1
ATOM 2662 C C . ASN A 1 350 ? -8.568 -6.644 14.108 1.00 75.88 350 ASN A C 1
ATOM 2664 O O . ASN A 1 350 ? -8.673 -7.224 15.186 1.00 75.88 350 ASN A O 1
ATOM 2668 N N . GLY A 1 351 ? -8.690 -7.275 12.945 1.00 74.44 351 GLY A N 1
ATOM 2669 C CA . GLY A 1 351 ? -9.040 -8.689 12.809 1.00 74.44 351 GLY A CA 1
ATOM 2670 C C . GLY A 1 351 ? -10.221 -8.877 11.868 1.00 74.44 351 GLY A C 1
ATOM 2671 O O . GLY A 1 351 ? -10.871 -7.911 11.477 1.00 74.44 351 GLY A O 1
ATOM 2672 N N . SER A 1 352 ? -10.469 -10.119 11.464 1.00 77.62 352 SER A N 1
ATOM 2673 C CA . SER A 1 352 ? -11.503 -10.420 10.476 1.00 77.62 352 SER A CA 1
ATOM 2674 C C . SER A 1 352 ? -12.905 -10.267 11.058 1.00 77.62 352 SER A C 1
ATOM 2676 O O . SER A 1 352 ? -13.195 -10.771 12.146 1.00 77.62 352 SER A O 1
ATOM 2678 N N . SER A 1 353 ? -13.785 -9.610 10.303 1.00 70.50 353 SER A N 1
ATOM 2679 C CA . SER A 1 353 ? -15.194 -9.461 10.658 1.00 70.50 353 SER A CA 1
ATOM 2680 C C . SER A 1 353 ? -15.952 -10.800 10.728 1.00 70.50 353 SER A C 1
ATOM 2682 O O . SER A 1 353 ? -15.623 -11.745 10.004 1.00 70.50 353 SER A O 1
ATOM 2684 N N . PRO A 1 354 ? -17.009 -10.892 11.562 1.00 73.81 354 PRO A N 1
ATOM 2685 C CA . PRO A 1 354 ? -17.530 -9.827 12.424 1.00 73.81 354 PRO A CA 1
ATOM 2686 C C . PRO A 1 354 ? -16.717 -9.657 13.719 1.00 73.81 354 PRO A C 1
ATOM 2688 O O . PRO A 1 354 ? -16.491 -10.621 14.452 1.00 73.81 354 PRO A O 1
ATOM 2691 N N . LEU A 1 355 ? -16.355 -8.411 14.041 1.00 71.50 355 LEU A N 1
ATOM 2692 C CA . LEU A 1 355 ? -15.831 -8.039 15.356 1.00 71.50 355 LEU A CA 1
ATOM 2693 C C . LEU A 1 355 ? -16.992 -7.713 16.302 1.00 71.50 355 LEU A C 1
ATOM 2695 O O . LEU A 1 355 ? -17.848 -6.887 15.984 1.00 71.50 355 LEU A O 1
ATOM 2699 N N . GLN A 1 356 ? -17.022 -8.344 17.475 1.00 77.81 356 GLN A N 1
ATOM 2700 C CA . GLN A 1 356 ? -17.957 -7.995 18.546 1.00 77.81 356 GLN A CA 1
ATOM 2701 C C . GLN A 1 356 ? -17.199 -7.366 19.708 1.00 77.81 356 GLN A C 1
ATOM 2703 O O . GLN A 1 356 ? -16.159 -7.874 20.113 1.00 77.81 356 GLN A O 1
ATOM 2708 N N . TYR A 1 357 ? -17.726 -6.283 20.270 1.00 80.56 357 TYR A N 1
ATOM 2709 C CA . TYR A 1 357 ? -17.099 -5.587 21.391 1.00 80.56 357 TYR A CA 1
ATOM 2710 C C . TYR A 1 357 ? -17.823 -5.919 22.695 1.00 80.56 357 TYR A C 1
ATOM 2712 O O . TYR A 1 357 ? -19.053 -6.012 22.734 1.00 80.56 357 TYR A O 1
ATOM 2720 N N . GLN A 1 358 ? -17.050 -6.073 23.767 1.00 82.31 358 GLN A N 1
ATOM 2721 C CA . GLN A 1 358 ? -17.563 -6.237 25.120 1.00 82.31 358 GLN A CA 1
ATOM 2722 C C . GLN A 1 358 ? -16.726 -5.403 26.085 1.00 82.31 358 GLN A C 1
ATOM 2724 O O . GLN A 1 358 ? -15.566 -5.723 26.355 1.00 82.31 358 GLN A O 1
ATOM 2729 N N . TRP A 1 359 ? -17.331 -4.362 26.652 1.00 82.06 359 TRP A N 1
ATOM 2730 C CA . TRP A 1 359 ? -16.704 -3.591 27.722 1.00 82.06 359 TRP A CA 1
ATOM 2731 C C . TRP A 1 359 ? -16.948 -4.231 29.096 1.00 82.06 359 TRP A C 1
ATOM 2733 O O . TRP A 1 359 ? -18.048 -4.704 29.406 1.00 82.06 359 TRP A O 1
ATOM 2743 N N . GLN A 1 360 ? -15.901 -4.234 29.920 1.00 79.88 360 GLN A N 1
ATOM 2744 C CA . GLN A 1 360 ? -15.877 -4.732 31.292 1.00 79.88 360 GLN A CA 1
ATOM 2745 C C . GLN A 1 360 ? -15.359 -3.655 32.246 1.00 79.88 360 GLN A C 1
ATOM 2747 O O . GLN A 1 360 ? -14.414 -2.944 31.918 1.00 79.88 360 GLN A O 1
ATOM 2752 N N . LEU A 1 361 ? -15.909 -3.591 33.455 1.00 76.06 361 LEU A N 1
ATOM 2753 C CA . LEU A 1 361 ? -15.383 -2.808 34.572 1.00 76.06 361 LEU A CA 1
ATOM 2754 C C . LEU A 1 361 ? -14.838 -3.768 35.631 1.00 76.06 361 LEU A C 1
ATOM 2756 O O . LEU A 1 361 ? -15.568 -4.631 36.113 1.00 76.06 361 LEU A O 1
ATOM 2760 N N . ASN A 1 362 ? -13.557 -3.637 35.982 1.00 71.19 362 ASN A N 1
ATOM 2761 C CA . ASN A 1 362 ? -12.874 -4.480 36.970 1.00 71.19 362 ASN A CA 1
ATOM 2762 C C . ASN A 1 362 ? -13.077 -5.996 36.726 1.00 71.19 362 ASN A C 1
ATOM 2764 O O . ASN A 1 362 ? -13.221 -6.776 37.662 1.00 71.19 362 ASN A O 1
ATOM 2768 N N . GLY A 1 363 ? -13.106 -6.407 35.451 1.00 73.00 363 GLY A N 1
ATOM 2769 C CA . GLY A 1 363 ? -13.302 -7.801 35.026 1.00 73.00 363 GLY A CA 1
ATOM 2770 C C . GLY A 1 363 ? -14.761 -8.275 34.949 1.00 73.00 363 GLY A C 1
ATOM 2771 O O . GLY A 1 363 ? -14.998 -9.430 34.609 1.00 73.00 363 GLY A O 1
ATOM 2772 N N . VAL A 1 364 ? -15.738 -7.407 35.230 1.00 78.81 364 VAL A N 1
ATOM 2773 C CA . VAL A 1 364 ? -17.178 -7.712 35.160 1.00 78.81 364 VAL A CA 1
ATOM 2774 C C . VAL A 1 364 ? -17.796 -7.030 33.942 1.00 78.81 364 VAL A C 1
ATOM 2776 O O . VAL A 1 364 ? -17.532 -5.854 33.700 1.00 78.81 364 VAL A O 1
ATOM 2779 N N . ASN A 1 365 ? -18.622 -7.736 33.165 1.00 83.94 365 ASN A N 1
ATOM 2780 C CA . ASN A 1 365 ? -19.281 -7.146 31.997 1.00 83.94 365 ASN A CA 1
ATOM 2781 C C . ASN A 1 365 ? -20.209 -5.992 32.413 1.00 83.94 365 ASN A C 1
ATOM 2783 O O . ASN A 1 365 ? -21.018 -6.139 33.331 1.00 83.94 365 ASN A O 1
ATOM 2787 N N . ILE A 1 366 ? -20.098 -4.846 31.733 1.00 82.44 366 ILE A N 1
ATOM 2788 C CA . ILE A 1 366 ? -20.830 -3.625 32.108 1.00 82.44 366 ILE A CA 1
ATOM 2789 C C . ILE A 1 366 ? -22.350 -3.806 32.002 1.00 82.44 366 ILE A C 1
ATOM 2791 O O . ILE A 1 366 ? -23.079 -3.261 32.824 1.00 82.44 366 ILE A O 1
ATOM 2795 N N . ASP A 1 367 ? -22.830 -4.602 31.046 1.00 85.31 367 ASP A N 1
ATOM 2796 C CA . ASP A 1 367 ? -24.254 -4.931 30.870 1.00 85.31 367 ASP A CA 1
ATOM 2797 C C . ASP A 1 367 ? -24.868 -5.664 32.074 1.00 85.31 367 ASP A C 1
ATOM 2799 O O . ASP A 1 367 ? -26.078 -5.598 32.281 1.00 85.31 367 ASP A O 1
ATOM 2803 N N . THR A 1 368 ? -24.044 -6.323 32.893 1.00 86.69 368 THR A N 1
ATOM 2804 C CA . THR A 1 368 ? -24.483 -7.010 34.117 1.00 86.69 368 THR A CA 1
ATOM 2805 C C . THR A 1 368 ? -24.475 -6.120 35.362 1.00 86.69 368 THR A C 1
ATOM 2807 O O . THR A 1 368 ? -24.932 -6.550 36.423 1.00 86.69 368 THR A O 1
ATOM 2810 N N . LEU A 1 369 ? -23.966 -4.885 35.273 1.00 83.44 369 LEU A N 1
ATOM 2811 C CA . LEU A 1 369 ? -23.864 -3.987 36.423 1.00 83.44 369 LEU A CA 1
ATOM 2812 C C . LEU A 1 369 ? -25.203 -3.287 36.730 1.00 83.44 369 LEU A C 1
ATOM 2814 O O . LEU A 1 369 ? -25.896 -2.855 35.808 1.00 83.44 369 LEU A O 1
ATOM 2818 N N . PRO A 1 370 ? -25.545 -3.052 38.014 1.00 81.69 370 PRO A N 1
ATOM 2819 C CA . PRO A 1 370 ? -26.770 -2.336 38.398 1.00 81.69 370 PRO A CA 1
ATOM 2820 C C . PRO A 1 370 ? -26.877 -0.914 37.825 1.00 81.69 370 PRO A C 1
ATOM 2822 O O . PRO A 1 370 ? -27.971 -0.385 37.664 1.00 81.69 370 PRO A O 1
ATOM 2825 N N . ASN A 1 371 ? -25.737 -0.290 37.528 1.00 80.19 371 ASN A N 1
ATOM 2826 C CA . ASN A 1 371 ? -25.607 1.053 36.970 1.00 80.19 371 ASN A CA 1
ATOM 2827 C C . ASN A 1 371 ? -25.184 1.044 35.488 1.00 80.19 371 ASN A C 1
ATOM 2829 O O . ASN A 1 371 ? -24.567 2.004 35.027 1.00 80.19 371 ASN A O 1
ATOM 2833 N N . ALA A 1 372 ? -25.514 -0.009 34.728 1.00 80.75 372 ALA A N 1
ATOM 2834 C CA . ALA A 1 372 ? -25.214 -0.104 33.294 1.00 80.75 372 ALA A CA 1
ATOM 2835 C C . ALA A 1 372 ? -25.742 1.095 32.477 1.00 80.75 372 ALA A C 1
ATOM 2837 O O . ALA A 1 372 ? -25.158 1.456 31.459 1.00 80.75 372 ALA A O 1
ATOM 2838 N N . THR A 1 373 ? -26.797 1.770 32.949 1.00 83.81 373 THR A N 1
ATOM 2839 C CA . THR A 1 373 ? -27.357 2.991 32.338 1.00 83.81 373 THR A CA 1
ATOM 2840 C C . THR A 1 373 ? -26.387 4.172 32.295 1.00 83.81 373 THR A C 1
ATOM 2842 O O . THR A 1 373 ? -26.600 5.099 31.519 1.00 83.81 373 THR A O 1
ATOM 2845 N N . ASN A 1 374 ? -25.314 4.145 33.090 1.00 84.38 374 ASN A N 1
ATOM 2846 C CA . ASN A 1 374 ? -24.268 5.167 33.071 1.00 84.38 374 ASN A CA 1
ATOM 2847 C C . ASN A 1 374 ? -23.284 4.976 31.906 1.00 84.38 374 ASN A C 1
ATOM 2849 O O . ASN A 1 374 ? -22.333 5.740 31.775 1.00 84.38 374 ASN A O 1
ATOM 2853 N N . TYR A 1 375 ? -23.486 3.968 31.058 1.00 86.00 375 TYR A N 1
ATOM 2854 C CA . TYR A 1 375 ? -22.580 3.614 29.977 1.00 86.00 375 TYR A CA 1
ATOM 2855 C C . TYR A 1 375 ? -23.332 3.561 28.644 1.00 86.00 375 TYR A C 1
ATOM 2857 O O . TYR A 1 375 ? -24.380 2.930 28.530 1.00 86.00 375 TYR A O 1
ATOM 2865 N N . ILE A 1 376 ? -22.779 4.193 27.609 1.00 87.12 376 ILE A N 1
ATOM 2866 C CA . ILE A 1 376 ? -23.271 4.106 26.226 1.00 87.12 376 ILE A CA 1
ATOM 2867 C C . ILE A 1 376 ? -22.177 3.497 25.355 1.00 87.12 376 ILE A C 1
ATOM 2869 O O . ILE A 1 376 ? -21.008 3.845 25.498 1.00 87.12 376 ILE A O 1
A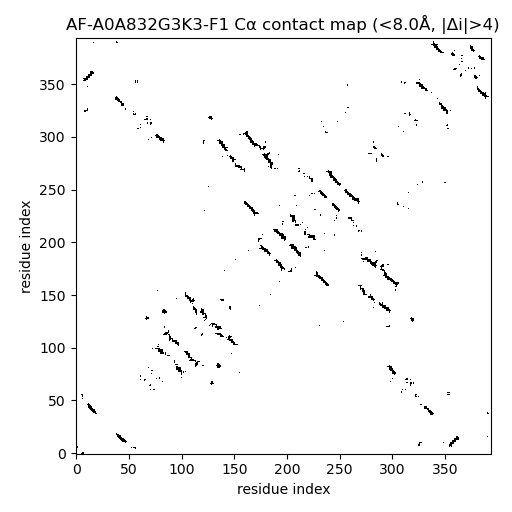TOM 2873 N N . GLY A 1 377 ? -22.564 2.605 24.439 1.00 85.31 377 GLY A N 1
ATOM 2874 C CA . GLY A 1 377 ? -21.632 1.967 23.507 1.00 85.31 377 GLY A CA 1
ATOM 2875 C C . GLY A 1 377 ? -20.918 0.733 24.070 1.00 85.31 377 GLY A C 1
ATOM 2876 O O . GLY A 1 377 ? -19.868 0.351 23.565 1.00 85.31 377 GLY A O 1
ATOM 2877 N N . ILE A 1 378 ? -21.505 0.064 25.073 1.00 84.62 378 ILE A N 1
ATOM 2878 C CA . ILE A 1 378 ? -20.947 -1.129 25.747 1.00 84.62 378 ILE A CA 1
ATOM 2879 C C . ILE A 1 378 ? -20.673 -2.332 24.820 1.00 84.62 378 ILE A C 1
ATOM 2881 O O . ILE A 1 378 ? -19.903 -3.218 25.189 1.00 84.62 378 ILE A O 1
ATOM 2885 N N . ASN A 1 379 ? -21.253 -2.336 23.614 1.00 85.38 379 ASN A N 1
ATOM 2886 C CA . ASN A 1 379 ? -20.996 -3.311 22.549 1.00 85.38 379 ASN A CA 1
ATOM 2887 C C . ASN A 1 379 ? -20.405 -2.679 21.275 1.00 85.38 379 ASN A C 1
ATOM 2889 O O . ASN A 1 379 ? -20.530 -3.241 20.189 1.00 85.38 379 ASN A O 1
ATOM 2893 N N . SER A 1 380 ? -19.770 -1.511 21.391 1.00 83.25 380 SER A N 1
ATOM 2894 C CA . SER A 1 380 ? -19.112 -0.816 20.279 1.00 83.25 380 SER A CA 1
ATOM 2895 C C . SER A 1 380 ? -17.642 -0.520 20.580 1.00 83.25 380 SER A C 1
ATOM 2897 O O . SER A 1 380 ? -17.181 -0.687 21.710 1.00 83.25 380 SER A O 1
ATOM 2899 N N . ASN A 1 381 ? -16.907 -0.044 19.579 1.00 77.50 381 ASN A N 1
ATOM 2900 C CA . ASN A 1 381 ? -15.522 0.403 19.726 1.00 77.50 381 ASN A CA 1
ATOM 2901 C C . ASN A 1 381 ? -15.376 1.709 20.536 1.00 77.50 381 ASN A C 1
ATOM 2903 O O . ASN A 1 381 ? -14.260 2.069 20.908 1.00 77.50 381 ASN A O 1
ATOM 2907 N N . VAL A 1 382 ? -16.485 2.397 20.834 1.00 82.94 382 VAL A N 1
ATOM 2908 C CA . VAL A 1 382 ? -16.523 3.627 21.634 1.00 82.94 382 VAL A CA 1
ATOM 2909 C C . VAL A 1 382 ? -17.365 3.406 22.889 1.00 82.94 382 VAL A C 1
ATOM 2911 O O . VAL A 1 382 ? -18.547 3.090 22.806 1.00 82.94 382 VAL A O 1
ATOM 2914 N N . LEU A 1 383 ? -16.787 3.629 24.067 1.00 83.81 383 LEU A N 1
ATOM 2915 C CA . LEU A 1 383 ? -17.516 3.643 25.334 1.00 83.81 383 LEU A CA 1
ATOM 2916 C C . LEU A 1 383 ? -17.600 5.069 25.862 1.00 83.81 383 LEU A C 1
ATOM 2918 O O . LEU A 1 383 ? -16.580 5.708 26.102 1.00 83.81 383 LEU A O 1
ATOM 2922 N N . THR A 1 384 ? -18.813 5.551 26.107 1.00 84.38 384 THR A N 1
ATOM 2923 C CA . THR A 1 384 ? -19.037 6.806 26.831 1.00 84.38 384 THR A CA 1
ATOM 2924 C C . THR A 1 384 ? -19.538 6.506 28.236 1.00 84.38 384 THR A C 1
ATOM 2926 O O . THR A 1 384 ? -20.567 5.855 28.403 1.00 84.38 384 THR A O 1
ATOM 2929 N N . ILE A 1 385 ? -18.825 7.011 29.239 1.00 83.00 385 ILE A N 1
ATOM 2930 C CA . ILE A 1 385 ? -19.151 6.893 30.660 1.00 83.00 385 ILE A CA 1
ATOM 2931 C C . ILE A 1 385 ? -19.779 8.216 31.108 1.00 83.00 385 ILE A C 1
ATOM 2933 O O . ILE A 1 385 ? -19.150 9.275 31.020 1.00 83.00 385 ILE A O 1
ATOM 2937 N N . PHE A 1 386 ? -21.025 8.154 31.567 1.00 73.81 386 PHE A N 1
ATOM 2938 C CA . PHE A 1 386 ? -21.782 9.261 32.137 1.00 73.81 386 PHE A CA 1
ATOM 2939 C C . PHE A 1 386 ? -21.660 9.250 33.646 1.00 73.81 386 PHE A C 1
ATOM 2941 O O . PHE A 1 386 ? -21.693 8.194 34.269 1.00 73.81 386 PHE A O 1
ATOM 2948 N N . GLU A 1 387 ? -21.532 10.455 34.198 1.00 65.00 387 GLU A N 1
ATOM 2949 C CA . GLU A 1 387 ? -21.417 10.693 35.625 1.00 65.00 387 GLU A CA 1
ATOM 2950 C C . GLU A 1 387 ? -20.445 9.711 36.284 1.00 65.00 387 GLU A C 1
ATOM 2952 O O . GLU A 1 387 ? -20.866 8.776 36.965 1.00 65.00 387 GLU A O 1
ATOM 2957 N N . CYS A 1 388 ? -19.145 9.896 36.033 1.00 59.31 388 CYS A N 1
ATOM 2958 C CA . CYS A 1 388 ? -18.093 9.032 36.559 1.00 59.31 388 CYS A CA 1
ATOM 2959 C C . CYS A 1 388 ? -18.075 9.078 38.103 1.00 59.31 388 CYS A C 1
ATOM 2961 O O . CYS A 1 388 ? -17.304 9.810 38.721 1.00 59.31 388 CYS A O 1
ATOM 2963 N N . HIS A 1 389 ? -18.977 8.321 38.724 1.00 54.84 389 HIS A N 1
ATOM 2964 C CA . HIS A 1 389 ? -19.172 8.161 40.158 1.00 54.84 389 HIS A CA 1
ATOM 2965 C C . HIS A 1 389 ? -18.273 7.028 40.652 1.00 54.84 389 HIS A C 1
ATOM 2967 O O . HIS A 1 389 ? -18.706 6.131 41.366 1.00 54.84 389 HIS A O 1
ATOM 2973 N N . LEU A 1 390 ? -16.999 7.046 40.263 1.00 50.12 390 LEU A N 1
ATOM 2974 C CA . LEU A 1 390 ? -16.012 6.040 40.672 1.00 50.12 390 LEU A CA 1
ATOM 2975 C C . LEU A 1 390 ? -15.420 6.363 42.054 1.00 50.12 390 LEU A C 1
ATOM 2977 O O . LEU A 1 390 ? -14.241 6.207 42.324 1.00 50.12 390 LEU A O 1
ATOM 2981 N N . CYS A 1 391 ? -16.255 6.898 42.943 1.00 38.31 391 CYS A N 1
ATOM 2982 C CA . CYS A 1 391 ? -15.944 7.033 44.356 1.00 38.31 391 CYS A CA 1
ATOM 2983 C C . CYS A 1 391 ? -17.245 7.160 45.145 1.00 38.31 391 CYS A C 1
ATOM 2985 O O . CYS A 1 391 ? -17.809 8.251 45.262 1.00 38.31 391 CYS A O 1
ATOM 2987 N N . ARG A 1 392 ? -17.714 6.016 45.650 1.00 31.91 392 ARG A N 1
ATOM 2988 C CA . ARG A 1 392 ? -18.515 5.777 46.870 1.00 31.91 392 ARG A CA 1
ATOM 2989 C C . ARG A 1 392 ? -18.808 4.269 46.852 1.00 31.91 392 ARG A C 1
ATOM 2991 O O . ARG A 1 392 ? -19.371 3.795 45.881 1.00 31.91 392 ARG A O 1
ATOM 2998 N N . SER A 1 393 ? -18.415 3.443 47.812 1.00 28.00 393 SER A N 1
ATOM 2999 C CA . SER A 1 393 ? -18.336 3.644 49.259 1.00 28.00 393 SER A CA 1
ATOM 3000 C C . SER A 1 393 ? -17.556 2.493 49.911 1.00 28.00 393 SER A C 1
ATOM 3002 O O . SER A 1 393 ? -17.860 1.336 49.619 1.00 28.00 393 SER A O 1
ATOM 3004 N N . TRP A 1 394 ? -16.659 2.803 50.845 1.00 30.28 394 TRP A N 1
ATOM 3005 C CA . TRP A 1 394 ? -16.477 2.012 52.065 1.00 30.28 394 TRP A CA 1
ATOM 3006 C C . TRP A 1 394 ? -16.610 2.958 53.251 1.00 30.28 394 TRP A C 1
ATOM 3008 O O . TRP A 1 394 ? -16.050 4.077 53.154 1.00 30.28 394 TRP A O 1
#

Radius of gyration: 24.81 Å; Cα contacts (8 Å, |Δi|>4): 1029; chains: 1; bounding box: 47×50×85 Å

Foldseek 3Di:
DPPVPADAAEQEFEFEWDADDDDDDDDDDDDDDPPDDFGTWGDWTDRDDDDDDDDPDPFPDPPPQQALLSLQVRVPFLWKFQQQDQDQLLVQADWRDTPNPNPWIWHQQNQKDKLVNPAADDAPPQFSRDDHSRMWIAWAFLDPSRWIWTAQSQQDQAFQWKKKKWKWAFQAAAPALAFQWKDPFLPQFIWGKDWHDADPVNRFTAIFIGARNDCLGNVDGQVHTADHRFIWMWMWTTHQFKIKIWIWGADPVSAIDTDMGMSGGDGGGRGRRRGDDIIIRQGDVPDSRSGGRTIMGIITMHSHGDDLQSSQCSVCSRSVHPKFRKDWNDIWDIDRDHFQDKDKTATDIDMHDPYWYFYHYNNHTLVPDPVVVQWDQRGHRMIIGGRRRVDDDD

Sequence (394 aa):
MDKVGRPMTFVILTVIELGERMDLAKKETRKTMKTFRPTAVIKRATIGASILALYAATCGQIGNAASYRDAVLALQPHAFWELNETGDPSSGTLEAVDSTGNGYNGIYGPTAYNAYYGILGPQPPTFKGFATGQGAVQCSGGDPNSTVSLPPLNLSSEVVDTTIIMWIYPNDVPPADTGLFFDRSGDTSTCGFGFHNQNADGTATELGYNWNDNSSTWGWSSRLYPPLWKWSFAALVVETNRATIYLFYLDDNGQPVLLSAVNSGVTHRAYNWSGSGGRYIGRDPLNDQRIFPGIIDGVAIFNRALTQDEILGLFAAGVGVQGFAPMIGTQPQSYFVYNGARVTLEVTANGSSPLQYQWQLNGVNIDTLPNATNYIGINSNVLTIFECHLCRSW

Secondary structure (DSSP, 8-state):
--TT-PPPEEEEEEEEEE----------------------EEE----------------SS-TT-SSHHHHHHHT--SEEE-----S-GGGS--EE-BTTSSS--EEE-TT-B-GGGT-B-S-TTT-TTS-TT-B-EEE-TT-GGGSEE-------TT---EEEEEEEEESS-PPTT-EEEEEEEETTEEEEEEEEEEPTTSS-EEEEEEETT-HHHHT------PPTTS-EEEEEEEETTEEEEEEEEE-TTS-EEEEEEEEES-------TTSSS-EEESB-TT-TT-B-SEEEEEEEEESSPPPHHHHHHHHHHHHT-S----EEEEPPPP-B--TT--EEEE-EEESSSPEEEEEEETTEEGGGSTTGGGEE-TTSSEEEE-S-------